Protein 6EWZ (pdb70)

Foldseek 3Di:
DPPPVQVVLVVVVQVQLVLVLVVVVVVLVVVQVVCCVPQVDRFFPDKDKDADDLVNLQVVCVVVVHDSHNVRCQVPPQARIEMETATAADVSQVVSVVVVCPDPQKDWDDWDACQVPPDPLLQGWIKTWIWGWRDDPPDIDTGIYIYTYYYPQNVVLVVVLVVQVVPDVVRNVVCSVVSNVSSVVSVVVSVVVNVVVVVVRD/DPPPQCVVVVVLVQLVLVLVVVVVVLVVVQVVCCVVQVDRFFPDKDKDADDLVVQQVVCVVVVHDSHNVRSQVPPQARIEMETAGAADVSLVVSVVSQCPDPQKAWDDWDACQVPPDPLLQGWIWTWIWGWGDDPPDIDTGIYIYTYYYPQNVVLVVVVVVQCPDPNVPRCVCSVVSNVSSVVSVVVSVVVNVVVVVVRD

Nearest PDB structures (foldseek):
  6ewz-assembly1_A  TM=1.005E+00  e=3.243E-40  Staphylococcus aureus
  6fgx-assembly1_A-2  TM=1.002E+00  e=3.199E-37  Staphylococcus aureus
  6fgj-assembly1_B-3  TM=9.912E-01  e=6.306E-36  Staphylococcus aureus
  6fgx-assembly1_B-2  TM=9.919E-01  e=3.590E-35  Staphylococcus aureus
  6ex0-assembly1_A-2  TM=9.862E-01  e=3.170E-35  Staphylococcus aureus

Sequence (402 aa):
DEAFDTLLGFVELDHIYSSALKEIISTKLSILDDNFNHIYKHNPIHHMERRVKEMRSLIEKLNRKGLQISAETTAKEHILDIAGIRVVCNYLDDIYLIEEMLLKQEDVQLIKRKDYIQHPKENGYRRSLHIVVSIPVFLLAERVEVLPVEIQIRTIGMDMWASLEHKIRYKNNAETEKYRDLLKECATEITEVEDKLQQIHSEITEAFDTLLGFVELDHIYSSALKEISTKLSILDDDNFNHIYKHNPIHHMERRVKEMRSLIEKLNRKGLQISAETAKEHILDIAGIRVVCNYLDDIYLIEEMLLKQEDVQLIKRKDYIQHPKENGYRRSLHIVVSIPVFLAERVEVLPVEIQIRTIGMDMMWASLEHKIRYKNNAETEKYRDLLKECATEITEVEDKLQQIHSEITE

Solvent-accessible surface area: 22037 Å² total; per-residue (Å²): 191,162,81,130,108,46,77,99,21,8,70,45,5,74,26,0,0,40,3,0,10,65,16,0,12,17,11,0,36,1,0,20,51,0,26,46,47,63,112,161,29,56,0,15,101,68,48,70,129,102,32,25,124,59,194,48,4,51,116,34,0,92,171,112,72,45,139,68,30,13,138,18,0,72,124,103,1,49,11,2,0,9,3,75,0,0,0,38,56,44,86,8,0,62,44,0,18,112,7,1,48,122,8,133,43,4,106,83,80,83,106,85,26,41,22,110,138,56,100,140,52,6,25,46,0,0,30,0,3,0,11,0,25,0,18,9,2,108,92,78,25,99,1,14,0,27,0,35,0,7,0,59,4,18,18,128,11,9,66,93,12,82,152,20,117,147,100,99,114,72,58,32,102,139,73,119,82,99,13,74,94,49,5,65,104,38,48,108,78,28,72,130,90,21,108,92,34,52,98,127,81,181,156,178,96,96,73,124,30,12,99,51,4,72,16,0,0,38,1,0,10,81,18,0,12,16,10,0,31,1,0,15,51,0,30,53,50,64,106,162,32,54,0,17,97,67,39,71,134,105,31,27,106,103,180,45,5,48,109,32,0,90,172,114,71,42,126,60,9,8,132,21,0,77,128,83,0,53,11,1,0,8,3,74,0,0,0,40,59,34,77,8,0,72,39,0,16,101,6,0,57,120,8,138,49,7,121,81,82,93,94,96,15,38,22,108,126,70,99,123,48,12,26,29,0,0,30,0,2,0,13,0,27,0,18,7,1,104,94,80,26,94,2,15,0,26,0,34,0,6,0,50,0,5,16,115,10,11,68,92,26,86,146,31,108,144,121,122,99,85,98,18,76,139,99,115,104,99,16,63,94,47,9,76,92,42,35,102,87,24,65,132,89,16,119,99,34,50,141,129,79,203

InterPro domains:
  IPR007685 RelA/SpoT [PF04607] (77-198)
  IPR007685 RelA/SpoT [SM00954] (77-200)
  IPR007685 RelA/SpoT [cd05399] (56-188)
  IPR043519 Nucleotidyltransferase superfamily [G3DSA:3.30.460.10] (33-182)
  IPR043519 Nucleotidyltransferase superfamily [SSF81301] (39-229)
  IPR052366 GTP Pyrophosphokinase [PTHR47837] (8-230)

Structure (mmCIF, N/CA/C/O backbone):
data_6EWZ
#
_entry.id   6EWZ
#
_cell.length_a   125.120
_cell.length_b   125.120
_cell.length_c   219.070
_cell.angle_alpha   90.000
_cell.angle_beta   90.000
_cell.angle_gamma   90.000
#
_symmetry.space_group_name_H-M   'I 41 2 2'
#
loop_
_entity.id
_entity.type
_entity.pdbx_description
1 polymer 'GTP pyrophosphokinase'
2 non-polymer "GUANOSINE-5'-TRIPHOSPHATE"
3 non-polymer 'DIPHOSPHOMETHYLPHOSPHONIC ACID ADENOSYL ESTER'
4 non-polymer 'MAGNESIUM ION'
5 non-polymer 'FE (III) ION'
6 water water
#
loop_
_atom_site.group_PDB
_atom_site.id
_atom_site.type_symbol
_atom_site.label_atom_id
_atom_site.label_alt_id
_atom_site.label_comp_id
_atom_site.label_asym_id
_atom_site.label_entity_id
_atom_site.label_seq_id
_atom_site.pdbx_PDB_ins_code
_atom_site.Cartn_x
_atom_site.Cartn_y
_atom_site.Cartn_z
_atom_site.occupancy
_atom_site.B_iso_or_equiv
_atom_site.auth_seq_id
_atom_site.auth_comp_id
_atom_site.auth_asym_id
_atom_site.auth_atom_id
_atom_site.pdbx_PDB_model_num
ATOM 1 N N . ASP A 1 29 ? 81.63400 43.29900 77.85700 1.000 144.27000 29 ASP A N 1
ATOM 2 C CA . ASP A 1 29 ? 81.91600 41.88100 77.66500 1.000 146.50000 29 ASP A CA 1
ATOM 3 C C . ASP A 1 29 ? 81.68900 41.08000 78.94200 1.000 158.20000 29 ASP A C 1
ATOM 4 O O . ASP A 1 29 ? 82.64400 40.65800 79.59300 1.000 160.41000 29 ASP A O 1
ATOM 9 N N . GLU A 1 30 ? 80.42300 40.86300 79.29600 1.000 167.90000 30 GLU A N 1
ATOM 10 C CA . GLU A 1 30 ? 80.08600 40.10500 80.49400 1.000 172.42000 30 GLU A CA 1
ATOM 11 C C . GLU A 1 30 ? 79.90800 38.61400 80.23800 1.000 164.12000 30 GLU A C 1
ATOM 12 O O . GLU A 1 30 ? 79.80400 37.84800 81.20400 1.000 157.56000 30 GLU A O 1
ATOM 18 N N . ALA A 1 31 ? 79.87400 38.18300 78.97500 1.000 156.35000 31 ALA A N 1
ATOM 19 C CA . ALA A 1 31 ? 79.53400 36.80100 78.65900 1.000 140.59000 31 ALA A CA 1
ATOM 20 C C . ALA A 1 31 ? 80.56500 35.81800 79.20200 1.000 129.35000 31 ALA A C 1
ATOM 21 O O . ALA A 1 31 ? 81.53100 35.46200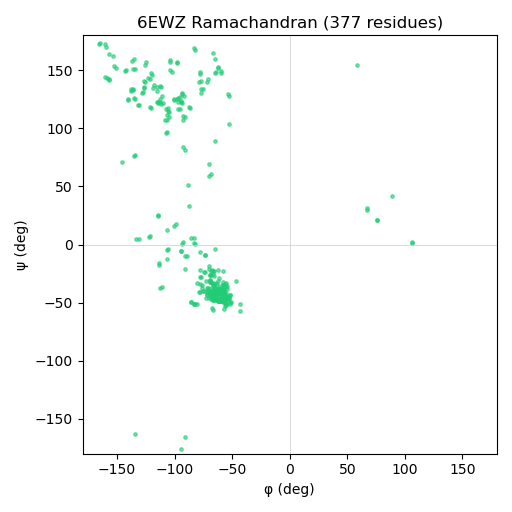 78.51800 1.000 117.03000 31 ALA A O 1
ATOM 23 N N . PHE A 1 32 ? 80.34800 35.38500 80.44600 1.000 129.61000 32 PHE A N 1
ATOM 24 C CA . PHE A 1 32 ? 81.08100 34.29800 81.08000 1.000 118.08000 32 PHE A CA 1
ATOM 25 C C . PHE A 1 32 ? 80.38900 32.97000 80.83800 1.000 109.12000 32 PHE A C 1
ATOM 26 O O . PHE A 1 32 ? 81.02500 31.91300 80.93100 1.000 98.00000 32 PHE A O 1
ATOM 34 N N . ASP A 1 33 ? 79.09400 33.02400 80.51700 1.000 111.46000 33 ASP A N 1
ATOM 35 C CA . ASP A 1 33 ? 78.30500 31.84200 80.21800 1.000 109.19000 33 ASP A CA 1
ATOM 36 C C . ASP A 1 33 ? 78.70500 31.20700 78.89400 1.000 94.87000 33 ASP A C 1
ATOM 37 O O . ASP A 1 33 ? 78.41100 30.02900 78.67700 1.000 92.85000 33 ASP A O 1
ATOM 42 N N . THR A 1 34 ? 79.38800 31.94800 78.01700 1.000 87.90000 34 THR A N 1
ATOM 43 C CA . THR A 1 34 ? 79.94300 31.33000 76.82000 1.000 84.11000 34 THR A CA 1
ATOM 44 C C . THR A 1 34 ? 81.00700 30.31500 77.20700 1.000 85.86000 34 THR A C 1
ATOM 45 O O . THR A 1 34 ? 81.09000 29.22600 76.62300 1.000 71.16000 34 THR A O 1
ATOM 49 N N . LEU A 1 35 ? 81.78800 30.63000 78.23900 1.000 78.47000 35 LEU A N 1
ATOM 50 C CA . LEU A 1 35 ? 82.81000 29.69400 78.68000 1.000 86.77000 35 LEU A CA 1
ATOM 51 C C . LEU A 1 35 ? 82.17200 28.44200 79.26700 1.000 86.92000 35 LEU A C 1
ATOM 52 O O . LEU A 1 35 ? 82.57500 27.31800 78.93300 1.000 78.33000 35 LEU A O 1
ATOM 57 N N . LEU A 1 36 ? 81.15100 28.61300 80.11400 1.000 85.76000 36 LEU A N 1
ATOM 58 C CA . LEU A 1 36 ? 80.41700 27.45300 80.60600 1.000 82.93000 36 LEU A CA 1
ATOM 59 C C . LEU A 1 36 ? 79.84600 26.63200 79.46200 1.000 83.09000 36 LEU A C 1
ATOM 60 O O . LEU A 1 36 ? 79.76900 25.40100 79.55300 1.000 80.80000 36 LEU A O 1
ATOM 65 N N . GLY A 1 37 ? 79.42100 27.29400 78.38300 1.000 74.26000 37 GLY A N 1
ATOM 66 C CA . GLY A 1 37 ? 78.89100 26.54800 77.25900 1.000 64.24000 37 GLY A CA 1
ATOM 67 C C . GLY A 1 37 ? 79.91100 25.57800 76.70400 1.000 70.86000 37 GLY A C 1
ATOM 68 O O . GLY A 1 37 ? 79.60300 24.41300 76.45100 1.000 71.40000 37 GLY A O 1
ATOM 69 N N . PHE A 1 38 ? 81.16100 26.03200 76.57400 1.000 73.39000 38 PHE A N 1
ATOM 70 C CA . PHE A 1 38 ? 82.19100 25.17900 76.00400 1.000 73.05000 38 PHE A CA 1
ATOM 71 C C . PHE A 1 38 ? 82.61800 24.08200 76.96400 1.000 67.14000 38 PHE A C 1
ATOM 72 O O . PHE A 1 38 ? 82.96300 22.98300 76.51700 1.000 78.12000 38 PHE A O 1
ATOM 80 N N . VAL A 1 39 ? 82.56500 24.33800 78.27200 1.000 69.93000 39 VAL A N 1
ATOM 81 C CA . VAL A 1 39 ? 82.89000 23.30300 79.25200 1.000 59.81000 39 VAL A CA 1
ATOM 82 C C . VAL A 1 39 ? 81.88600 22.15100 79.16700 1.000 69.63000 39 VAL A C 1
ATOM 83 O O . VAL A 1 39 ? 82.26100 20.97700 79.25900 1.000 69.82000 39 VAL A O 1
ATOM 87 N N . GLU A 1 40 ? 80.59900 22.46200 78.97300 1.000 66.62000 40 GLU A N 1
ATOM 88 C CA . GLU A 1 40 ? 79.61200 21.40800 78.73400 1.000 71.83000 40 GLU A CA 1
ATOM 89 C C . GLU A 1 40 ? 79.99400 20.56000 77.51600 1.000 71.15000 40 GLU A C 1
ATOM 90 O O . GLU A 1 40 ? 79.97200 19.32200 77.56700 1.000 65.35000 40 GLU A O 1
ATOM 96 N N . LEU A 1 41 ? 80.33200 21.22200 76.40600 1.000 63.15000 41 LEU A N 1
ATOM 97 C CA . LEU A 1 41 ? 80.72900 20.52800 75.18100 1.000 67.25000 41 LEU A CA 1
ATOM 98 C C . LEU A 1 41 ? 81.83900 19.51600 75.43400 1.000 61.96000 41 LEU A C 1
ATOM 99 O O . LEU A 1 41 ? 81.76100 18.36300 74.98700 1.000 64.98000 41 LEU A O 1
ATOM 104 N N . ASP A 1 42 ? 82.90000 19.94200 76.11900 1.000 63.01000 42 ASP A N 1
ATOM 105 C CA . ASP A 1 42 ? 84.01300 19.03400 76.38700 1.000 70.60000 42 ASP A CA 1
ATOM 106 C C . ASP A 1 42 ? 83.53100 17.77900 77.09400 1.000 65.55000 42 ASP A C 1
ATOM 107 O O . ASP A 1 42 ? 83.94200 16.65800 76.75400 1.000 62.82000 42 ASP A O 1
ATOM 112 N N . HIS A 1 43 ? 82.62300 17.95200 78.04900 1.000 61.51000 43 HIS A N 1
ATOM 113 C CA . HIS A 1 43 ? 82.14200 16.83900 78.86200 1.000 62.68000 43 HIS A CA 1
ATOM 114 C C . HIS A 1 43 ? 81.30600 15.85700 78.03200 1.000 61.00000 43 HIS A C 1
ATOM 115 O O . HIS A 1 43 ? 81.50100 14.63700 78.09900 1.000 59.92000 43 HIS A O 1
ATOM 122 N N . ILE A 1 44 ? 80.37600 16.36300 77.23100 1.000 51.52000 44 ILE A N 1
ATOM 123 C CA . ILE A 1 44 ? 79.48800 15.42800 76.54700 1.000 52.57000 44 ILE A CA 1
ATOM 124 C C . ILE A 1 44 ? 80.15700 14.77500 75.33600 1.000 56.93000 44 ILE A C 1
ATOM 125 O O . ILE A 1 44 ? 79.88700 13.60600 75.03600 1.000 58.68000 44 ILE A O 1
ATOM 130 N N . TYR A 1 45 ? 81.03500 15.49600 74.63100 1.000 57.83000 45 TYR A N 1
ATOM 131 C CA . TYR A 1 45 ? 81.78600 14.89700 73.53100 1.000 59.03000 45 TYR A CA 1
ATOM 132 C C . TYR A 1 45 ? 82.81000 13.87800 74.02600 1.000 52.69000 45 TYR A C 1
ATOM 133 O O . TYR A 1 45 ? 83.09600 12.89300 73.33100 1.000 55.83000 45 TYR A O 1
ATOM 142 N N . SER A 1 46 ? 83.36900 14.08500 75.21500 1.000 50.33000 46 SER A N 1
ATOM 143 C CA . SER A 1 46 ? 84.20700 13.04600 75.80100 1.000 54.90000 46 SER A CA 1
ATOM 144 C C . SER A 1 46 ? 83.39800 11.76400 76.02200 1.000 63.35000 46 SER A C 1
ATOM 145 O O . SER A 1 46 ? 83.89700 10.65300 75.81400 1.000 66.05000 46 SER A O 1
ATOM 148 N N . SER A 1 47 ? 82.14000 11.90000 76.43000 1.000 59.86000 47 SER A N 1
ATOM 149 C CA . SER A 1 47 ? 81.29400 10.72000 76.58600 1.000 59.76000 47 SER A CA 1
ATOM 150 C C . SER A 1 47 ? 81.00700 10.05000 75.24700 1.000 55.19000 47 SER A C 1
ATOM 151 O O . SER A 1 47 ? 80.99400 8.81800 75.15500 1.000 57.13000 47 SER A O 1
ATOM 154 N N . ALA A 1 48 ? 80.79100 10.83700 74.19000 1.000 49.97000 48 ALA A N 1
ATOM 155 C CA . ALA A 1 48 ? 80.60500 10.24300 72.86700 1.000 57.89000 48 ALA A CA 1
ATOM 156 C C . ALA A 1 48 ? 81.81100 9.40100 72.45000 1.000 62.18000 48 ALA A C 1
ATOM 157 O O . ALA A 1 48 ? 81.64800 8.34500 71.81500 1.000 57.96000 48 ALA A O 1
ATOM 159 N N . LEU A 1 49 ? 83.02800 9.86200 72.78000 1.000 54.60000 49 LEU A N 1
ATOM 160 C CA . LEU A 1 49 ? 84.23300 9.08800 72.46700 1.000 62.74000 49 LEU A CA 1
ATOM 161 C C . LEU A 1 49 ? 84.22400 7.73800 73.17100 1.000 62.81000 49 LEU A C 1
ATOM 162 O O . LEU A 1 49 ? 84.62600 6.72600 72.59100 1.000 55.96000 49 LEU A O 1
ATOM 167 N N . LYS A 1 50 ? 83.80000 7.70700 74.43800 1.000 57.92000 50 LYS A N 1
ATOM 168 C CA . LYS A 1 50 ? 83.72600 6.43000 75.14600 1.000 53.52000 50 LYS A CA 1
ATOM 169 C C . LYS A 1 50 ? 82.76300 5.46300 74.46800 1.000 54.31000 50 LYS A C 1
ATOM 170 O O . LYS A 1 50 ? 83.04600 4.26100 74.37800 1.000 56.34000 50 LYS A O 1
ATOM 176 N N . GLU A 1 51 ? 81.61300 5.96600 74.00200 1.000 48.27000 51 GLU A N 1
ATOM 177 C CA . GLU A 1 51 ? 80.63000 5.10700 73.35200 1.000 59.58000 51 GLU A CA 1
ATOM 178 C C . GLU A 1 51 ? 81.20500 4.47200 72.07700 1.000 62.96000 51 GLU A C 1
ATOM 179 O O . GLU A 1 51 ? 81.09700 3.25700 71.86800 1.000 59.04000 51 GLU A O 1
ATOM 185 N N A ILE A 1 52 ? 81.82400 5.28500 71.21800 0.000 58.49000 52 ILE A N 1
ATOM 186 N N B ILE A 1 52 ? 81.84600 5.27700 71.22700 1.000 59.81000 52 ILE A N 1
ATOM 187 C CA A ILE A 1 52 ? 82.38800 4.76000 69.97500 0.000 57.56000 52 ILE A CA 1
ATOM 188 C CA B ILE A 1 52 ? 82.37300 4.76300 69.96100 1.000 55.15000 52 ILE A CA 1
ATOM 189 C C A ILE A 1 52 ? 83.54500 3.81600 70.27200 0.000 55.13000 52 ILE A C 1
ATOM 190 C C B ILE A 1 52 ? 83.58900 3.86800 70.19700 1.000 54.25000 52 ILE A C 1
ATOM 191 O O A ILE A 1 52 ? 83.63000 2.71400 69.71500 0.000 54.80000 52 ILE A O 1
ATOM 192 O O B ILE A 1 52 ? 83.72800 2.82000 69.55500 1.000 54.39000 52 ILE A O 1
ATOM 201 N N . SER A 1 53 ? 84.46000 4.23900 71.14800 1.000 46.38000 53 SER A N 1
ATOM 202 C CA . SER A 1 53 ? 85.60900 3.39700 71.49400 1.000 62.63000 53 SER A CA 1
ATOM 203 C C . SER A 1 53 ? 85.16900 1.99000 71.87500 1.000 62.41000 53 SER A C 1
ATOM 204 O O . SER A 1 53 ? 85.76400 0.99600 71.43600 1.000 58.43000 53 SER A O 1
ATOM 207 N N . THR A 1 54 ? 84.16400 1.89500 72.74700 1.000 57.91000 54 THR A N 1
ATOM 208 C CA . THR A 1 54 ? 83.62900 0.59800 73.16400 1.000 55.75000 54 THR A CA 1
ATOM 209 C C . THR A 1 54 ? 83.08800 -0.19400 71.96900 1.000 59.13000 54 THR A C 1
ATOM 210 O O . THR A 1 54 ? 83.30900 -1.40700 71.87400 1.000 60.59000 54 THR A O 1
ATOM 214 N N . LYS A 1 55 ? 82.37000 0.47000 71.05100 1.000 54.72000 55 LYS A N 1
ATOM 215 C CA . LYS A 1 55 ? 81.88700 -0.20800 69.83900 1.000 61.40000 55 LYS A CA 1
ATOM 216 C C . LYS A 1 55 ? 83.05000 -0.76500 69.03300 1.000 60.15000 55 LYS A C 1
ATOM 217 O O . LYS A 1 55 ? 83.04200 -1.93300 68.62400 1.000 57.01000 55 LYS A O 1
ATOM 223 N N . LEU A 1 56 ? 84.06200 0.06900 68.79600 1.000 53.65000 56 LEU A N 1
ATOM 224 C CA . LEU A 1 56 ? 85.20300 -0.35200 67.99400 1.000 58.05000 56 LEU A CA 1
ATOM 225 C C . LEU A 1 56 ? 85.96900 -1.47900 68.67600 1.000 61.71000 56 LEU A C 1
ATOM 226 O O . LEU A 1 56 ? 86.35300 -2.45700 68.02100 1.000 56.69000 56 LEU A O 1
ATOM 231 N N . SER A 1 57 ? 86.20800 -1.36300 69.99400 1.000 58.37000 57 SER A N 1
ATOM 232 C CA . SER A 1 57 ? 86.91400 -2.43500 70.69500 1.000 57.39000 57 SER A CA 1
ATOM 233 C C . SER A 1 57 ? 86.16800 -3.75000 70.54400 1.000 59.72000 57 SER A C 1
ATOM 234 O O . SER A 1 57 ? 86.78000 -4.79600 70.29900 1.000 57.52000 57 SER A O 1
ATOM 237 N N . ILE A 1 58 ? 84.83900 -3.71600 70.68300 1.000 55.82000 58 ILE A N 1
ATOM 238 C CA . ILE A 1 58 ? 84.06300 -4.94900 70.56900 1.000 63.94000 58 ILE A CA 1
ATOM 239 C C . ILE A 1 58 ? 84.16300 -5.52900 69.15400 1.000 60.57000 58 ILE A C 1
ATOM 240 O O . ILE A 1 58 ? 84.37300 -6.73600 68.98400 1.000 57.64000 58 ILE A O 1
ATOM 245 N N . LEU A 1 59 ? 84.07900 -4.68200 68.12400 1.000 59.42000 59 LEU A N 1
ATOM 246 C CA . LEU A 1 59 ? 84.20300 -5.17600 66.74500 1.000 63.70000 59 LEU A CA 1
ATOM 247 C C . LEU A 1 59 ? 85.56100 -5.84300 66.49300 1.000 65.20000 59 LEU A C 1
ATOM 248 O O . LEU A 1 59 ? 85.63200 -6.94400 65.93500 1.000 65.40000 59 LEU A O 1
ATOM 253 N N . ASP A 1 60 ? 86.65000 -5.17300 66.87800 1.000 58.36000 60 ASP A N 1
ATOM 254 C CA . ASP A 1 60 ? 87.99000 -5.72600 66.69700 1.000 63.30000 60 ASP A CA 1
ATOM 255 C C . ASP A 1 60 ? 88.12800 -7.07300 67.39700 1.000 68.74000 60 ASP A C 1
ATOM 256 O O . ASP A 1 60 ? 88.65700 -8.03600 66.83100 1.000 70.86000 60 ASP A O 1
ATOM 261 N N . ASP A 1 61 ? 87.65800 -7.15100 68.63800 1.000 65.76000 61 ASP A N 1
ATOM 262 C CA . ASP A 1 61 ? 87.80200 -8.36500 69.43000 1.000 59.04000 61 ASP A CA 1
ATOM 263 C C . ASP A 1 61 ? 86.97600 -9.51200 68.85000 1.000 67.19000 61 ASP A C 1
ATOM 264 O O . ASP A 1 61 ? 87.43400 -10.66300 68.81500 1.000 62.04000 61 ASP A O 1
ATOM 269 N N . ASN A 1 62 ? 85.75600 -9.22200 68.39900 1.000 58.95000 62 ASN A N 1
ATOM 270 C CA . ASN A 1 62 ? 84.92700 -10.26700 67.80900 1.000 68.59000 62 ASN A CA 1
ATOM 271 C C . ASN A 1 62 ? 85.49300 -10.73100 66.47200 1.000 71.01000 62 ASN A C 1
ATOM 272 O O . ASN A 1 62 ? 85.51000 -11.93500 66.18500 1.000 67.42000 62 ASN A O 1
ATOM 277 N N . PHE A 1 63 ? 85.95100 -9.79700 65.63400 1.000 69.76000 63 PHE A N 1
ATOM 278 C CA . PHE A 1 63 ? 86.56000 -10.20800 64.37400 1.000 71.75000 63 PHE A CA 1
ATOM 279 C C . PHE A 1 63 ? 87.75700 -11.10600 64.63300 1.000 76.31000 63 PHE A C 1
ATOM 280 O O . PHE A 1 63 ? 87.90500 -12.16500 64.01100 1.000 75.87000 63 PHE A O 1
ATOM 288 N N . ASN A 1 64 ? 88.60600 -10.71100 65.58200 1.000 69.85000 64 ASN A N 1
ATOM 289 C CA . ASN A 1 64 ? 89.75100 -11.53600 65.94100 1.000 74.04000 64 ASN A CA 1
ATOM 290 C C . ASN A 1 64 ? 89.30200 -12.89700 66.44700 1.000 76.65000 64 ASN A C 1
ATOM 291 O O . ASN A 1 64 ? 89.89100 -13.92900 66.09900 1.000 79.28000 64 ASN A O 1
ATOM 296 N N . HIS A 1 65 ? 88.25300 -12.91600 67.26500 1.000 71.71000 65 HIS A N 1
ATOM 297 C CA . HIS A 1 65 ? 87.73500 -14.17500 67.78300 1.000 74.15000 65 HIS A CA 1
ATOM 298 C C . HIS A 1 65 ? 87.32800 -15.12100 66.65500 1.000 79.57000 65 HIS A C 1
ATOM 299 O O . HIS A 1 65 ? 87.54500 -16.33400 66.75200 1.000 77.73000 65 HIS A O 1
ATOM 306 N N . ILE A 1 66 ? 86.74800 -14.58900 65.57700 1.000 78.58000 66 ILE A N 1
ATOM 307 C CA . ILE A 1 66 ? 86.24400 -15.41500 64.47200 1.000 83.77000 66 ILE A CA 1
ATOM 308 C C . ILE A 1 66 ? 87.33900 -15.73800 63.45900 1.000 86.20000 66 ILE A C 1
ATOM 309 O O . ILE A 1 66 ? 87.52100 -16.89600 63.07500 1.000 86.77000 66 ILE A O 1
ATOM 314 N N . TYR A 1 67 ? 88.07700 -14.72600 63.00200 1.000 79.83000 67 TYR A N 1
ATOM 315 C CA . TYR A 1 67 ? 89.01100 -14.87200 61.89400 1.000 78.46000 67 TYR A CA 1
ATOM 316 C C . TYR A 1 67 ? 90.47200 -14.88000 62.31500 1.000 74.96000 67 TYR A C 1
ATOM 317 O O . TYR A 1 67 ? 91.33700 -15.04600 61.45600 1.000 80.28000 67 TYR A O 1
ATOM 326 N N . LYS A 1 68 ? 90.77800 -14.68900 63.59600 1.000 78.93000 68 LYS A N 1
ATOM 327 C CA . LYS A 1 68 ? 92.15200 -14.76100 64.09000 1.000 84.18000 68 LYS A CA 1
ATOM 328 C C . LYS A 1 68 ? 93.01800 -13.62900 63.54500 1.000 82.89000 68 LYS A C 1
ATOM 329 O O . LYS A 1 68 ? 94.22900 -13.78800 63.37600 1.000 87.21000 68 LYS A O 1
ATOM 335 N N . HIS A 1 69 ? 92.40400 -12.48200 63.27000 1.000 74.68000 69 HIS A N 1
ATOM 336 C CA . HIS A 1 69 ? 93.11700 -11.27700 62.88000 1.000 69.87000 69 HIS A CA 1
ATOM 337 C C . HIS A 1 69 ? 92.48500 -10.09700 63.60500 1.000 74.58000 69 HIS A C 1
ATOM 338 O O . HIS A 1 69 ? 91.25800 -9.95000 63.59000 1.000 72.25000 69 HIS A O 1
ATOM 345 N N . ASN A 1 70 ? 93.32200 -9.25200 64.22200 1.000 64.99000 70 ASN A N 1
ATOM 346 C CA . ASN A 1 70 ? 92.87100 -7.97400 64.76100 1.000 67.76000 70 ASN A CA 1
ATOM 347 C C . ASN A 1 70 ? 93.02400 -6.90400 63.68700 1.000 64.66000 70 ASN A C 1
ATOM 348 O O . ASN A 1 70 ? 94.16000 -6.51400 63.37700 1.000 67.62000 70 ASN A O 1
ATOM 353 N N . PRO A 1 71 ? 91.93700 -6.37900 63.12700 1.000 59.34000 71 PRO A N 1
ATOM 354 C CA . PRO A 1 71 ? 92.08500 -5.28400 62.15000 1.000 57.93000 71 PRO A CA 1
ATOM 355 C C . PRO A 1 71 ? 92.62900 -4.00400 62.75500 1.000 60.11000 71 PRO A C 1
ATOM 356 O O . PRO A 1 71 ? 93.22700 -3.20300 62.02700 1.000 62.57000 71 PRO A O 1
ATOM 360 N N . ILE A 1 72 ? 92.40900 -3.75400 64.04400 1.000 61.78000 72 ILE A N 1
ATOM 361 C CA . ILE A 1 72 ? 92.85200 -2.51400 64.67300 1.000 57.15000 72 ILE A CA 1
ATOM 362 C C . ILE A 1 72 ? 94.20700 -2.73300 65.33800 1.000 58.25000 72 ILE A C 1
ATOM 363 O O . ILE A 1 72 ? 94.37000 -3.63000 66.17100 1.000 67.31000 72 ILE A O 1
ATOM 368 N N . HIS A 1 73 ? 95.16900 -1.88300 65.00400 1.000 57.56000 73 HIS A N 1
ATOM 369 C CA . HIS A 1 73 ? 96.42900 -1.88900 65.73200 1.000 57.99000 73 HIS A CA 1
ATOM 370 C C . HIS A 1 73 ? 96.29800 -1.12300 67.04100 1.000 61.76000 73 HIS A C 1
ATOM 371 O O . HIS A 1 73 ? 96.65800 -1.64100 68.10400 1.000 56.23000 73 HIS A O 1
ATOM 378 N N . HIS A 1 74 ? 95.77800 0.10300 66.98400 1.000 57.25000 74 HIS A N 1
ATOM 379 C CA . HIS A 1 74 ? 95.53200 0.88100 68.19500 1.000 53.70000 74 HIS A CA 1
ATOM 380 C C . HIS A 1 74 ? 94.60400 2.04000 67.83500 1.000 57.62000 74 HIS A C 1
ATOM 381 O O . HIS A 1 74 ? 94.28500 2.27800 66.66600 1.000 58.21000 74 HIS A O 1
ATOM 388 N N . MET A 1 75 ? 94.17500 2.76200 68.86000 1.000 54.07000 75 MET A N 1
ATOM 389 C CA . MET A 1 75 ? 93.24500 3.86800 68.71100 1.000 55.96000 75 MET A CA 1
ATOM 390 C C . MET A 1 75 ? 93.72000 5.04000 69.55100 1.000 52.12000 75 MET A C 1
ATOM 391 O O . MET A 1 75 ? 94.35900 4.85400 70.58700 1.000 54.89000 75 MET A O 1
ATOM 396 N N . GLU A 1 76 ? 93.39100 6.24800 69.10100 1.000 54.39000 76 GLU A N 1
ATOM 397 C CA . GLU A 1 76 ? 93.74000 7.46700 69.82400 1.000 57.78000 76 GLU A CA 1
ATOM 398 C C . GLU A 1 76 ? 92.51400 8.36500 69.80000 1.000 62.04000 76 GLU A C 1
ATOM 399 O O . GLU A 1 76 ? 91.92200 8.58100 68.73600 1.000 62.31000 76 GLU A O 1
ATOM 405 N N . ARG A 1 77 ? 92.17100 8.91800 70.95500 1.000 56.20000 77 ARG A N 1
ATOM 406 C CA . ARG A 1 77 ? 90.99900 9.76000 71.13900 1.000 63.47000 77 ARG A CA 1
ATOM 407 C C . ARG A 1 77 ? 91.45700 11.13700 71.60600 1.000 64.36000 77 ARG A C 1
ATOM 408 O O . ARG A 1 77 ? 92.40700 11.25000 72.37700 1.000 58.95000 77 ARG A O 1
ATOM 416 N N . ARG A 1 78 ? 90.75000 12.18300 71.19500 1.000 53.94000 78 ARG A N 1
ATOM 417 C CA . ARG A 1 78 ? 91.00500 13.48900 71.79300 1.000 57.04000 78 ARG A CA 1
ATOM 418 C C . ARG A 1 78 ? 89.75800 14.33400 71.60700 1.000 56.86000 78 ARG A C 1
ATOM 419 O O . ARG A 1 78 ? 89.11100 14.26900 70.55800 1.000 53.84000 78 ARG A O 1
ATOM 427 N N . VAL A 1 79 ? 89.43400 15.11600 72.62600 1.000 55.55000 79 VAL A N 1
ATOM 428 C CA . VAL A 1 79 ? 88.44100 16.17300 72.52000 1.000 59.97000 79 VAL A CA 1
ATOM 429 C C . VAL A 1 79 ? 89.17200 17.46100 72.19400 1.000 57.43000 79 VAL A C 1
ATOM 430 O O . VAL A 1 79 ? 90.13400 17.81800 72.86900 1.000 59.19000 79 VAL A O 1
ATOM 434 N N . LYS A 1 80 ? 88.70600 18.16300 71.16900 1.000 60.02000 80 LYS A N 1
ATOM 435 C CA . LYS A 1 80 ? 89.32900 19.40600 70.73200 1.000 64.64000 80 LYS A CA 1
ATOM 436 C C . LYS A 1 80 ? 89.47800 20.39600 71.88700 1.000 64.99000 80 LYS A C 1
ATOM 437 O O . LYS A 1 80 ? 88.53000 20.65000 72.63100 1.000 62.47000 80 LYS A O 1
ATOM 443 N N . GLU A 1 81 ? 90.68300 20.93600 72.05500 1.000 63.95000 81 GLU A N 1
ATOM 444 C CA . GLU A 1 81 ? 90.89400 21.96700 73.06700 1.000 63.29000 81 GLU A CA 1
ATOM 445 C C . GLU A 1 81 ? 90.07500 23.20400 72.72300 1.000 68.32000 81 GLU A C 1
ATOM 446 O O . GLU A 1 81 ? 89.85200 23.52700 71.54600 1.000 66.53000 81 GLU A O 1
ATOM 452 N N . MET A 1 82 ? 89.64500 23.91800 73.76500 1.000 66.16000 82 MET A N 1
ATOM 453 C CA . MET A 1 82 ? 88.78600 25.08000 73.54900 1.000 76.17000 82 MET A CA 1
ATOM 454 C C . MET A 1 82 ? 89.46200 26.13400 72.67900 1.000 70.43000 82 MET A C 1
ATOM 455 O O . MET A 1 82 ? 88.81000 26.76500 71.84300 1.000 72.34000 82 MET A O 1
ATOM 460 N N . ARG A 1 83 ? 90.76200 26.34800 72.88100 1.000 77.81000 83 ARG A N 1
ATOM 461 C CA . ARG A 1 83 ? 91.52300 27.29400 72.07300 1.000 75.41000 83 ARG A CA 1
ATOM 462 C C . ARG A 1 83 ? 91.48500 26.89700 70.59800 1.000 76.26000 83 ARG A C 1
ATOM 463 O O . ARG A 1 83 ? 91.21300 27.72500 69.71900 1.000 71.60000 83 ARG A O 1
ATOM 471 N N . SER A 1 84 ? 91.76100 25.62600 70.31300 1.000 71.45000 84 SER A N 1
ATOM 472 C CA . SER A 1 84 ? 91.70900 25.13800 68.94100 1.000 67.29000 84 SER A CA 1
ATOM 473 C C . SER A 1 84 ? 90.29600 25.29000 68.36400 1.000 74.07000 84 SER A C 1
ATOM 474 O O . SER A 1 84 ? 90.12100 25.64500 67.18400 1.000 66.44000 84 SER A O 1
ATOM 477 N N . LEU A 1 85 ? 89.27300 25.08400 69.19800 1.000 66.00000 85 LEU A N 1
ATOM 478 C CA . LEU A 1 85 ? 87.89200 25.19100 68.73200 1.000 62.29000 85 LEU A CA 1
ATOM 479 C C . LEU A 1 85 ? 87.53700 26.63900 68.38400 1.000 69.37000 85 LEU A C 1
ATOM 480 O O . LEU A 1 85 ? 86.94500 26.91100 67.33000 1.000 66.31000 85 LEU A O 1
ATOM 485 N N . ILE A 1 86 ? 87.90800 27.58700 69.25200 1.000 65.91000 86 ILE A N 1
ATOM 486 C CA . ILE A 1 86 ? 87.61600 28.99200 68.97700 1.000 67.91000 86 ILE A CA 1
ATOM 487 C C . ILE A 1 86 ? 88.34400 29.45900 67.71900 1.000 69.97000 86 ILE A C 1
ATOM 488 O O . ILE A 1 86 ? 87.78100 30.19500 66.89800 1.000 72.51000 86 ILE A O 1
ATOM 493 N N . GLU A 1 87 ? 89.59700 29.03100 67.53500 1.000 67.34000 87 GLU A N 1
ATOM 494 C CA . GLU A 1 87 ? 90.31400 29.40600 66.31800 1.000 72.11000 87 GLU A CA 1
ATOM 495 C C . GLU A 1 87 ? 89.62100 28.85200 65.07600 1.000 68.42000 87 GLU A C 1
ATOM 496 O O . GLU A 1 87 ? 89.52900 29.53900 64.05200 1.000 78.71000 87 GLU A O 1
ATOM 502 N N . LYS A 1 88 ? 89.14400 27.60500 65.13700 1.000 72.46000 88 LYS A N 1
ATOM 503 C CA . LYS A 1 88 ? 88.46200 27.02200 63.98000 1.000 74.71000 88 LYS A CA 1
ATOM 504 C C . LYS A 1 88 ? 87.18200 27.78600 63.67200 1.000 74.79000 88 LYS A C 1
ATOM 505 O O . LYS A 1 88 ? 86.90900 28.11300 62.51300 1.000 75.86000 88 LYS A O 1
ATOM 511 N N . LEU A 1 89 ? 86.40200 28.10100 64.71000 1.000 73.93000 89 LEU A N 1
ATOM 512 C CA . LEU A 1 89 ? 85.19300 28.89700 64.54100 1.000 64.31000 89 LEU A CA 1
ATOM 513 C C . LEU A 1 89 ? 85.50600 30.23900 63.88400 1.000 68.87000 89 LEU A C 1
ATOM 514 O O . LEU A 1 89 ? 84.79200 30.67600 62.97300 1.000 70.93000 89 LEU A O 1
ATOM 519 N N . ASN A 1 90 ? 86.55900 30.92300 64.35500 1.000 65.24000 90 ASN A N 1
ATOM 520 C CA . ASN A 1 90 ? 86.97500 32.18600 63.74400 1.000 66.80000 90 ASN A CA 1
ATOM 521 C C . ASN A 1 90 ? 87.42400 31.98400 62.30300 1.000 74.60000 90 ASN A C 1
ATOM 522 O O . ASN A 1 90 ? 87.10600 32.79500 61.43000 1.000 76.81000 90 ASN A O 1
ATOM 527 N N . ARG A 1 91 ? 88.21200 30.93600 62.05200 1.000 74.82000 91 ARG A N 1
ATOM 528 C CA . ARG A 1 91 ? 88.70000 30.65500 60.70400 1.000 79.32000 91 ARG A CA 1
ATOM 529 C C . ARG A 1 91 ? 87.54700 30.52900 59.71700 1.000 84.32000 91 ARG A C 1
ATOM 530 O O . ARG A 1 91 ? 87.66600 30.92600 58.55300 1.000 80.16000 91 ARG A O 1
ATOM 538 N N . LYS A 1 92 ? 86.43100 29.95800 60.16400 1.000 77.36000 92 LYS A N 1
ATOM 539 C CA . LYS A 1 92 ? 85.27900 29.67400 59.32600 1.000 66.78000 92 LYS A CA 1
ATOM 540 C C . LYS A 1 92 ? 84.23300 30.78300 59.33500 1.000 72.18000 92 LYS A C 1
ATOM 541 O O . LYS A 1 92 ? 83.21900 30.65200 58.64500 1.000 75.49000 92 LYS A O 1
ATOM 547 N N . GLY A 1 93 ? 84.45700 31.87500 60.06800 1.000 73.00000 93 GLY A N 1
ATOM 548 C CA . GLY A 1 93 ? 83.48100 32.95000 60.12000 1.000 74.09000 93 GLY A CA 1
ATOM 549 C C . GLY A 1 93 ? 82.25700 32.67700 60.97400 1.000 73.86000 93 GLY A C 1
ATOM 550 O O . GLY A 1 93 ? 81.22100 33.32300 60.77900 1.000 69.66000 93 GLY A O 1
ATOM 551 N N . LEU A 1 94 ? 82.33900 31.73800 61.91400 1.000 70.14000 94 LEU A N 1
ATOM 552 C CA . LEU A 1 94 ? 81.19600 31.31400 62.71100 1.000 71.88000 94 LEU A CA 1
ATOM 553 C C . LEU A 1 94 ? 81.18600 32.02100 64.06400 1.000 66.19000 94 LEU A C 1
ATOM 554 O O . LEU A 1 94 ? 82.22000 32.45900 64.57100 1.000 69.26000 94 LEU A O 1
ATOM 559 N N . GLN A 1 95 ? 79.99700 32.11800 64.65700 1.000 72.07000 95 GLN A N 1
ATOM 560 C CA . GLN A 1 95 ? 79.87900 32.73500 65.97700 1.000 72.42000 95 GLN A CA 1
ATOM 561 C C . GLN A 1 95 ? 80.66200 31.94700 67.02400 1.000 69.61000 95 GLN A C 1
ATOM 562 O O . GLN A 1 95 ? 80.82000 30.72500 66.92900 1.000 60.56000 95 GLN A O 1
ATOM 568 N N . ILE A 1 96 ? 81.12000 32.65000 68.05600 1.000 71.34000 96 ILE A N 1
ATOM 569 C CA . ILE A 1 96 ? 81.88000 32.00600 69.14600 1.000 74.91000 96 ILE A CA 1
ATOM 570 C C . ILE A 1 96 ? 80.84600 31.59200 70.19400 1.000 74.04000 96 ILE A C 1
ATOM 571 O O . ILE A 1 96 ? 80.61400 32.27000 71.19400 1.000 72.90000 96 ILE A O 1
ATOM 576 N N . SER A 1 97 ? 80.21000 30.44900 69.95000 1.000 68.32000 97 SER A N 1
ATOM 577 C CA . SER A 1 97 ? 79.21600 29.92800 70.88400 1.000 63.51000 97 SER A CA 1
ATOM 578 C C . SER A 1 97 ? 79.15000 28.41500 70.77100 1.000 70.52000 97 SER A C 1
ATOM 579 O O . SER A 1 97 ? 79.41800 27.84300 69.70400 1.000 68.85000 97 SER A O 1
ATOM 582 N N . ALA A 1 98 ? 78.73600 27.78600 71.88100 1.000 64.27000 98 ALA A N 1
ATOM 583 C CA . ALA A 1 98 ? 78.62500 26.33000 71.95900 1.000 66.63000 98 ALA A CA 1
ATOM 584 C C . ALA A 1 98 ? 77.52500 25.79100 71.05000 1.000 61.70000 98 ALA A C 1
ATOM 585 O O . ALA A 1 98 ? 77.69100 24.72300 70.44400 1.000 60.26000 98 ALA A O 1
ATOM 587 N N . GLU A 1 99 ? 76.37400 26.47500 70.98900 1.000 68.12000 99 GLU A N 1
ATOM 588 C CA . GLU A 1 99 ? 75.32400 26.05900 70.06000 1.000 73.12000 99 GLU A CA 1
ATOM 589 C C . GLU A 1 99 ? 75.84400 26.01500 68.63300 1.000 67.85000 99 GLU A C 1
ATOM 590 O O . GLU A 1 99 ? 75.56100 25.07200 67.88600 1.000 62.51000 99 GLU A O 1
ATOM 596 N N A THR A 1 100 ? 76.61000 27.02700 68.23200 0.330 67.20000 100 THR A N 1
ATOM 597 N N B THR A 1 100 ? 76.59700 27.03600 68.23400 0.670 66.36000 100 THR A N 1
ATOM 598 C CA A THR A 1 100 ? 77.11200 27.04700 66.86500 0.330 68.29000 100 THR A CA 1
ATOM 599 C CA B THR A 1 100 ? 77.12800 27.05600 66.87900 0.670 69.22000 100 THR A CA 1
ATOM 600 C C A THR A 1 100 ? 78.19000 25.99000 66.67200 0.330 65.26000 100 THR A C 1
ATOM 601 C C B THR A 1 100 ? 78.15800 25.95800 66.69600 0.670 65.47000 100 THR A C 1
ATOM 602 O O A THR A 1 100 ? 78.25800 25.34800 65.61600 0.330 64.11000 100 THR A O 1
ATOM 603 O O B THR A 1 100 ? 78.15500 25.25500 65.67600 0.670 63.06000 100 THR A O 1
ATOM 610 N N . ALA A 1 101 ? 79.02700 25.77600 67.68900 1.000 60.83000 101 ALA A N 1
ATOM 611 C CA . ALA A 1 101 ? 80.03500 24.73100 67.60100 1.000 65.69000 101 ALA A CA 1
ATOM 612 C C . ALA A 1 101 ? 79.36800 23.37200 67.45400 1.000 60.90000 101 ALA A C 1
ATOM 613 O O . ALA A 1 101 ? 79.73600 22.57300 66.58500 1.000 60.05000 101 ALA A O 1
ATOM 615 N N . LYS A 1 102 ? 78.37200 23.09400 68.29500 1.000 55.42000 102 LYS A N 1
ATOM 616 C CA . LYS A 1 102 ? 77.72700 21.79100 68.22700 1.000 61.92000 102 LYS A CA 1
ATOM 617 C C . LYS A 1 102 ? 77.04500 21.57200 66.88300 1.000 64.07000 102 LYS A C 1
ATOM 618 O O . LYS A 1 102 ? 77.04500 20.45200 66.36400 1.000 63.43000 102 LYS A O 1
ATOM 624 N N . GLU A 1 103 ? 76.54400 22.63700 66.26100 1.000 61.69000 103 GLU A N 1
ATOM 625 C CA . GLU A 1 103 ? 75.88700 22.47500 64.97100 1.000 71.13000 103 GLU A CA 1
ATOM 626 C C . GLU A 1 103 ? 76.88000 22.31500 63.82100 1.000 70.74000 103 GLU A C 1
ATOM 627 O O . GLU A 1 103 ? 76.65200 21.50400 62.91700 1.000 67.54000 103 GLU A O 1
ATOM 633 N N . HIS A 1 104 ? 77.97700 23.07700 63.82400 1.000 68.08000 104 HIS A N 1
ATOM 634 C CA . HIS A 1 104 ? 78.78400 23.23900 62.61700 1.000 64.30000 104 HIS A CA 1
ATOM 635 C C . HIS A 1 104 ? 80.18200 22.63200 62.68000 1.000 70.96000 104 HIS A C 1
ATOM 636 O O . HIS A 1 104 ? 80.80700 22.50200 61.62800 1.000 59.30000 104 HIS A O 1
ATOM 643 N N . ILE A 1 105 ? 80.71100 22.30100 63.86400 1.000 65.23000 105 ILE A N 1
ATOM 644 C CA . ILE A 1 105 ? 82.05700 21.73000 63.99100 1.000 61.04000 105 ILE A CA 1
ATOM 645 C C . ILE A 1 105 ? 81.92500 20.23800 64.28400 1.000 62.91000 105 ILE A C 1
ATOM 646 O O . ILE A 1 105 ? 81.47900 19.84400 65.37000 1.000 67.41000 105 ILE A O 1
ATOM 651 N N . LEU A 1 106 ? 82.37000 19.39900 63.34300 1.000 57.26000 106 LEU A N 1
ATOM 652 C CA . LEU A 1 106 ? 82.12700 17.95800 63.40000 1.000 58.56000 106 LEU A CA 1
ATOM 653 C C . LEU A 1 106 ? 83.26100 17.14800 64.03400 1.000 56.10000 106 LEU A C 1
ATOM 654 O O . LEU A 1 106 ? 83.08500 15.94800 64.25000 1.000 58.19000 106 LEU A O 1
ATOM 659 N N . ASP A 1 107 ? 84.39700 17.76500 64.37100 1.000 58.66000 107 ASP A N 1
ATOM 660 C CA . ASP A 1 107 ? 85.53600 17.04700 64.93700 1.000 59.16000 107 ASP A CA 1
ATOM 661 C C . ASP A 1 107 ? 85.83100 17.46000 66.37900 1.000 57.27000 107 ASP A C 1
ATOM 662 O O . ASP A 1 107 ? 86.97100 17.35600 66.83300 1.000 54.13000 107 ASP A O 1
ATOM 667 N N . ILE A 1 108 ? 84.83400 17.95700 67.11700 1.000 54.91000 108 ILE A N 1
ATOM 668 C CA . ILE A 1 108 ? 85.06100 18.23200 68.53800 1.000 55.34000 108 ILE A CA 1
ATOM 669 C C . ILE A 1 108 ? 85.49600 16.95000 69.23900 1.000 59.82000 108 ILE A C 1
ATOM 670 O O . ILE A 1 108 ? 86.46800 16.93400 70.00400 1.000 58.30000 108 ILE A O 1
ATOM 675 N N . ALA A 1 109 ? 84.78300 15.85000 68.97700 1.000 52.45000 109 ALA A N 1
ATOM 676 C CA . ALA A 1 109 ? 85.23600 14.51700 69.35500 1.000 58.11000 109 ALA A CA 1
ATOM 677 C C . ALA A 1 109 ? 85.96300 13.91400 68.15300 1.000 58.32000 109 ALA A C 1
ATOM 678 O O . ALA A 1 109 ? 85.41800 13.87600 67.04300 1.000 53.40000 109 ALA A O 1
ATOM 680 N N . GLY A 1 110 ? 87.21700 13.51700 68.35200 1.000 60.76000 110 GLY A N 1
ATOM 681 C CA . GLY A 1 110 ? 87.92600 12.81200 67.29800 1.000 51.67000 110 GLY A CA 1
ATOM 682 C C . GLY A 1 110 ? 88.51700 11.49000 67.75900 1.000 56.75000 110 GLY A C 1
ATOM 683 O O . GLY A 1 110 ? 89.12900 11.40800 68.83200 1.000 55.57000 110 GLY A O 1
ATOM 684 N N . ILE A 1 111 ? 88.34500 10.44100 66.96900 1.000 52.39000 111 ILE A N 1
ATOM 685 C CA . ILE A 1 111 ? 89.03300 9.18700 67.22900 1.000 52.25000 111 ILE A CA 1
ATOM 686 C C . ILE A 1 111 ? 89.80200 8.78400 65.97500 1.000 55.96000 111 ILE A C 1
ATOM 687 O O . ILE A 1 111 ? 89.34800 8.99700 64.84600 1.000 58.66000 111 ILE A O 1
ATOM 692 N N . ARG A 1 112 ? 91.01000 8.27600 66.17800 1.000 57.73000 112 ARG A N 1
ATOM 693 C CA . ARG A 1 112 ? 91.85600 7.80100 65.09800 1.000 58.79000 112 ARG A CA 1
ATOM 694 C C . ARG A 1 112 ? 92.01600 6.30500 65.30100 1.000 60.38000 112 ARG A C 1
ATOM 695 O O . ARG A 1 112 ? 92.42800 5.85600 66.38000 1.000 55.14000 112 ARG A O 1
ATOM 703 N N . VAL A 1 113 ? 91.62700 5.54500 64.29500 1.000 53.11000 113 VAL A N 1
ATOM 704 C CA . VAL A 1 113 ? 91.69400 4.09400 64.29400 1.000 50.09000 113 VAL A CA 1
ATOM 705 C C . VAL A 1 113 ? 92.83400 3.71000 63.36600 1.000 56.07000 113 VAL A C 1
ATOM 706 O O . VAL A 1 113 ? 92.73400 3.87200 62.14300 1.000 54.73000 113 VAL A O 1
ATOM 710 N N . VAL A 1 114 ? 93.94100 3.25000 63.93900 1.000 57.46000 114 VAL A N 1
ATOM 711 C CA . VAL A 1 114 ? 95.09000 2.81300 63.15300 1.000 55.69000 114 VAL A CA 1
ATOM 712 C C . VAL A 1 114 ? 94.97400 1.30700 62.93000 1.000 60.64000 114 VAL A C 1
ATOM 713 O O . VAL A 1 114 ? 94.89300 0.52900 63.88700 1.000 62.20000 114 VAL A O 1
ATOM 717 N N . CYS A 1 115 ? 94.94400 0.89700 61.66400 1.000 55.44000 115 CYS A N 1
ATOM 718 C CA . CYS A 1 115 ? 94.71400 -0.48800 61.28000 1.000 54.22000 115 CYS A CA 1
ATOM 719 C C . CYS A 1 115 ? 96.00800 -1.15200 60.84700 1.000 60.76000 115 CYS A C 1
ATOM 720 O O . CYS A 1 115 ? 96.97500 -0.48900 60.46500 1.000 61.14000 115 CYS A O 1
ATOM 723 N N . ASN A 1 116 ? 96.00200 -2.48800 60.90400 1.000 60.52000 116 ASN A N 1
ATOM 724 C CA . ASN A 1 116 ? 97.18500 -3.26500 60.54900 1.000 63.03000 116 ASN A CA 1
ATOM 725 C C . ASN A 1 116 ? 97.41200 -3.33000 59.03900 1.000 64.61000 116 ASN A C 1
ATOM 726 O O . ASN A 1 116 ? 98.55800 -3.27200 58.58500 1.000 65.49000 116 ASN A O 1
ATOM 731 N N . TYR A 1 117 ? 96.35200 -3.47900 58.24900 1.000 56.85000 117 TYR A N 1
ATOM 732 C CA . TYR A 1 117 ? 96.47800 -3.59700 56.79500 1.000 63.72000 117 TYR A CA 1
ATOM 733 C C . TYR A 1 117 ? 95.40700 -2.75400 56.11300 1.000 69.63000 117 TYR A C 1
ATOM 734 O O . TYR A 1 117 ? 94.34600 -2.46200 56.68400 1.000 63.08000 117 TYR A O 1
ATOM 743 N N . LEU A 1 118 ? 95.68700 -2.41500 54.85400 1.000 63.69000 118 LEU A N 1
ATOM 744 C CA . LEU A 1 118 ? 94.83400 -1.50600 54.08900 1.000 60.10000 118 LEU A CA 1
ATOM 745 C C . LEU A 1 118 ? 93.37100 -1.94600 54.06100 1.000 59.92000 118 LEU A C 1
ATOM 746 O O . LEU A 1 118 ? 92.46900 -1.12300 54.24400 1.000 56.45000 118 LEU A O 1
ATOM 751 N N . ASP A 1 119 ? 93.11100 -3.23500 53.79400 1.000 59.59000 119 ASP A N 1
ATOM 752 C CA . ASP A 1 119 ? 91.73100 -3.69400 53.71300 1.000 64.98000 119 ASP A CA 1
ATOM 753 C C . ASP A 1 119 ? 91.01800 -3.63000 55.06900 1.000 75.63000 119 ASP A C 1
ATOM 754 O O . ASP A 1 119 ? 89.78300 -3.57200 55.10600 1.000 74.62000 119 ASP A O 1
ATOM 759 N N . ASP A 1 120 ? 91.76100 -3.64900 56.18200 1.000 68.17000 120 ASP A N 1
ATOM 760 C CA . ASP A 1 120 ? 91.12700 -3.47300 57.48900 1.000 60.95000 120 ASP A CA 1
ATOM 761 C C . ASP A 1 120 ? 90.36500 -2.16400 57.57400 1.000 61.71000 120 ASP A C 1
ATOM 762 O O . ASP A 1 120 ? 89.32000 -2.09900 58.23500 1.000 63.98000 120 ASP A O 1
ATOM 767 N N . ILE A 1 121 ? 90.87200 -1.11100 56.92700 1.000 57.53000 121 ILE A N 1
ATOM 768 C CA . ILE A 1 121 ? 90.22800 0.20100 57.01000 1.000 60.55000 121 ILE A CA 1
ATOM 769 C C . ILE A 1 121 ? 88.76400 0.10700 56.59200 1.000 67.21000 121 ILE A C 1
ATOM 770 O O . ILE A 1 121 ? 87.86200 0.57000 57.30200 1.000 60.72000 121 ILE A O 1
ATOM 775 N N . TYR A 1 122 ? 88.50900 -0.47700 55.42400 1.000 60.55000 122 TYR A N 1
ATOM 776 C CA . TYR A 1 122 ? 87.14600 -0.52000 54.90500 1.000 65.25000 122 TYR A CA 1
ATOM 777 C C . TYR A 1 122 ? 86.31900 -1.57600 55.60900 1.000 62.43000 122 TYR A C 1
ATOM 778 O O . TYR A 1 122 ? 85.09000 -1.45600 55.66800 1.000 61.56000 122 TYR A O 1
ATOM 787 N N . LEU A 1 123 ? 86.96200 -2.62900 56.11300 1.000 59.62000 123 LEU A N 1
ATOM 788 C CA . LEU A 1 123 ? 86.24400 -3.57800 56.95800 1.000 73.70000 123 LEU A CA 1
ATOM 789 C C . LEU A 1 123 ? 85.68700 -2.87900 58.20000 1.000 66.43000 123 LEU A C 1
ATOM 790 O O . LEU A 1 123 ? 84.50600 -3.03100 58.53900 1.000 64.03000 123 LEU A O 1
ATOM 795 N N . ILE A 1 124 ? 86.51500 -2.07000 58.86400 1.000 63.31000 124 ILE A N 1
ATOM 796 C CA . ILE A 1 124 ? 86.06500 -1.36500 60.06400 1.000 61.60000 124 ILE A CA 1
ATOM 797 C C . ILE A 1 124 ? 84.88500 -0.45900 59.74400 1.000 66.85000 124 ILE A C 1
ATOM 798 O O . ILE A 1 124 ? 83.87200 -0.45100 60.46100 1.000 63.99000 124 ILE A O 1
ATOM 803 N N . GLU A 1 125 ? 85.00100 0.33000 58.67100 1.000 67.81000 125 GLU A N 1
ATOM 804 C CA . GLU A 1 125 ? 83.89800 1.20500 58.27700 1.000 66.29000 125 GLU A CA 1
ATOM 805 C C . GLU A 1 125 ? 82.61400 0.41200 58.09100 1.000 60.21000 125 GLU A C 1
ATOM 806 O O . GLU A 1 125 ? 81.55900 0.76500 58.62800 1.000 70.12000 125 GLU A O 1
ATOM 812 N N . GLU A 1 126 ? 82.68500 -0.65600 57.30600 1.000 64.83000 126 GLU A N 1
ATOM 813 C CA . GLU A 1 126 ? 81.50200 -1.45400 57.02900 1.000 66.85000 126 GLU A CA 1
ATOM 814 C C . GLU A 1 126 ? 80.88900 -2.00600 58.31900 1.000 69.31000 126 GLU A C 1
ATOM 815 O O . GLU A 1 126 ? 79.67200 -1.93700 58.52900 1.000 67.59000 126 GLU A O 1
ATOM 821 N N . MET A 1 127 ? 81.71300 -2.57100 59.19500 1.000 66.36000 127 MET A N 1
ATOM 822 C CA . MET A 1 127 ? 81.16700 -3.17500 60.40700 1.000 67.59000 127 MET A CA 1
ATOM 823 C C . MET A 1 127 ? 80.50200 -2.13200 61.29900 1.000 63.01000 127 MET A C 1
ATOM 824 O O . MET A 1 127 ? 79.46700 -2.40700 61.92100 1.000 62.16000 127 MET A O 1
ATOM 829 N N . LEU A 1 128 ? 81.08400 -0.93400 61.38700 1.000 57.56000 128 LEU A N 1
ATOM 830 C CA . LEU A 1 128 ? 80.51100 0.08800 62.25500 1.000 59.46000 128 LEU A CA 1
ATOM 831 C C . LEU A 1 128 ? 79.21600 0.66000 61.67600 1.000 67.03000 128 LEU A C 1
ATOM 832 O O . LEU A 1 128 ? 78.21500 0.80000 62.39200 1.000 68.46000 128 LEU A O 1
ATOM 837 N N . LEU A 1 129 ? 79.20400 0.98700 60.37600 1.000 64.46000 129 LEU A N 1
ATOM 838 C CA . LEU A 1 129 ? 78.02400 1.64700 59.81500 1.000 65.18000 129 LEU A CA 1
ATOM 839 C C . LEU A 1 129 ? 76.81400 0.73400 59.76600 1.000 65.52000 129 LEU A C 1
ATOM 840 O O . LEU A 1 129 ? 75.68900 1.23900 59.75500 1.000 68.10000 129 LEU A O 1
ATOM 845 N N . LYS A 1 130 ? 77.01000 -0.59000 59.77200 1.000 69.50000 130 LYS A N 1
ATOM 846 C CA . LYS A 1 130 ? 75.88000 -1.51700 59.84800 1.000 72.05000 130 LYS A CA 1
ATOM 847 C C . LYS A 1 130 ? 75.07600 -1.36700 61.13900 1.000 70.79000 130 LYS A C 1
ATOM 848 O O . LYS A 1 130 ? 73.93400 -1.80500 61.17300 1.000 63.29000 130 LYS A O 1
ATOM 854 N N . GLN A 1 131 ? 75.65500 -0.81000 62.20800 1.000 66.32000 131 GLN A N 1
ATOM 855 C CA . GLN A 1 131 ? 74.98300 -0.77800 63.50800 1.000 66.16000 131 GLN A CA 1
ATOM 856 C C . GLN A 1 131 ? 73.82400 0.21100 63.47500 1.000 68.88000 131 GLN A C 1
ATOM 857 O O . GLN A 1 131 ? 73.90400 1.26400 62.83600 1.000 74.94000 131 GLN A O 1
ATOM 863 N N . GLU A 1 132 ? 72.72400 -0.14900 64.14400 1.000 72.59000 132 GLU A N 1
ATOM 864 C CA . GLU A 1 132 ? 71.48100 0.59300 63.95600 1.000 70.17000 132 GLU A CA 1
ATOM 865 C C . GLU A 1 132 ? 71.48900 1.96600 64.61700 1.000 71.26000 132 GLU A C 1
ATOM 866 O O . GLU A 1 132 ? 70.74800 2.84500 64.16800 1.000 68.70000 132 GLU A O 1
ATOM 872 N N . ASP A 1 133 ? 72.31000 2.19400 65.64600 1.000 73.50000 133 ASP A N 1
ATOM 873 C CA . ASP A 1 133 ? 72.35700 3.50700 66.27300 1.000 64.71000 133 ASP A CA 1
ATOM 874 C C . ASP A 1 133 ? 73.55800 4.34100 65.81500 1.000 67.59000 133 ASP A C 1
ATOM 875 O O . ASP A 1 133 ? 73.88600 5.34900 66.44500 1.000 60.02000 133 ASP A O 1
ATOM 880 N N . VAL A 1 134 ? 74.20700 3.95900 64.72100 1.000 69.65000 134 VAL A N 1
ATOM 881 C CA . VAL A 1 134 ? 75.29700 4.74000 64.13400 1.000 57.61000 134 VAL A CA 1
ATOM 882 C C . VAL A 1 134 ? 74.83200 5.24100 62.76500 1.000 64.19000 134 VAL A C 1
ATOM 883 O O . VAL A 1 134 ? 74.45500 4.44000 61.89800 1.000 65.96000 134 VAL A O 1
ATOM 887 N N . GLN A 1 135 ? 74.83900 6.56000 62.56400 1.000 62.12000 135 GLN A N 1
ATOM 888 C CA . GLN A 1 135 ? 74.44000 7.13700 61.28300 1.000 60.11000 135 GLN A CA 1
ATOM 889 C C . GLN A 1 135 ? 75.64000 7.84000 60.65300 1.000 66.22000 135 GLN A C 1
ATOM 890 O O . GLN A 1 135 ? 76.39600 8.53700 61.34200 1.000 64.50000 135 GLN A O 1
ATOM 896 N N . LEU A 1 136 ? 75.84600 7.62500 59.35500 1.000 60.95000 136 LEU A N 1
ATOM 897 C CA . LEU A 1 136 ? 76.91800 8.30600 58.63700 1.000 62.27000 136 LEU A CA 1
ATOM 898 C C . LEU A 1 136 ? 76.51000 9.74800 58.33000 1.000 62.79000 136 LEU A C 1
ATOM 899 O O . LEU A 1 136 ? 75.45100 9.98900 57.74900 1.000 63.26000 136 LEU A O 1
ATOM 904 N N . ILE A 1 137 ? 77.38600 10.69800 58.64300 1.000 57.68000 137 ILE A N 1
ATOM 905 C CA . ILE A 1 137 ? 77.10700 12.11900 58.45700 1.000 63.57000 137 ILE A CA 1
ATOM 906 C C . ILE A 1 137 ? 77.95800 12.72100 57.34400 1.000 63.29000 137 ILE A C 1
ATOM 907 O O . ILE A 1 137 ? 77.49500 13.60100 56.62200 1.000 60.94000 137 ILE A O 1
ATOM 912 N N . LYS A 1 138 ? 79.20700 12.28400 57.21400 1.000 58.79000 138 LYS A N 1
ATOM 913 C CA . LYS A 1 138 ? 80.12900 12.86300 56.24600 1.000 63.12000 138 LYS A CA 1
ATOM 914 C C . LYS A 1 138 ? 81.21800 11.84300 55.97200 1.000 54.53000 138 LYS A C 1
ATOM 915 O O . LYS A 1 138 ? 81.65200 11.13400 56.88900 1.000 57.25000 138 LYS A O 1
ATOM 921 N N . ARG A 1 139 ? 81.66700 11.78200 54.72200 1.000 58.71000 139 ARG A N 1
ATOM 922 C CA . ARG A 1 139 ? 82.67200 10.80600 54.31700 1.000 61.48000 139 ARG A CA 1
ATOM 923 C C . ARG A 1 139 ? 83.64100 11.46300 53.35000 1.000 65.87000 139 ARG A C 1
ATOM 924 O O . ARG A 1 139 ? 83.22800 11.96900 52.29700 1.000 59.19000 139 ARG A O 1
ATOM 932 N N . LYS A 1 140 ? 84.93000 11.41400 53.67300 1.000 58.81000 140 LYS A N 1
ATOM 933 C CA . LYS A 1 140 ? 85.97200 11.89300 52.76200 1.000 66.31000 140 LYS A CA 1
ATOM 934 C C . LYS A 1 140 ? 87.04400 10.81400 52.65300 1.000 61.84000 140 LYS A C 1
ATOM 935 O O . LYS A 1 140 ? 87.68600 10.47500 53.65300 1.000 63.30000 140 LYS A O 1
ATOM 941 N N . ASP A 1 141 ? 87.27900 10.30600 51.44900 1.000 63.35000 141 ASP A N 1
ATOM 942 C CA . ASP A 1 141 ? 88.22700 9.20900 51.23900 1.000 61.60000 141 ASP A CA 1
ATOM 943 C C . ASP A 1 141 ? 89.49900 9.73800 50.57400 1.000 64.39000 141 ASP A C 1
ATOM 944 O O . ASP A 1 141 ? 89.55900 9.88200 49.34600 1.000 64.85000 141 ASP A O 1
ATOM 949 N N . TYR A 1 142 ? 90.52000 10.01600 51.38600 1.000 58.39000 142 TYR A N 1
ATOM 950 C CA . TYR A 1 142 ? 91.83700 10.40200 50.88100 1.000 64.01000 142 TYR A CA 1
ATOM 951 C C . TYR A 1 142 ? 92.72800 9.20900 50.55400 1.000 61.55000 142 TYR A C 1
ATOM 952 O O . TYR A 1 142 ? 93.90500 9.39600 50.23200 1.000 64.56000 142 TYR A O 1
ATOM 961 N N . ILE A 1 143 ? 92.20900 7.98500 50.63900 1.000 64.75000 143 ILE A N 1
ATOM 962 C CA . ILE A 1 143 ? 92.95800 6.83900 50.13200 1.000 59.36000 143 ILE A CA 1
ATOM 963 C C . ILE A 1 143 ? 92.76100 6.68800 48.62700 1.000 65.43000 143 ILE A C 1
ATOM 964 O O . ILE A 1 143 ? 93.73100 6.55900 47.87400 1.000 66.59000 143 ILE A O 1
ATOM 969 N N . GLN A 1 144 ? 91.50700 6.67500 48.16200 1.000 64.85000 144 GLN A N 1
ATOM 970 C CA . GLN A 1 144 ? 91.28500 6.63200 46.72000 1.000 77.86000 144 GLN A CA 1
ATOM 971 C C . GLN A 1 144 ? 91.69500 7.94000 46.06500 1.000 75.06000 144 GLN A C 1
ATOM 972 O O . GLN A 1 144 ? 92.04900 7.94800 44.88900 1.000 71.75000 144 GLN A O 1
ATOM 978 N N . HIS A 1 145 ? 91.66700 9.05000 46.80300 1.000 74.63000 145 HIS A N 1
ATOM 979 C CA . HIS A 1 145 ? 91.99700 10.35800 46.24200 1.000 72.81000 145 HIS A CA 1
ATOM 980 C C . HIS A 1 145 ? 92.90300 11.09800 47.21000 1.000 75.72000 145 HIS A C 1
ATOM 981 O O . HIS A 1 145 ? 92.48100 12.03900 47.89600 1.000 68.33000 145 HIS A O 1
ATOM 988 N N . PRO A 1 146 ? 94.18000 10.71800 47.25900 1.000 68.43000 146 PRO A N 1
ATOM 989 C CA . PRO A 1 146 ? 95.11600 11.34300 48.20300 1.000 63.37000 146 PRO A CA 1
ATOM 990 C C . PRO A 1 146 ? 95.23400 12.84700 47.98100 1.000 67.93000 146 PRO A C 1
ATOM 991 O O . PRO A 1 146 ? 95.11900 13.35200 46.86000 1.000 67.43000 146 PRO A O 1
ATOM 995 N N . LYS A 1 147 ? 95.49200 13.56200 49.06900 1.000 65.26000 147 LYS A N 1
ATOM 996 C CA . LYS A 1 147 ? 95.74200 14.99000 48.97200 1.000 61.73000 147 LYS A CA 1
ATOM 997 C C . LYS A 1 147 ? 97.02700 15.23500 48.18700 1.000 64.70000 147 LYS A C 1
ATOM 998 O O . LYS A 1 147 ? 97.89000 14.36200 48.07000 1.000 65.37000 147 LYS A O 1
ATOM 1004 N N . GLU A 1 148 ? 97.15700 16.46000 47.66700 1.000 65.47000 148 GLU A N 1
ATOM 1005 C CA . GLU A 1 148 ? 98.32100 16.81800 46.85900 1.000 66.83000 148 GLU A CA 1
ATOM 1006 C C . GLU A 1 148 ? 99.63200 16.53400 47.59700 1.000 80.90000 148 GLU A C 1
ATOM 1007 O O . GLU A 1 148 ? 100.62900 16.15700 46.97300 1.000 76.07000 148 GLU A O 1
ATOM 1013 N N . ASN A 1 149 ? 99.68000 16.77600 48.91600 1.000 65.06000 149 ASN A N 1
ATOM 1014 C CA . ASN A 1 149 ? 100.93900 16.54400 49.62500 1.000 74.42000 149 ASN A CA 1
ATOM 1015 C C . ASN A 1 149 ? 101.23500 15.05800 49.82400 1.000 72.01000 149 ASN A C 1
ATOM 1016 O O . ASN A 1 149 ? 102.33400 14.71200 50.27300 1.000 65.81000 149 ASN A O 1
ATOM 1021 N N . GLY A 1 150 ? 100.28200 14.17900 49.51800 1.000 65.35000 150 GLY A N 1
ATOM 1022 C CA . GLY A 1 150 ? 100.45000 12.75500 49.71600 1.000 64.92000 150 GLY A CA 1
ATOM 1023 C C . GLY A 1 150 ? 99.68200 12.17700 50.89000 1.000 70.23000 150 GLY A C 1
ATOM 1024 O O . GLY A 1 150 ? 99.77500 10.96400 51.12200 1.000 68.30000 150 GLY A O 1
ATOM 1025 N N . TYR A 1 151 ? 98.91000 12.99300 51.61600 1.000 65.83000 151 TYR A N 1
ATOM 1026 C CA . TYR A 1 151 ? 98.13300 12.51300 52.76100 1.000 59.37000 151 TYR A CA 1
ATOM 1027 C C . TYR A 1 151 ? 97.07700 11.49100 52.34100 1.000 66.98000 151 TYR A C 1
ATOM 1028 O O . TYR A 1 151 ? 96.33600 11.70600 51.37400 1.000 65.62000 151 TYR A O 1
ATOM 1037 N N A ARG A 1 152 ? 97.00100 10.38300 53.07800 0.490 59.62000 152 ARG A N 1
ATOM 1038 N N B ARG A 1 152 ? 97.01300 10.38400 53.08600 0.510 59.63000 152 ARG A N 1
ATOM 1039 C CA A ARG A 1 152 ? 95.97400 9.36700 52.88300 0.490 59.90000 152 ARG A CA 1
ATOM 1040 C CA B ARG A 1 152 ? 96.01900 9.33000 52.92200 0.510 60.18000 152 ARG A CA 1
ATOM 1041 C C A ARG A 1 152 ? 95.36600 8.96900 54.22800 0.490 63.24000 152 ARG A C 1
ATOM 1042 C C B ARG A 1 152 ? 95.35700 9.03000 54.26600 0.510 62.96000 152 ARG A C 1
ATOM 1043 O O A ARG A 1 152 ? 96.07900 8.80900 55.22600 0.490 58.95000 152 ARG A O 1
ATOM 1044 O O B ARG A 1 152 ? 96.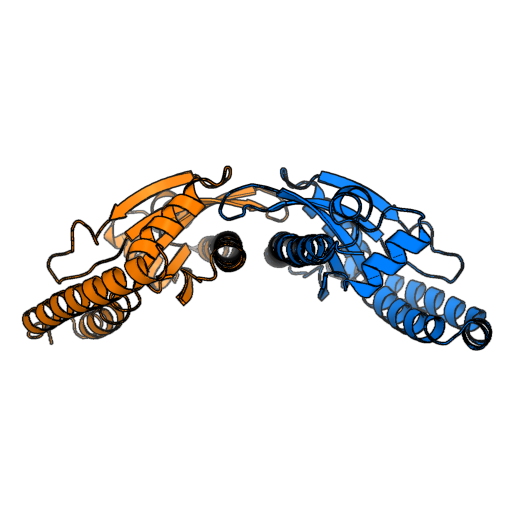02500 8.99900 55.30600 0.510 59.47000 152 ARG A O 1
ATOM 1059 N N . SER A 1 153 ? 94.04200 8.79900 54.23000 1.000 59.62000 153 SER A N 1
ATOM 1060 C CA . SER A 1 153 ? 93.24200 8.35600 55.37300 1.000 60.06000 153 SER A CA 1
ATOM 1061 C C . SER A 1 153 ? 91.79300 8.29900 54.89000 1.000 63.47000 153 SER A C 1
ATOM 1062 O O . SER A 1 153 ? 91.43100 9.01100 53.94300 1.000 63.54000 153 SER A O 1
ATOM 1065 N N . LEU A 1 154 ? 90.95600 7.46900 55.51500 1.000 57.78000 154 LEU A N 1
ATOM 1066 C CA . LEU A 1 154 ? 89.51000 7.52400 55.32600 1.000 53.10000 154 LEU A CA 1
ATOM 1067 C C . LEU A 1 154 ? 88.91100 8.25500 56.52200 1.000 60.34000 154 LEU A C 1
ATOM 1068 O O . LEU A 1 154 ? 89.13300 7.85100 57.66500 1.000 60.86000 154 LEU A O 1
ATOM 1073 N N . HIS A 1 155 ? 88.16000 9.32500 56.26300 1.000 57.50000 155 HIS A N 1
ATOM 1074 C CA . HIS A 1 155 ? 87.54900 10.13200 57.31500 1.000 58.20000 155 HIS A CA 1
ATOM 1075 C C . HIS A 1 155 ? 86.04200 9.91400 57.27800 1.000 61.51000 155 HIS A C 1
ATOM 1076 O O . HIS A 1 155 ? 85.40900 10.19100 56.25900 1.000 61.05000 155 HIS A O 1
ATOM 1083 N N . ILE A 1 156 ? 85.45700 9.44800 58.38000 1.000 60.12000 156 ILE A N 1
ATOM 1084 C CA . ILE A 1 156 ? 83.99900 9.38500 58.47500 1.000 63.25000 156 ILE A CA 1
ATOM 1085 C C . ILE A 1 156 ? 83.54400 10.07200 59.75000 1.000 63.20000 156 ILE A C 1
ATOM 1086 O O . ILE A 1 156 ? 84.09100 9.82400 60.83200 1.000 60.82000 156 ILE A O 1
ATOM 1091 N N . VAL A 1 157 ? 82.56200 10.95800 59.61600 1.000 57.95000 157 VAL A N 1
ATOM 1092 C CA . VAL A 1 157 ? 81.87600 11.52500 60.76500 1.000 60.90000 157 VAL A CA 1
ATOM 1093 C C . VAL A 1 157 ? 80.60300 10.72500 60.96300 1.000 60.92000 157 VAL A C 1
ATOM 1094 O O . VAL A 1 157 ? 79.82600 10.54700 60.02300 1.000 59.70000 157 VAL A O 1
ATOM 1098 N N . VAL A 1 158 ? 80.40700 10.20400 62.16900 1.000 56.51000 158 VAL A N 1
ATOM 1099 C CA . VAL A 1 158 ? 79.20200 9.46600 62.50900 1.000 51.17000 158 VAL A CA 1
ATOM 1100 C C . VAL A 1 158 ? 78.58600 10.11600 63.73500 1.000 59.05000 158 VAL A C 1
ATOM 1101 O O . VAL A 1 158 ? 79.26000 10.79100 64.51500 1.000 52.64000 158 VAL A O 1
ATOM 1105 N N . SER A 1 159 ? 77.28400 9.89700 63.88900 1.000 52.16000 159 SER A N 1
ATOM 1106 C CA . SER A 1 159 ? 76.55700 10.27900 65.08300 1.000 56.85000 159 SER A CA 1
ATOM 1107 C C . SER A 1 159 ? 76.30800 9.04900 65.96300 1.000 63.49000 159 SER A C 1
ATOM 1108 O O . SER A 1 159 ? 76.15600 7.92200 65.47000 1.000 59.75000 159 SER A O 1
ATOM 1111 N N . ILE A 1 160 ? 76.28100 9.27800 67.27200 1.000 55.95000 160 ILE A N 1
ATOM 1112 C CA . ILE A 1 160 ? 75.93300 8.22900 68.24400 1.000 68.24000 160 ILE A CA 1
ATOM 1113 C C . ILE A 1 160 ? 75.13400 8.84000 69.38300 1.000 64.60000 160 ILE A C 1
ATOM 1114 O O . ILE A 1 160 ? 75.35300 9.99100 69.77600 1.000 59.10000 160 ILE A O 1
ATOM 1119 N N . PRO A 1 161 ? 74.23000 8.05500 69.97300 1.000 58.06000 161 PRO A N 1
ATOM 1120 C CA . PRO A 1 161 ? 73.49300 8.55400 71.14000 1.000 59.27000 161 PRO A CA 1
ATOM 1121 C C . PRO A 1 161 ? 74.34900 8.47300 72.39300 1.000 59.38000 161 PRO A C 1
ATOM 1122 O O . PRO A 1 161 ? 75.09400 7.51400 72.61000 1.000 66.49000 161 PRO A O 1
ATOM 1126 N N . VAL A 1 162 ? 74.25300 9.50800 73.21400 1.000 64.35000 162 VAL A N 1
ATOM 1127 C CA . VAL A 1 162 ? 74.91300 9.55500 74.51300 1.000 62.23000 162 VAL A CA 1
ATOM 1128 C C . VAL A 1 162 ? 73.82300 9.72300 75.55300 1.000 58.83000 162 VAL A C 1
ATOM 1129 O O . VAL A 1 162 ? 73.09800 10.72400 75.53200 1.000 62.78000 162 VAL A O 1
ATOM 1133 N N . PHE A 1 163 ? 73.68900 8.73700 76.44200 1.000 59.49000 163 PHE A N 1
ATOM 1134 C CA . PHE A 1 163 ? 72.63900 8.74700 77.46900 1.000 56.81000 163 PHE A CA 1
ATOM 1135 C C . PHE A 1 163 ? 73.20600 9.38800 78.72700 1.000 59.46000 163 PHE A C 1
ATOM 1136 O O . PHE A 1 163 ? 73.98400 8.76800 79.46100 1.000 62.87000 163 PHE A O 1
ATOM 1144 N N A LEU A 1 164 ? 72.81700 10.63400 78.97200 0.850 62.52000 164 LEU A N 1
ATOM 1145 N N B LEU A 1 164 ? 72.81400 10.63300 78.97800 0.150 62.52000 164 LEU A N 1
ATOM 1146 C CA A LEU A 1 164 ? 73.26000 11.38600 80.13100 0.850 63.96000 164 LEU A CA 1
ATOM 1147 C CA B LEU A 1 164 ? 73.29100 11.36100 80.14500 0.150 63.56000 164 LEU A CA 1
ATOM 1148 C C A LEU A 1 164 ? 72.25100 11.22700 81.26700 0.850 64.83000 164 LEU A C 1
ATOM 1149 C C B LEU A 1 164 ? 72.44200 11.02900 81.36300 0.150 65.75000 164 LEU A C 1
ATOM 1150 O O A LEU A 1 164 ? 71.20500 10.58600 81.12600 0.850 66.14000 164 LEU A O 1
ATOM 1151 O O B LEU A 1 164 ? 71.69100 10.04800 81.36100 0.150 66.82000 164 LEU A O 1
ATOM 1160 N N . ALA A 1 165 ? 72.55500 11.84500 82.41000 1.000 70.28000 165 ALA A N 1
ATOM 1161 C CA . ALA A 1 165 ? 71.74100 11.63400 83.60100 1.000 66.98000 165 ALA A CA 1
ATOM 1162 C C . ALA A 1 165 ? 70.28900 12.04600 83.37300 1.000 78.22000 165 ALA A C 1
ATOM 1163 O O . ALA A 1 165 ? 69.36700 11.38200 83.86300 1.000 79.96000 165 ALA A O 1
ATOM 1165 N N . GLU A 1 166 ? 70.05300 13.12700 82.62000 1.000 76.92000 166 GLU A N 1
ATOM 1166 C CA . GLU A 1 166 ? 68.69800 13.64900 82.49700 1.000 75.54000 166 GLU A CA 1
ATOM 1167 C C . GLU A 1 166 ? 68.27200 13.90500 81.06200 1.000 77.99000 166 GLU A C 1
ATOM 1168 O O . GLU A 1 166 ? 67.17100 14.41100 80.85400 1.000 75.85000 166 GLU A O 1
ATOM 1174 N N . ARG A 1 167 ? 69.09200 13.56100 80.07200 1.000 75.99000 167 ARG A N 1
ATOM 1175 C CA . ARG A 1 167 ? 68.71800 13.76700 78.67900 1.000 68.27000 167 ARG A CA 1
ATOM 1176 C C . ARG A 1 167 ? 69.57700 12.86000 77.80600 1.000 71.20000 167 ARG A C 1
ATOM 1177 O O . ARG A 1 167 ? 70.56700 12.27700 78.25700 1.000 72.40000 167 ARG A O 1
ATOM 1185 N N . VAL A 1 168 ? 69.20300 12.79100 76.53100 1.000 67.56000 168 VAL A N 1
ATOM 1186 C CA . VAL A 1 168 ? 69.96000 12.10400 75.49300 1.000 69.61000 168 VAL A CA 1
ATOM 1187 C C . VAL A 1 168 ? 70.49200 13.15500 74.53000 1.000 69.90000 168 VAL A C 1
ATOM 1188 O O . VAL A 1 168 ? 69.76800 14.08000 74.14900 1.000 71.77000 168 VAL A O 1
ATOM 1192 N N . GLU A 1 169 ? 71.75600 13.01600 74.14300 1.000 65.11000 169 GLU A N 1
ATOM 1193 C CA . GLU A 1 169 ? 72.35800 13.81800 73.08200 1.000 62.51000 169 GLU A CA 1
ATOM 1194 C C . GLU A 1 169 ? 72.77800 12.88400 71.95700 1.000 64.86000 169 GLU A C 1
ATOM 1195 O O . GLU A 1 169 ? 73.31700 11.80300 72.20600 1.000 64.29000 169 GLU A O 1
ATOM 1201 N N . VAL A 1 170 ? 72.51600 13.29000 70.72300 1.000 60.25000 170 VAL A N 1
ATOM 1202 C CA . VAL A 1 170 ? 72.98300 12.57500 69.54300 1.000 53.36000 170 VAL A CA 1
ATOM 1203 C C . VAL A 1 170 ? 74.11600 13.41400 68.94900 1.000 53.78000 170 VAL A C 1
ATOM 1204 O O . VAL A 1 170 ? 73.89600 14.53100 68.47900 1.000 62.96000 170 VAL A O 1
ATOM 1208 N N . LEU A 1 171 ? 75.33700 12.91000 69.02100 1.000 54.60000 171 LEU A N 1
ATOM 1209 C CA . LEU A 1 171 ? 76.50100 13.74500 68.79400 1.000 53.90000 171 LEU A CA 1
ATOM 1210 C C . LEU A 1 171 ? 77.36700 13.18500 67.67900 1.000 55.57000 171 LEU A C 1
ATOM 1211 O O . LEU A 1 171 ? 77.52200 11.96300 67.57400 1.000 58.86000 171 LEU A O 1
ATOM 1216 N N . PRO A 1 172 ? 77.96900 14.04600 66.86400 1.000 55.44000 172 PRO A N 1
ATOM 1217 C CA . PRO A 1 172 ? 78.92700 13.57300 65.85700 1.000 59.28000 172 PRO A CA 1
ATOM 1218 C C . PRO A 1 172 ? 80.29600 13.25900 66.44400 1.000 56.97000 172 PRO A C 1
ATOM 1219 O O . PRO A 1 172 ? 80.75100 13.86900 67.42100 1.000 59.08000 172 PRO A O 1
ATOM 1223 N N . VAL A 1 173 ? 80.95100 12.28000 65.82300 1.000 53.66000 173 VAL A N 1
ATOM 1224 C CA . VAL A 1 173 ? 82.31700 11.89000 66.14800 1.000 53.76000 173 VAL A CA 1
ATOM 1225 C C . VAL A 1 173 ? 83.07800 11.74200 64.83000 1.000 60.76000 173 VAL A C 1
ATOM 1226 O O . VAL A 1 173 ? 82.64600 10.99200 63.95100 1.000 57.34000 173 VAL A O 1
ATOM 1230 N N . GLU A 1 174 ? 84.20600 12.44100 64.69100 1.000 52.94000 174 GLU A N 1
ATOM 1231 C CA . GLU A 1 174 ? 85.04500 12.31000 63.50200 1.000 53.75000 174 GLU A CA 1
ATOM 1232 C C . GLU A 1 174 ? 86.02400 11.15500 63.68200 1.000 57.81000 174 GLU A C 1
ATOM 1233 O O . GLU A 1 174 ? 86.87900 11.19600 64.57600 1.000 57.06000 174 GLU A O 1
ATOM 1239 N N . ILE A 1 175 ? 85.90800 10.13600 62.83200 1.000 53.01000 175 ILE A N 1
ATOM 1240 C CA . ILE A 1 175 ? 86.77800 8.96200 62.87800 1.000 45.92000 175 ILE A CA 1
ATOM 1241 C C . ILE A 1 175 ? 87.75800 9.03900 61.71200 1.000 60.16000 175 ILE A C 1
ATOM 1242 O O . ILE A 1 175 ? 87.34900 8.97700 60.54500 1.000 55.19000 175 ILE A O 1
ATOM 1247 N N . GLN A 1 176 ? 89.05000 9.12800 62.02100 1.000 52.27000 176 GLN A N 1
ATOM 1248 C CA . GLN A 1 176 ? 90.10100 9.01000 61.01700 1.000 58.29000 176 GLN A CA 1
ATOM 1249 C C . GLN A 1 176 ? 90.59100 7.56500 60.99400 1.000 59.44000 176 GLN A C 1
ATOM 1250 O O . GLN A 1 176 ? 91.15900 7.08500 61.97800 1.000 58.22000 176 GLN A O 1
ATOM 1256 N N . ILE A 1 177 ? 90.40200 6.87600 59.87200 1.000 60.04000 177 ILE A N 1
ATOM 1257 C CA . ILE A 1 177 ? 90.81000 5.47500 59.74400 1.000 54.99000 177 ILE A CA 1
ATOM 1258 C C . ILE A 1 177 ? 91.98300 5.39200 58.77100 1.000 61.41000 177 ILE A C 1
ATOM 1259 O O . ILE A 1 177 ? 91.90900 5.91500 57.64900 1.000 59.73000 177 ILE A O 1
ATOM 1264 N N . ARG A 1 178 ? 93.06600 4.74600 59.20000 1.000 59.46000 178 ARG A N 1
ATOM 1265 C CA . ARG A 1 178 ? 94.29500 4.74700 58.40700 1.000 62.80000 178 ARG A CA 1
ATOM 1266 C C . ARG A 1 178 ? 95.14700 3.53600 58.77400 1.000 58.45000 178 ARG A C 1
ATOM 1267 O O . ARG A 1 178 ? 94.92000 2.88700 59.79600 1.000 63.78000 178 ARG A O 1
ATOM 1275 N N . THR A 1 179 ? 96.11700 3.22100 57.91700 1.000 56.19000 179 THR A N 1
ATOM 1276 C CA . THR A 1 179 ? 97.05100 2.15400 58.24600 1.000 58.33000 179 THR A CA 1
ATOM 1277 C C . THR A 1 179 ? 98.16700 2.68100 59.13800 1.000 55.63000 179 THR A C 1
ATOM 1278 O O . THR A 1 179 ? 98.36000 3.89300 59.28400 1.000 56.79000 179 THR A O 1
ATOM 1282 N N . ILE A 1 180 ? 98.95200 1.74600 59.68500 1.000 56.01000 180 ILE A N 1
ATOM 1283 C CA . ILE A 1 180 ? 100.15700 2.12500 60.43100 1.000 64.40000 180 ILE A CA 1
ATOM 1284 C C . ILE A 1 180 ? 101.05200 3.03900 59.59600 1.000 64.45000 180 ILE A C 1
ATOM 1285 O O . ILE A 1 180 ? 101.57300 4.05100 60.08900 1.000 60.52000 180 ILE A O 1
ATOM 1290 N N . GLY A 1 181 ? 101.25900 2.68700 58.32100 1.000 64.16000 181 GLY A N 1
ATOM 1291 C CA . GLY A 1 181 ? 102.12500 3.50100 57.47200 1.000 56.40000 181 GLY A CA 1
ATOM 1292 C C . GLY A 1 181 ? 101.57300 4.89800 57.23000 1.000 61.02000 181 GLY A C 1
ATOM 1293 O O . GLY A 1 181 ? 102.29900 5.89100 57.33700 1.000 60.56000 181 GLY A O 1
ATOM 1294 N N . MET A 1 182 ? 100.27300 5.00000 56.93500 1.000 57.11000 182 MET A N 1
ATOM 1295 C CA . MET A 1 182 ? 99.66100 6.32100 56.77900 1.000 62.59000 182 MET A CA 1
ATOM 1296 C C . MET A 1 182 ? 99.84900 7.16700 58.03000 1.000 60.65000 182 MET A C 1
ATOM 1297 O O . MET A 1 182 ? 100.10400 8.37500 57.94500 1.000 60.75000 182 MET A O 1
ATOM 1302 N N . ASP A 1 183 ? 99.70400 6.54600 59.20000 1.000 58.36000 183 ASP A N 1
ATOM 1303 C CA . ASP A 1 183 ? 99.86100 7.25300 60.46900 1.000 53.68000 183 ASP A CA 1
ATOM 1304 C C . ASP A 1 183 ? 101.30400 7.71700 60.68200 1.000 52.45000 183 ASP A C 1
ATOM 1305 O O . ASP A 1 183 ? 101.54300 8.87900 61.02800 1.000 59.16000 183 ASP A O 1
ATOM 1310 N N . MET A 1 184 ? 102.28500 6.83100 60.46500 1.000 56.59000 184 MET A N 1
ATOM 1311 C CA . MET A 1 184 ? 103.69000 7.26800 60.51100 1.000 66.38000 184 MET A CA 1
ATOM 1312 C C . MET A 1 184 ? 103.91800 8.47200 59.59400 1.000 72.13000 184 MET A C 1
ATOM 1313 O O . MET A 1 184 ? 104.56500 9.45400 59.97600 1.000 69.31000 184 MET A O 1
ATOM 1318 N N . TRP A 1 185 ? 103.39700 8.40900 58.36800 1.000 65.17000 185 TRP A N 1
ATOM 1319 C CA . TRP A 1 185 ? 103.63200 9.49600 57.42600 1.000 68.22000 185 TRP A CA 1
ATOM 1320 C C . TRP A 1 185 ? 102.97100 10.78300 57.90700 1.000 59.65000 185 TRP A C 1
ATOM 1321 O O . TRP A 1 185 ? 103.58700 11.85500 57.88300 1.000 60.18000 185 TRP A O 1
ATOM 1332 N N . ALA A 1 186 ? 101.70200 10.69200 58.31800 1.000 54.18000 186 ALA A N 1
ATOM 1333 C CA . ALA A 1 186 ? 100.94200 11.86700 58.75100 1.000 68.36000 186 ALA A CA 1
ATOM 1334 C C . ALA A 1 186 ? 101.55600 12.53800 59.98000 1.000 67.37000 186 ALA A C 1
ATOM 1335 O O . ALA A 1 186 ? 101.58700 13.77400 60.06900 1.000 63.63000 186 ALA A O 1
ATOM 1337 N N . SER A 1 187 ? 102.02100 11.74800 60.95300 1.000 57.02000 187 SER A N 1
ATOM 1338 C CA . SER A 1 187 ? 102.68300 12.34200 62.12100 1.000 61.96000 187 SER A CA 1
ATOM 1339 C C . SER A 1 187 ? 103.88700 13.16800 61.70700 1.000 64.01000 187 SER A C 1
ATOM 1340 O O . SER A 1 187 ? 104.11600 14.26000 62.24100 1.000 66.15000 187 SER A O 1
ATOM 1343 N N . LEU A 1 188 ? 104.69000 12.66000 60.76900 1.000 62.99000 188 LEU A N 1
ATOM 1344 C CA . LEU A 1 188 ? 105.86900 13.42600 60.36000 1.000 62.69000 188 LEU A CA 1
ATOM 1345 C C . LEU A 1 188 ? 105.47700 14.68800 59.59900 1.000 72.36000 188 LEU A C 1
ATOM 1346 O O . LEU A 1 188 ? 106.04500 15.76100 59.83300 1.000 71.53000 188 LEU A O 1
ATOM 1351 N N . GLU A 1 189 ? 104.52500 14.57300 58.66300 1.000 68.91000 189 GLU A N 1
ATOM 1352 C CA . GLU A 1 189 ? 104.10700 15.74000 57.88600 1.000 75.75000 189 GLU A CA 1
ATOM 1353 C C . GLU A 1 189 ? 103.49000 16.80300 58.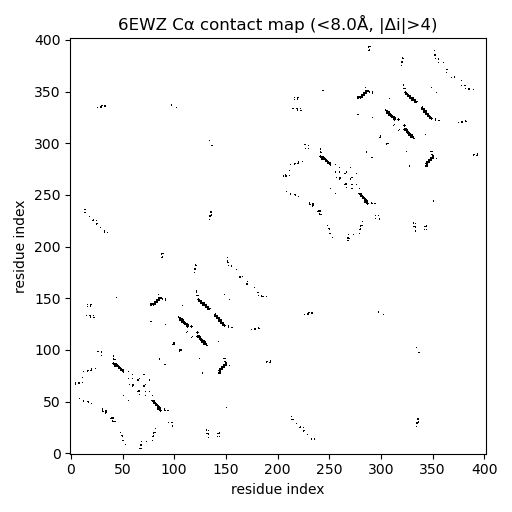78700 1.000 70.36000 189 GLU A C 1
ATOM 1354 O O . GLU A 1 189 ? 103.69100 18.00800 58.57700 1.000 69.32000 189 GLU A O 1
ATOM 1360 N N . HIS A 1 190 ? 102.70800 16.37300 59.77000 1.000 66.80000 190 HIS A N 1
ATOM 1361 C CA . HIS A 1 190 ? 102.15300 17.29500 60.75400 1.000 74.21000 190 HIS A CA 1
ATOM 1362 C C . HIS A 1 190 ? 103.25500 18.06200 61.46600 1.000 77.71000 190 HIS A C 1
ATOM 1363 O O . HIS A 1 190 ? 103.19600 19.29100 61.59500 1.000 84.63000 190 HIS A O 1
ATOM 1370 N N . LYS A 1 191 ? 104.29500 17.35800 61.90400 1.000 81.42000 191 LYS A N 1
ATOM 1371 C CA . LYS A 1 191 ? 105.34100 18.03300 62.66300 1.000 79.68000 191 LYS A CA 1
ATOM 1372 C C . LYS A 1 191 ? 106.07500 19.05200 61.79700 1.000 86.28000 191 LYS A C 1
ATOM 1373 O O . LYS A 1 191 ? 106.48800 20.10600 62.29400 1.000 88.74000 191 LYS A O 1
ATOM 1379 N N . ILE A 1 192 ? 106.24900 18.76300 60.50700 1.000 87.18000 192 ILE A N 1
ATOM 1380 C CA . ILE A 1 192 ? 106.83400 19.75700 59.61100 1.000 92.10000 192 ILE A CA 1
ATOM 1381 C C . ILE A 1 192 ? 105.88000 20.92800 59.44000 1.000 94.40000 192 ILE A C 1
ATOM 1382 O O . ILE A 1 192 ? 106.24300 22.08600 59.67100 1.000 95.55000 192 ILE A O 1
ATOM 1387 N N . ARG A 1 193 ? 104.64200 20.64100 59.03200 1.000 96.06000 193 ARG A N 1
ATOM 1388 C CA . ARG A 1 193 ? 103.68800 21.70600 58.75000 1.000 99.03000 193 ARG A CA 1
ATOM 1389 C C . ARG A 1 193 ? 103.50100 22.63800 59.93600 1.000 106.26000 193 ARG A C 1
ATOM 1390 O O . ARG A 1 193 ? 103.27700 23.83800 59.74700 1.000 113.99000 193 ARG A O 1
ATOM 1398 N N . TYR A 1 194 ? 103.58500 22.12500 61.16500 1.000 139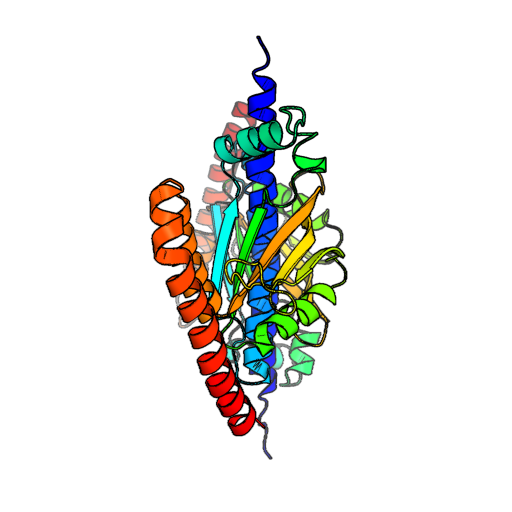.12000 194 TYR A N 1
ATOM 1399 C CA . TYR A 1 194 ? 103.38800 22.98700 62.32100 1.000 139.72000 194 TYR A CA 1
ATOM 1400 C C . TYR A 1 194 ? 104.68600 23.65000 62.76600 1.000 139.21000 194 TYR A C 1
ATOM 1401 O O . TYR A 1 194 ? 104.88300 23.88100 63.96500 1.000 137.45000 194 TYR A O 1
ATOM 1410 N N . LYS A 1 195 ? 105.58400 23.97100 61.81700 1.000 146.09000 195 LYS A N 1
ATOM 1411 C CA . LYS A 1 195 ? 106.72200 24.86100 62.03900 1.000 147.31000 195 LYS A CA 1
ATOM 1412 C C . LYS A 1 195 ? 106.96100 25.64700 60.74300 1.000 158.02000 195 LYS A C 1
ATOM 1413 O O . LYS A 1 195 ? 107.92900 25.41900 60.01900 1.000 161.54000 195 LYS A O 1
ATOM 1419 N N . ASN A 1 196 ? 106.04400 26.56900 60.44100 1.000 164.96000 196 ASN A N 1
ATOM 1420 C CA . ASN A 1 196 ? 106.16300 27.53100 59.34200 1.000 170.98000 196 ASN A CA 1
ATOM 1421 C C . ASN A 1 196 ? 106.32400 26.86100 57.97800 1.000 175.32000 196 ASN A C 1
ATOM 1422 O O . ASN A 1 196 ? 106.75800 25.70700 57.88300 1.000 170.60000 196 ASN A O 1
ATOM 1427 N N . ASN A 1 197 ? 105.92300 27.57000 56.91800 1.000 180.59000 197 ASN A N 1
ATOM 1428 C CA . ASN A 1 197 ? 105.89500 27.00100 55.57500 1.000 178.35000 197 ASN A CA 1
ATOM 1429 C C . ASN A 1 197 ? 107.27100 26.93700 54.91700 1.000 172.16000 197 ASN A C 1
ATOM 1430 O O . ASN A 1 197 ? 107.46100 26.14100 53.99100 1.000 174.78000 197 ASN A O 1
ATOM 1435 N N . ALA A 1 198 ? 108.22900 27.75500 55.36200 1.000 162.10000 198 ALA A N 1
ATOM 1436 C CA . ALA A 1 198 ? 109.57500 27.70500 54.79600 1.000 152.20000 198 ALA A CA 1
ATOM 1437 C C . ALA A 1 198 ? 110.12100 26.28100 54.78100 1.000 148.59000 198 ALA A C 1
ATOM 1438 O O . ALA A 1 198 ? 110.60600 25.80000 53.75100 1.000 145.00000 198 ALA A O 1
ATOM 1440 N N . GLU A 1 199 ? 110.03800 25.58300 55.91300 1.000 153.29000 199 GLU A N 1
ATOM 1441 C CA . GLU A 1 199 ? 110.57000 24.22500 55.96900 1.000 150.91000 199 GLU A CA 1
ATOM 1442 C C . GLU A 1 199 ? 109.64900 23.23100 55.27100 1.000 142.79000 199 GLU A C 1
ATOM 1443 O O . GLU A 1 199 ? 110.12200 22.26800 54.65800 1.000 146.95000 199 GLU A O 1
ATOM 1449 N N . THR A 1 200 ? 108.33900 23.44500 55.35100 1.000 128.98000 200 THR A N 1
ATOM 1450 C CA . THR A 1 200 ? 107.38200 22.54100 54.72400 1.000 124.58000 200 THR A CA 1
ATOM 1451 C C . THR A 1 200 ? 107.50100 22.52900 53.20200 1.000 118.79000 200 THR A C 1
ATOM 1452 O O . THR A 1 200 ? 106.81900 21.74400 52.53500 1.000 111.68000 200 THR A O 1
ATOM 1456 N N . GLU A 1 201 ? 108.37100 23.36200 52.63300 1.000 124.57000 201 GLU A N 1
ATOM 1457 C CA . GLU A 1 201 ? 108.58100 23.31700 51.19500 1.000 130.85000 201 GLU A CA 1
ATOM 1458 C C . GLU A 1 201 ? 109.89900 22.69000 50.77700 1.000 119.76000 201 GLU A C 1
ATOM 1459 O O . GLU A 1 201 ? 110.03900 22.33200 49.60400 1.000 115.15000 201 GLU A O 1
ATOM 1465 N N . LYS A 1 202 ? 110.83400 22.47000 51.70200 1.000 113.52000 202 LYS A N 1
ATOM 1466 C CA . LYS A 1 202 ? 112.00400 21.69000 51.33000 1.000 115.50000 202 LYS A CA 1
ATOM 1467 C C . LYS A 1 202 ? 111.65300 20.21700 51.23000 1.000 114.89000 202 LYS A C 1
ATOM 1468 O O . LYS A 1 202 ? 112.08900 19.52400 50.30200 1.000 117.42000 202 LYS A O 1
ATOM 1474 N N . TYR A 1 203 ? 110.83400 19.74500 52.16300 1.000 105.20000 203 TYR A N 1
ATOM 1475 C CA . TYR A 1 203 ? 110.52100 18.33500 52.29700 1.000 95.29000 203 TYR A CA 1
ATOM 1476 C C . TYR A 1 203 ? 109.32500 17.90200 51.47300 1.000 99.49000 203 TYR A C 1
ATOM 1477 O O . TYR A 1 203 ? 109.08600 16.69600 51.35200 1.000 100.64000 203 TYR A O 1
ATOM 1486 N N . ARG A 1 204 ? 108.57900 18.84800 50.89700 1.000 93.26000 204 ARG A N 1
ATOM 1487 C CA . ARG A 1 204 ? 107.42100 18.51100 50.07500 1.000 96.65000 204 ARG A CA 1
ATOM 1488 C C . ARG A 1 204 ? 107.71300 17.34700 49.12900 1.000 94.76000 204 ARG A C 1
ATOM 1489 O O . ARG A 1 204 ? 107.04700 16.30700 49.18100 1.000 84.74000 204 ARG A O 1
ATOM 1497 N N . ASP A 1 205 ? 108.74400 17.49100 48.28900 1.000 88.51000 205 ASP A N 1
ATOM 1498 C CA . ASP A 1 205 ? 109.06100 16.45100 47.31100 1.000 92.03000 205 ASP A CA 1
ATOM 1499 C C . ASP A 1 205 ? 109.42700 15.14300 48.00200 1.000 90.31000 205 ASP A C 1
ATOM 1500 O O . ASP A 1 205 ? 108.91000 14.07400 47.65600 1.000 87.17000 205 ASP A O 1
ATOM 1505 N N . LEU A 1 206 ? 110.32000 15.20900 48.98800 1.000 90.93000 206 LEU A N 1
ATOM 1506 C CA . LEU A 1 206 ? 110.76100 14.00200 49.67400 1.000 83.71000 206 LEU A CA 1
ATOM 1507 C C . LEU A 1 206 ? 109.62700 13.37000 50.47700 1.000 84.64000 206 LEU A C 1
ATOM 1508 O O . LEU A 1 206 ? 109.53600 12.13600 50.56300 1.000 79.32000 206 LEU A O 1
ATOM 1513 N N . LEU A 1 207 ? 108.73600 14.19000 51.04400 1.000 77.65000 207 LEU A N 1
ATOM 1514 C CA . LEU A 1 207 ? 107.56400 13.64300 51.71900 1.000 74.04000 207 LEU A CA 1
ATOM 1515 C C . LEU A 1 207 ? 106.66100 12.88900 50.74600 1.000 82.04000 207 LEU A C 1
ATOM 1516 O O . LEU A 1 207 ? 106.14200 11.81700 51.08500 1.000 83.77000 207 LEU A O 1
ATOM 1521 N N . LYS A 1 208 ? 106.44200 13.43900 49.53900 1.000 81.17000 208 LYS A N 1
ATOM 1522 C CA . LYS A 1 208 ? 105.66900 12.70700 48.53600 1.000 79.75000 208 LYS A CA 1
ATOM 1523 C C . LYS A 1 208 ? 106.31400 11.36900 48.22900 1.000 76.45000 208 LYS A C 1
ATOM 1524 O O . LYS A 1 208 ? 105.62800 10.34300 48.16700 1.000 81.63000 208 LYS A O 1
ATOM 1530 N N . GLU A 1 209 ? 107.64000 11.35700 48.07600 1.000 71.24000 209 GLU A N 1
ATOM 1531 C CA . GLU A 1 209 ? 108.35700 10.10600 47.85800 1.000 80.40000 209 GLU A CA 1
ATOM 1532 C C . GLU A 1 209 ? 108.04600 9.10600 48.96000 1.000 77.76000 209 GLU A C 1
ATOM 1533 O O . GLU A 1 209 ? 107.72400 7.94300 48.68800 1.000 77.33000 209 GLU A O 1
ATOM 1539 N N . CYS A 1 210 ? 108.13300 9.54700 50.22000 1.000 71.86000 210 CYS A N 1
ATOM 1540 C CA . CYS A 1 210 ? 107.87400 8.65300 51.34000 1.000 71.70000 210 CYS A CA 1
ATOM 1541 C C . CYS A 1 210 ? 106.45500 8.10000 51.28800 1.000 74.28000 210 CYS A C 1
ATOM 1542 O O . CYS A 1 210 ? 106.24800 6.89400 51.47300 1.000 79.05000 210 CYS A O 1
ATOM 1545 N N . ALA A 1 211 ? 105.45800 8.96700 51.05100 1.000 67.54000 211 ALA A N 1
ATOM 1546 C CA . ALA A 1 211 ? 104.07100 8.49300 51.03500 1.000 74.63000 211 ALA A CA 1
ATOM 1547 C C . ALA A 1 211 ? 103.89000 7.38300 50.01100 1.000 71.77000 211 ALA A C 1
ATOM 1548 O O . ALA A 1 211 ? 103.21400 6.38100 50.28200 1.000 65.94000 211 ALA A O 1
ATOM 1550 N N . THR A 1 212 ? 104.50200 7.54300 48.83200 1.000 68.37000 212 THR A N 1
ATOM 1551 C CA . THR A 1 212 ? 104.39900 6.54600 47.77000 1.000 74.78000 212 THR A CA 1
ATOM 1552 C C . THR A 1 212 ? 105.13200 5.26000 48.13500 1.000 77.26000 212 THR A C 1
ATOM 1553 O O . THR A 1 212 ? 104.61400 4.16000 47.90600 1.000 73.73000 212 THR A O 1
ATOM 1557 N N . GLU A 1 213 ? 106.32900 5.37900 48.72300 1.000 69.75000 213 GLU A N 1
ATOM 1558 C CA . GLU A 1 213 ? 107.07100 4.19200 49.13800 1.000 78.63000 213 GLU A CA 1
ATOM 1559 C C . GLU A 1 213 ? 106.34800 3.45300 50.25400 1.000 77.26000 213 GLU A C 1
ATOM 1560 O O . GLU A 1 213 ? 106.36700 2.21800 50.29900 1.000 80.94000 213 GLU A O 1
ATOM 1566 N N . ILE A 1 214 ? 105.72500 4.18500 51.17800 1.000 71.10000 214 ILE A N 1
ATOM 1567 C CA . ILE A 1 214 ? 104.91600 3.52900 52.20400 1.000 70.12000 214 ILE A CA 1
ATOM 1568 C C . ILE A 1 214 ? 103.73600 2.81400 51.56200 1.000 70.86000 214 ILE A C 1
ATOM 1569 O O . ILE A 1 214 ? 103.42800 1.66300 51.89300 1.000 72.72000 214 ILE A O 1
ATOM 1574 N N . THR A 1 215 ? 103.05600 3.49400 50.63300 1.000 66.58000 215 THR A N 1
ATOM 1575 C CA . THR A 1 215 ? 101.95700 2.87000 49.89600 1.000 68.60000 215 THR A CA 1
ATOM 1576 C C . THR A 1 215 ? 102.40400 1.56100 49.25400 1.000 77.15000 215 THR A C 1
ATOM 1577 O O . THR A 1 215 ? 101.69400 0.55200 49.31900 1.000 79.59000 215 THR A O 1
ATOM 1581 N N . GLU A 1 216 ? 103.58900 1.55700 48.63000 1.000 72.40000 216 GLU A N 1
ATOM 1582 C CA . GLU A 1 216 ? 103.99600 0.38100 47.86100 1.000 76.35000 216 GLU A CA 1
ATOM 1583 C C . GLU A 1 216 ? 104.34200 -0.79100 48.76500 1.000 77.47000 216 GLU A C 1
ATOM 1584 O O . GLU A 1 216 ? 103.95400 -1.92700 48.47800 1.000 79.08000 216 GLU A O 1
ATOM 1590 N N . VAL A 1 217 ? 105.03000 -0.53600 49.88200 1.000 70.87000 217 VAL A N 1
ATOM 1591 C CA . VAL A 1 217 ? 105.41400 -1.62900 50.76600 1.000 75.06000 217 VAL A CA 1
ATOM 1592 C C . VAL A 1 217 ? 104.19200 -2.19500 51.48700 1.000 76.05000 217 VAL A C 1
ATOM 1593 O O . VAL A 1 217 ? 104.08800 -3.40800 51.70900 1.000 83.14000 217 VAL A O 1
ATOM 1597 N N . GLU A 1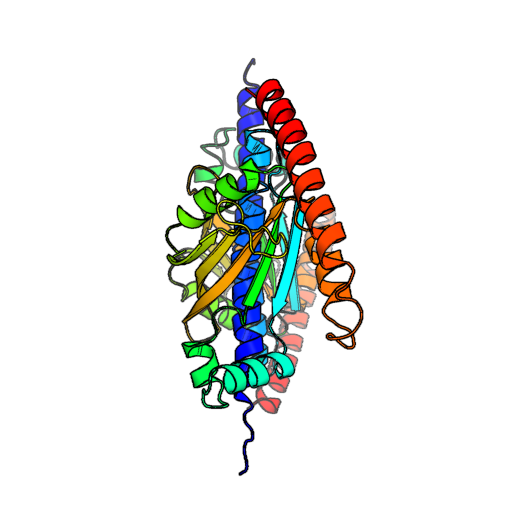 218 ? 103.25500 -1.33400 51.87700 1.000 68.69000 218 GLU A N 1
ATOM 1598 C CA . GLU A 1 218 ? 102.05300 -1.84100 52.53300 1.000 81.65000 218 GLU A CA 1
ATOM 1599 C C . GLU A 1 218 ? 101.20600 -2.66800 51.57300 1.000 82.47000 218 GLU A C 1
ATOM 1600 O O . GLU A 1 218 ? 100.56400 -3.63900 51.99300 1.000 80.33000 218 GLU A O 1
ATOM 1606 N N . ASP A 1 219 ? 101.20000 -2.30600 50.28700 1.000 75.69000 219 ASP A N 1
ATOM 1607 C CA . ASP A 1 219 ? 100.53300 -3.13900 49.29700 1.000 68.73000 219 ASP A CA 1
ATOM 1608 C C . ASP A 1 219 ? 101.11700 -4.54500 49.29600 1.000 78.35000 219 ASP A C 1
ATOM 1609 O O . ASP A 1 219 ? 100.38300 -5.53400 49.21800 1.000 82.50000 219 ASP A O 1
ATOM 1614 N N . LYS A 1 220 ? 102.44000 -4.65600 49.40600 1.000 85.86000 220 LYS A N 1
ATOM 1615 C CA . LYS A 1 220 ? 103.07100 -5.97200 49.37100 1.000 81.55000 220 LYS A CA 1
ATOM 1616 C C . LYS A 1 220 ? 102.76300 -6.76100 50.63900 1.000 81.64000 220 LYS A C 1
ATOM 1617 O O . LYS A 1 220 ? 102.39200 -7.94100 50.57300 1.000 82.97000 220 LYS A O 1
ATOM 1623 N N . LEU A 1 221 ? 102.88900 -6.11400 51.80300 1.000 72.83000 221 LEU A N 1
ATOM 1624 C CA . LEU A 1 221 ? 102.52300 -6.75500 53.06200 1.000 73.23000 221 LEU A CA 1
ATOM 1625 C C . LEU A 1 221 ? 101.07800 -7.22100 53.03300 1.000 73.21000 221 LEU A C 1
ATOM 1626 O O . LEU A 1 221 ? 100.77000 -8.35300 53.42400 1.000 73.43000 221 LEU A O 1
ATOM 1631 N N . GLN A 1 222 ? 100.17100 -6.33900 52.59700 1.000 70.07000 222 GLN A N 1
ATOM 1632 C CA . GLN A 1 222 ? 98.77100 -6.71700 52.45500 1.000 65.25000 222 GLN A CA 1
ATOM 1633 C C . GLN A 1 222 ? 98.63800 -7.92900 51.54500 1.000 79.96000 222 GLN A C 1
ATOM 1634 O O . GLN A 1 222 ? 97.88100 -8.86500 51.83700 1.000 83.19000 222 GLN A O 1
ATOM 1640 N N . GLN A 1 223 ? 99.37400 -7.92900 50.43300 1.000 82.63000 223 GLN A N 1
ATOM 1641 C CA . GLN A 1 223 ? 99.26700 -9.03600 49.49400 1.000 89.29000 223 GLN A CA 1
ATOM 1642 C C . GLN A 1 223 ? 99.71800 -10.33600 50.14400 1.000 89.22000 223 GLN A C 1
ATOM 1643 O O . GLN A 1 223 ? 99.05300 -11.36800 50.00700 1.000 84.02000 223 GLN A O 1
ATOM 1649 N N . ILE A 1 224 ? 100.81600 -10.29700 50.90200 1.000 75.45000 224 ILE A N 1
ATOM 1650 C CA . ILE A 1 224 ? 101.26300 -11.50300 51.59200 1.000 89.09000 224 ILE A CA 1
ATOM 1651 C C . ILE A 1 224 ? 100.22700 -11.94300 52.61700 1.000 83.76000 224 ILE A C 1
ATOM 1652 O O . ILE A 1 224 ? 99.86100 -13.12100 52.69500 1.000 88.74000 224 ILE A O 1
ATOM 1657 N N . HIS A 1 225 ? 99.73700 -11.00000 53.42200 1.000 81.77000 225 HIS A N 1
ATOM 1658 C CA . HIS A 1 225 ? 98.81100 -11.36600 54.48700 1.000 82.94000 225 HIS A CA 1
ATOM 1659 C C . HIS A 1 225 ? 97.53700 -11.99000 53.92200 1.000 85.41000 225 HIS A C 1
ATOM 1660 O O . HIS A 1 225 ? 97.00100 -12.94500 54.49500 1.000 93.23000 225 HIS A O 1
ATOM 1667 N N . SER A 1 226 ? 97.03900 -11.47200 52.79600 1.000 86.19000 226 SER A N 1
ATOM 1668 C CA . SER A 1 226 ? 95.84700 -12.05600 52.18400 1.000 87.38000 226 SER A CA 1
ATOM 1669 C C . SER A 1 226 ? 96.08200 -13.50400 51.78600 1.000 96.57000 226 SER A C 1
ATOM 1670 O O . SER A 1 226 ? 95.19700 -14.35500 51.94800 1.000 98.90000 226 SER A O 1
ATOM 1673 N N . GLU A 1 227 ? 97.26800 -13.80400 51.25700 1.000 96.53000 227 GLU A N 1
ATOM 1674 C CA . GLU A 1 227 ? 97.51200 -15.13800 50.72300 1.000 104.26000 227 GLU A CA 1
ATOM 1675 C C . GLU A 1 227 ? 97.62400 -16.16800 51.83600 1.000 104.16000 227 GLU A C 1
ATOM 1676 O O . GLU A 1 227 ? 97.15200 -17.30000 51.69400 1.000 117.19000 227 GLU A O 1
ATOM 1682 N N . ILE A 1 228 ? 98.24100 -15.79400 52.95800 1.000 96.30000 228 ILE A N 1
ATOM 1683 C CA . ILE A 1 228 ? 98.44500 -16.73400 54.05700 1.000 108.98000 228 ILE A CA 1
ATOM 1684 C C . ILE A 1 228 ? 97.23400 -16.87200 54.96400 1.000 116.31000 228 ILE A C 1
ATOM 1685 O O . ILE A 1 228 ? 97.29400 -17.62400 55.94400 1.000 123.06000 228 ILE A O 1
ATOM 1690 N N . THR A 1 229 ? 96.13600 -16.17600 54.67200 1.000 114.33000 229 THR A N 1
ATOM 1691 C CA . THR A 1 229 ? 94.91400 -16.28600 55.45900 1.000 110.80000 229 THR A CA 1
ATOM 1692 C C . THR A 1 229 ? 93.72700 -16.74600 54.61900 1.000 121.88000 229 THR A C 1
ATOM 1693 O O . THR A 1 229 ? 92.59500 -16.75800 55.12100 1.000 123.72000 229 THR A O 1
ATOM 1697 N N . GLU A 1 230 ? 93.95300 -17.12800 53.36200 1.000 125.68000 230 GLU A N 1
ATOM 1698 C CA . GLU A 1 230 ? 92.89300 -17.64400 52.49600 1.000 137.16000 230 GLU A CA 1
ATOM 1699 C C . GLU A 1 230 ? 92.04100 -18.70100 53.20000 1.000 145.44000 230 GLU A C 1
ATOM 1700 O O . GLU A 1 230 ? 92.46700 -19.30800 54.18400 1.000 147.49000 230 GLU A O 1
ATOM 1706 N N . ALA B 1 31 ? 84.18700 -37.46500 68.12000 1.000 188.35000 31 ALA B N 1
ATOM 1707 C CA . ALA B 1 31 ? 83.54200 -36.21900 68.51700 1.000 186.31000 31 ALA B CA 1
ATOM 1708 C C . ALA B 1 31 ? 82.84800 -36.37100 69.86600 1.000 190.28000 31 ALA B C 1
ATOM 1709 O O . ALA B 1 31 ? 81.68300 -36.76500 69.93400 1.000 191.16000 31 ALA B O 1
ATOM 1711 N N . PHE B 1 32 ? 83.57400 -36.06400 70.93900 1.000 191.54000 32 PHE B N 1
ATOM 1712 C CA . PHE B 1 32 ? 83.01300 -36.04400 72.28000 1.000 187.21000 32 PHE B CA 1
ATOM 1713 C C . PHE B 1 32 ? 82.50400 -34.62400 72.56000 1.000 183.92000 32 PHE B C 1
ATOM 1714 O O . PHE B 1 32 ? 82.37900 -33.80000 71.64900 1.000 181.11000 32 PHE B O 1
ATOM 1722 N N . ASP B 1 33 ? 82.21500 -34.31500 73.82300 1.000 181.67000 33 ASP B N 1
ATOM 1723 C CA . ASP B 1 33 ? 81.68400 -33.01000 74.20300 1.000 174.48000 33 ASP B CA 1
ATOM 1724 C C . ASP B 1 33 ? 82.69600 -31.88300 74.03100 1.000 169.47000 33 ASP B C 1
ATOM 1725 O O . ASP B 1 33 ? 83.05300 -31.21600 75.00600 1.000 171.66000 33 ASP B O 1
ATOM 1730 N N . THR B 1 34 ? 83.17200 -31.66200 72.80500 1.000 160.80000 34 THR B N 1
ATOM 1731 C CA . THR B 1 34 ? 83.99000 -30.48600 72.52900 1.000 149.50000 34 THR B CA 1
ATOM 1732 C C . THR B 1 34 ? 83.14100 -29.21600 72.59400 1.000 141.75000 34 THR B C 1
ATOM 1733 O O . THR B 1 34 ? 83.04100 -28.47200 71.61300 1.000 131.56000 34 THR B O 1
ATOM 1737 N N . LEU B 1 35 ? 82.51300 -28.96500 73.74300 1.000 142.40000 35 LEU B N 1
ATOM 1738 C CA . LEU B 1 35 ? 81.69500 -27.77000 73.90500 1.000 136.12000 35 LEU B CA 1
ATOM 1739 C C . LEU B 1 35 ? 82.53800 -26.49900 73.95300 1.000 134.08000 35 LEU B C 1
ATOM 1740 O O . LEU B 1 35 ? 82.66800 -25.86400 75.00600 1.000 131.04000 35 LEU B O 1
ATOM 1745 N N . LEU B 1 36 ? 83.13700 -26.14400 72.81000 1.000 130.03000 36 LEU B N 1
ATOM 1746 C CA . LEU B 1 36 ? 83.77400 -24.84100 72.64000 1.000 118.44000 36 LEU B CA 1
ATOM 1747 C C . LEU B 1 36 ? 82.79900 -23.70100 72.87700 1.000 118.71000 36 LEU B C 1
ATOM 1748 O O . LEU B 1 36 ? 83.22900 -22.57600 73.15200 1.000 122.82000 36 LEU B O 1
ATOM 1753 N N . GLY B 1 37 ? 81.49900 -23.96700 72.73800 1.000 116.13000 37 GLY B N 1
ATOM 1754 C CA . GLY B 1 37 ? 80.49400 -22.93000 72.88500 1.000 113.84000 37 GLY B CA 1
ATOM 1755 C C . GLY B 1 37 ? 80.68300 -22.06100 74.10900 1.000 114.53000 37 GLY B C 1
ATOM 1756 O O . GLY B 1 37 ? 80.31600 -20.88300 74.09900 1.000 120.44000 37 GLY B O 1
ATOM 1757 N N . PHE B 1 38 ? 81.22800 -22.62400 75.18900 1.000 109.33000 38 PHE B N 1
ATOM 1758 C CA . PHE B 1 38 ? 81.39500 -21.83100 76.40200 1.000 106.07000 38 PHE B CA 1
ATOM 1759 C C . PHE B 1 38 ? 82.45500 -20.74700 76.22400 1.000 100.24000 38 PHE B C 1
ATOM 1760 O O . PHE B 1 38 ? 82.35200 -19.67500 76.83400 1.000 93.71000 38 PHE B O 1
ATOM 1768 N N . VAL B 1 39 ? 83.46200 -20.99200 75.38300 1.000 92.50000 39 VAL B N 1
ATOM 1769 C CA . VAL B 1 39 ? 84.42200 -19.94500 75.04900 1.000 90.11000 39 VAL B CA 1
ATOM 1770 C C . VAL B 1 39 ? 83.74200 -18.82400 74.26200 1.000 90.10000 39 VAL B C 1
ATOM 1771 O O . VAL B 1 39 ? 84.05500 -17.64100 74.44000 1.000 90.15000 39 VAL B O 1
ATOM 1775 N N . GLU B 1 40 ? 82.82400 -19.17900 73.35900 1.000 86.42000 40 GLU B N 1
ATOM 1776 C CA . GLU B 1 40 ? 82.00400 -18.17100 72.69700 1.000 88.85000 40 GLU B CA 1
ATOM 1777 C C . GLU B 1 40 ? 81.22800 -17.34000 73.71400 1.000 89.08000 40 GLU B C 1
ATOM 1778 O O . GLU B 1 40 ? 81.23200 -16.10300 73.65700 1.000 86.36000 40 GLU B O 1
ATOM 1784 N N . LEU B 1 41 ? 80.55100 -18.01000 74.65300 1.000 81.85000 41 LEU B N 1
ATOM 1785 C CA . LEU B 1 41 ? 79.79600 -17.30600 75.68600 1.000 79.10000 41 LEU B CA 1
ATOM 1786 C C . LEU B 1 41 ? 80.65200 -16.26400 76.38800 1.000 78.16000 41 LEU B C 1
ATOM 1787 O O . LEU B 1 41 ? 80.25000 -15.10400 76.54300 1.000 81.71000 41 LEU B O 1
ATOM 1792 N N . ASP B 1 42 ? 81.83000 -16.67900 76.84700 1.000 77.29000 42 ASP B N 1
ATOM 1793 C CA . ASP B 1 42 ? 82.70300 -15.77100 77.57800 1.000 80.40000 42 ASP B CA 1
ATOM 1794 C C . ASP B 1 42 ? 83.02600 -14.53700 76.75400 1.000 83.11000 42 ASP B C 1
ATOM 1795 O O . ASP B 1 42 ? 83.08300 -13.41600 77.28400 1.000 80.48000 42 ASP B O 1
ATOM 1800 N N . HIS B 1 43 ? 83.23600 -14.72500 75.45200 1.000 83.09000 43 HIS B N 1
ATOM 1801 C CA . HIS B 1 43 ? 83.63000 -13.61900 74.59100 1.000 82.34000 43 HIS B CA 1
ATOM 1802 C C . HIS B 1 43 ? 82.51000 -12.59200 74.46800 1.000 75.41000 43 HIS B C 1
ATOM 1803 O O . HIS B 1 43 ? 82.73600 -11.38800 74.63100 1.000 78.83000 43 HIS B O 1
ATOM 1810 N N . ILE B 1 44 ? 81.28700 -13.04600 74.20200 1.000 68.85000 44 ILE B N 1
ATOM 1811 C CA . ILE B 1 44 ? 80.23100 -12.07500 73.93400 1.000 71.83000 44 ILE B CA 1
ATOM 1812 C C . ILE B 1 44 ? 79.66500 -11.48800 75.22700 1.000 67.57000 44 ILE B C 1
ATOM 1813 O O . ILE B 1 44 ? 79.27600 -10.31700 75.25100 1.000 67.15000 44 ILE B O 1
ATOM 1818 N N . TYR B 1 45 ? 79.61100 -12.26300 76.31700 1.000 67.52000 45 TYR B N 1
ATOM 1819 C CA . TYR B 1 45 ? 79.18500 -11.68000 77.59000 1.000 70.12000 45 TYR B CA 1
ATOM 1820 C C . TYR B 1 45 ? 80.21700 -10.69800 78.13600 1.000 61.92000 45 TYR B C 1
ATOM 1821 O O . TYR B 1 45 ? 79.85000 -9.71800 78.79000 1.000 62.00000 45 TYR B O 1
ATOM 1830 N N . SER B 1 46 ? 81.50200 -10.93100 77.87300 1.000 56.58000 46 SER B N 1
ATOM 1831 C CA . SER B 1 46 ? 82.51200 -9.93100 78.19300 1.000 65.45000 46 SER B CA 1
ATOM 1832 C C . SER B 1 46 ? 82.26100 -8.62900 77.42700 1.000 72.23000 46 SER B C 1
ATOM 1833 O O . SER B 1 46 ? 82.39800 -7.53000 77.98400 1.000 67.03000 46 SER B O 1
ATOM 1836 N N . SER B 1 47 ? 81.83400 -8.73100 76.16400 1.000 62.42000 47 SER B N 1
ATOM 1837 C CA . SER B 1 47 ? 81.49000 -7.53300 75.39900 1.000 59.83000 47 SER B CA 1
ATOM 1838 C C . SER B 1 47 ? 80.28400 -6.81100 75.99500 1.000 63.15000 47 SER B C 1
ATOM 1839 O O . SER B 1 47 ? 80.24800 -5.57300 76.03000 1.000 64.06000 47 SER B O 1
ATOM 1842 N N . ALA B 1 48 ? 79.27800 -7.56100 76.45400 1.000 58.48000 48 ALA B N 1
ATOM 1843 C CA . ALA B 1 48 ? 78.13500 -6.92600 77.10400 1.000 60.01000 48 ALA B CA 1
ATOM 1844 C C . ALA B 1 48 ? 78.56900 -6.13100 78.33100 1.000 61.72000 48 ALA B C 1
ATOM 1845 O O . ALA B 1 48 ? 78.03900 -5.04500 78.60500 1.000 60.02000 48 ALA B O 1
ATOM 1847 N N . LEU B 1 49 ? 79.52600 -6.66600 79.08600 1.000 57.28000 49 LEU B N 1
ATOM 1848 C CA . LEU B 1 49 ? 80.02700 -5.95900 80.25900 1.000 63.61000 49 LEU B CA 1
ATOM 1849 C C . LEU B 1 49 ? 80.64100 -4.62500 79.86700 1.000 65.54000 49 LEU B C 1
ATOM 1850 O O . LEU B 1 49 ? 80.42400 -3.61100 80.54200 1.000 64.03000 49 LEU B O 1
ATOM 1855 N N . LYS B 1 50 ? 81.40800 -4.60200 78.77400 1.000 65.85000 50 LYS B N 1
ATOM 1856 C CA . LYS B 1 50 ? 81.96100 -3.34000 78.29500 1.000 58.10000 50 LYS B CA 1
ATOM 1857 C C . LYS B 1 50 ? 80.85800 -2.34000 77.94500 1.000 52.96000 50 LYS B C 1
ATOM 1858 O O . LYS B 1 50 ? 80.96900 -1.14400 78.24600 1.000 58.19000 50 LYS B O 1
ATOM 1864 N N . GLU B 1 51 ? 79.78200 -2.80900 77.31700 1.000 52.05000 51 GLU B N 1
ATOM 1865 C CA . GLU B 1 51 ? 78.68500 -1.91100 76.96000 1.000 53.59000 51 GLU B CA 1
ATOM 1866 C C . GLU B 1 51 ? 78.05300 -1.29100 78.20500 1.000 61.58000 51 GLU B C 1
ATOM 1867 O O . GLU B 1 51 ? 77.88200 -0.06700 78.29000 1.000 59.18000 51 GLU B O 1
ATOM 1873 N N . ILE B 1 52 ? 77.72900 -2.11400 79.20000 1.000 57.36000 52 ILE B N 1
ATOM 1874 C CA . ILE B 1 52 ? 77.08400 -1.58800 80.39800 1.000 56.14000 52 ILE B CA 1
ATOM 1875 C C . ILE B 1 52 ? 78.04500 -0.70600 81.18200 1.000 58.27000 52 ILE B C 1
ATOM 1876 O O . ILE B 1 52 ? 77.66400 0.36700 81.67500 1.000 53.79000 52 ILE B O 1
ATOM 1881 N N . SER B 1 53 ? 79.29700 -1.14700 81.32800 1.000 47.72000 53 SER B N 1
ATOM 1882 C CA . SER B 1 53 ? 80.27700 -0.33800 82.05500 1.000 56.80000 53 SER B CA 1
ATOM 1883 C C . SER B 1 53 ? 80.36800 1.06000 81.46500 1.000 62.28000 53 SER B C 1
ATOM 1884 O O . SER B 1 53 ? 80.39100 2.05200 82.20000 1.000 55.63000 53 SER B O 1
ATOM 1887 N N . THR B 1 54 ? 80.44400 1.15100 80.13300 1.000 60.27000 54 THR B N 1
ATOM 1888 C CA . THR B 1 54 ? 80.51500 2.45200 79.47400 1.000 55.32000 54 THR B CA 1
ATOM 1889 C C . THR B 1 54 ? 79.28900 3.29200 79.79900 1.000 48.70000 54 THR B C 1
ATOM 1890 O O . THR B 1 54 ? 79.40600 4.48700 80.09500 1.000 54.22000 54 THR B O 1
ATOM 1894 N N . LYS B 1 55 ? 78.10300 2.68000 79.78100 1.000 46.63000 55 LYS B N 1
ATOM 1895 C CA . LYS B 1 55 ? 76.89100 3.42200 80.13600 1.000 55.63000 55 LYS B CA 1
ATOM 1896 C C . LYS B 1 55 ? 76.97700 3.98100 81.55000 1.000 58.76000 55 LYS B C 1
ATOM 1897 O O . LYS B 1 55 ? 76.69000 5.16500 81.78900 1.000 53.62000 55 LYS B O 1
ATOM 1903 N N . LEU B 1 56 ? 77.35600 3.12800 82.50700 1.000 50.71000 56 LEU B N 1
ATOM 1904 C CA . LEU B 1 56 ? 77.40000 3.53300 83.90900 1.000 58.64000 56 LEU B CA 1
ATOM 1905 C C . LEU B 1 56 ? 78.43900 4.63400 84.12900 1.000 60.20000 56 LEU B C 1
ATOM 1906 O O . LEU B 1 56 ? 78.18600 5.62500 84.82600 1.000 57.05000 56 LEU B O 1
ATOM 1911 N N . SER B 1 57 ? 79.62600 4.47100 83.54300 1.000 54.26000 57 SER B N 1
ATOM 1912 C CA . SER B 1 57 ? 80.66700 5.48000 83.69800 1.000 55.91000 57 SER B CA 1
ATOM 1913 C C . SER B 1 57 ? 80.18400 6.84600 83.20300 1.000 51.18000 57 SER B C 1
ATOM 1914 O O . SER B 1 57 ? 80.39400 7.87000 83.87000 1.000 54.50000 57 SER B O 1
ATOM 1917 N N . ILE B 1 58 ? 79.48900 6.87500 82.06300 1.000 54.25000 58 ILE B N 1
ATOM 1918 C CA . ILE B 1 58 ? 78.96800 8.13600 81.51800 1.000 51.79000 58 ILE B CA 1
ATOM 1919 C C . ILE B 1 58 ? 77.92100 8.75500 82.44700 1.000 56.19000 58 ILE B C 1
ATOM 1920 O O . ILE B 1 58 ? 77.90500 9.98000 82.65500 1.000 52.76000 58 ILE B O 1
ATOM 1925 N N . LEU B 1 59 ? 77.01800 7.92900 82.99900 1.000 55.08000 59 LEU B N 1
ATOM 1926 C CA . LEU B 1 59 ? 76.01900 8.42600 83.95400 1.000 62.73000 59 LEU B CA 1
ATOM 1927 C C . LEU B 1 59 ? 76.68100 9.04400 85.17900 1.000 61.81000 59 LEU B C 1
ATOM 1928 O O . LEU B 1 59 ? 76.29400 10.13000 85.63300 1.000 58.33000 59 LEU B O 1
ATOM 1933 N N . ASP B 1 60 ? 77.65100 8.33700 85.75600 1.000 55.95000 60 ASP B N 1
ATOM 1934 C CA . ASP B 1 60 ? 78.36000 8.84600 86.92300 1.000 53.77000 60 ASP B CA 1
ATOM 1935 C C . ASP B 1 60 ? 79.05700 10.16300 86.60600 1.000 64.87000 60 ASP B C 1
ATOM 1936 O O . ASP B 1 60 ? 78.97900 11.12800 87.37700 1.000 61.00000 60 ASP B O 1
ATOM 1941 N N A ASP B 1 61 ? 79.75800 10.21900 85.47100 0.280 62.03000 61 ASP B N 1
ATOM 1942 N N B ASP B 1 61 ? 79.76100 10.21100 85.47300 0.720 64.04000 61 ASP B N 1
ATOM 1943 C CA A ASP B 1 61 ? 80.47900 11.43500 85.11100 0.280 57.84000 61 ASP B CA 1
ATOM 1944 C CA B ASP B 1 61 ? 80.46800 11.42300 85.08100 0.720 55.64000 61 ASP B CA 1
ATOM 1945 C C A ASP B 1 61 ? 79.52200 12.60700 84.92100 0.280 55.22000 61 ASP B C 1
ATOM 1946 C C B ASP B 1 61 ? 79.50100 12.59500 84.94700 0.720 53.86000 61 ASP B C 1
ATOM 1947 O O A ASP B 1 61 ? 79.82900 13.74000 85.31500 0.280 57.19000 61 ASP B O 1
ATOM 1948 O O B ASP B 1 61 ? 79.77500 13.71000 85.41300 0.720 56.74000 61 ASP B O 1
ATOM 1957 N N . ASN B 1 62 ? 78.35300 12.35600 84.32900 1.000 51.78000 62 ASN B N 1
ATOM 1958 C CA . ASN B 1 62 ? 77.41800 13.45200 84.06200 1.000 59.16000 62 ASN B CA 1
ATOM 1959 C C . ASN B 1 62 ? 76.69700 13.90700 85.33500 1.000 63.96000 62 ASN B C 1
ATOM 1960 O O . ASN B 1 62 ? 76.49900 15.11100 85.54600 1.000 62.10000 62 ASN B O 1
ATOM 1965 N N . PHE B 1 63 ? 76.27200 12.96800 86.18200 1.000 55.55000 63 PHE B N 1
ATOM 1966 C CA . PHE B 1 63 ? 75.69300 13.38000 87.46300 1.000 63.90000 63 PHE B CA 1
ATOM 1967 C C . PHE B 1 63 ? 76.69000 14.24000 88.22300 1.000 58.13000 63 PHE B C 1
ATOM 1968 O O . PHE B 1 63 ? 76.32700 15.27400 88.79200 1.000 68.96000 63 PHE B O 1
ATOM 1976 N N . ASN B 1 64 ? 77.96400 13.84100 88.21500 1.000 56.77000 64 ASN B N 1
ATOM 1977 C CA . ASN B 1 64 ? 78.99400 14.65500 88.85000 1.000 63.55000 64 ASN B CA 1
ATOM 1978 C C . ASN B 1 64 ? 79.10700 16.03100 88.20900 1.000 67.09000 64 ASN B C 1
ATOM 1979 O O . ASN B 1 64 ? 79.26800 17.03900 88.90800 1.000 67.23000 64 ASN B O 1
ATOM 1984 N N . HIS B 1 65 ? 79.05900 16.08900 86.87700 1.000 64.36000 65 HIS B N 1
ATOM 1985 C CA . HIS B 1 65 ? 79.17900 17.36700 86.18600 1.000 58.35000 65 HIS B CA 1
ATOM 1986 C C . HIS B 1 65 ? 78.07100 18.33200 86.61400 1.000 57.55000 65 HIS B C 1
ATOM 1987 O O . HIS B 1 65 ? 78.30700 19.53400 86.78000 1.000 65.59000 65 HIS B O 1
ATOM 1994 N N . ILE B 1 66 ? 76.85900 17.82400 86.80500 1.000 54.59000 66 ILE B N 1
ATOM 1995 C CA . ILE B 1 66 ? 75.70200 18.67400 87.10800 1.000 64.67000 66 ILE B CA 1
ATOM 1996 C C . ILE B 1 66 ? 75.59500 18.96500 88.60000 1.000 71.17000 66 ILE B C 1
ATOM 1997 O O . ILE B 1 66 ? 75.44900 20.11700 89.01000 1.000 71.49000 66 ILE B O 1
ATOM 2002 N N . TYR B 1 67 ? 75.66300 17.93500 89.44100 1.000 74.26000 67 TYR B N 1
ATOM 2003 C CA . TYR B 1 67 ? 75.36600 18.07100 90.86200 1.000 69.39000 67 TYR B CA 1
ATOM 2004 C C . TYR B 1 67 ? 76.59500 18.02700 91.75200 1.000 71.44000 67 TYR B C 1
ATOM 2005 O O . TYR B 1 67 ? 76.46800 18.24700 92.96200 1.000 76.25000 67 TYR B O 1
ATOM 2014 N N . LYS B 1 68 ? 77.78200 17.78600 91.19400 1.000 76.28000 68 LYS B N 1
ATOM 2015 C CA . LYS B 1 68 ? 79.02000 17.78000 91.96700 1.000 78.65000 68 LYS B CA 1
ATOM 2016 C C . LYS B 1 68 ? 79.07500 16.61800 92.95900 1.000 78.22000 68 LYS B C 1
ATOM 2017 O O . LYS B 1 68 ? 79.68500 16.72900 94.01900 1.000 75.39000 68 LYS B O 1
ATOM 2023 N N . HIS B 1 69 ? 78.45100 15.49400 92.62000 1.000 76.17000 69 HIS B N 1
ATOM 2024 C CA . HIS B 1 69 ? 78.54900 14.26700 93.39600 1.000 64.18000 69 HIS B CA 1
ATOM 2025 C C . HIS B 1 69 ? 78.69700 13.08800 92.43800 1.000 71.92000 69 HIS B C 1
ATOM 2026 O O . HIS B 1 69 ? 77.96600 13.00400 91.44600 1.000 75.53000 69 HIS B O 1
ATOM 2033 N N . ASN B 1 70 ? 79.64800 12.18800 92.72300 1.000 66.18000 70 ASN B N 1
ATOM 2034 C CA . ASN B 1 70 ? 79.74200 10.90300 92.02800 1.000 59.84000 70 ASN B CA 1
ATOM 2035 C C . ASN B 1 70 ? 78.96400 9.84800 92.81200 1.000 55.74000 70 ASN B C 1
ATOM 2036 O O . ASN B 1 70 ? 79.41000 9.45500 93.90900 1.000 67.45000 70 ASN B O 1
ATOM 2041 N N . PRO B 1 71 ? 77.82900 9.35300 92.31100 1.000 59.02000 71 PRO B N 1
ATOM 2042 C CA . PRO B 1 71 ? 77.13800 8.26300 93.02900 1.000 57.25000 71 PRO B CA 1
ATOM 2043 C C . PRO B 1 71 ? 77.92600 6.96700 93.03800 1.000 56.76000 71 PRO B C 1
ATOM 2044 O O . PRO B 1 71 ? 77.75800 6.16100 93.96500 1.000 63.24000 71 PRO B O 1
ATOM 2048 N N . ILE B 1 72 ? 78.80000 6.74300 92.05500 1.000 59.94000 72 ILE B N 1
ATOM 2049 C CA . ILE B 1 72 ? 79.56200 5.50100 91.97700 1.000 58.81000 72 ILE B CA 1
ATOM 2050 C C . ILE B 1 72 ? 80.89200 5.67700 92.69800 1.000 66.13000 72 ILE B C 1
ATOM 2051 O O . ILE B 1 72 ? 81.66500 6.61700 92.42400 1.000 62.46000 72 ILE B O 1
ATOM 2056 N N . HIS B 1 73 ? 81.17300 4.75200 93.60700 1.000 61.04000 73 HIS B N 1
ATOM 2057 C CA . HIS B 1 73 ? 82.50100 4.68100 94.20600 1.000 64.61000 73 HIS B CA 1
ATOM 2058 C C . HIS B 1 73 ? 83.46600 3.90600 93.31100 1.000 58.57000 73 HIS B C 1
ATOM 2059 O O . HIS B 1 73 ? 84.58400 4.36200 93.01400 1.000 61.84000 73 HIS B O 1
ATOM 2066 N N . HIS B 1 74 ? 83.06700 2.70900 92.89700 1.000 55.33000 74 HIS B N 1
ATOM 2067 C CA . HIS B 1 74 ? 83.87400 1.94500 91.95800 1.000 56.30000 74 HIS B CA 1
ATOM 2068 C C . HIS B 1 74 ? 83.00500 0.82200 91.41900 1.000 52.42000 74 HIS B C 1
ATOM 2069 O O . HIS B 1 74 ? 81.88000 0.60100 91.88000 1.000 58.35000 74 HIS B O 1
ATOM 2076 N N . MET B 1 75 ? 83.54200 0.11700 90.42500 1.000 57.59000 75 MET B N 1
ATOM 2077 C CA . MET B 1 75 ? 82.82800 -0.96500 89.77200 1.000 60.25000 75 MET B CA 1
ATOM 2078 C C . MET B 1 75 ? 83.76600 -2.14500 89.63100 1.000 61.17000 75 MET B C 1
ATOM 2079 O O . MET B 1 75 ? 84.98400 -1.97700 89.56600 1.000 58.93000 75 MET B O 1
ATOM 2084 N N . GLU B 1 76 ? 83.18100 -3.33700 89.62400 1.000 60.22000 76 GLU B N 1
ATOM 2085 C CA . GLU B 1 76 ? 83.90500 -4.58800 89.44000 1.000 68.74000 76 GLU B CA 1
ATOM 2086 C C . GLU B 1 76 ? 83.10600 -5.44200 88.46400 1.000 56.88000 76 GLU B C 1
ATOM 2087 O O . GLU B 1 76 ? 81.89000 -5.58200 88.61300 1.000 67.44000 76 GLU B O 1
ATOM 2093 N N . ARG B 1 77 ? 83.78600 -6.01400 87.48600 1.000 61.15000 77 ARG B N 1
ATOM 2094 C CA . ARG B 1 77 ? 83.17400 -6.83800 86.45600 1.000 71.83000 77 ARG B CA 1
ATOM 2095 C C . ARG B 1 77 ? 83.78800 -8.22500 86.51000 1.000 69.08000 77 ARG B C 1
ATOM 2096 O O . ARG B 1 77 ? 84.97600 -8.37000 86.78700 1.000 66.40000 77 ARG B O 1
ATOM 2104 N N . ARG B 1 78 ? 82.99900 -9.23700 86.17500 1.000 63.08000 78 ARG B N 1
ATOM 2105 C CA . ARG B 1 78 ? 83.55300 -10.57100 86.01400 1.000 69.01000 78 ARG B CA 1
ATOM 2106 C C . ARG B 1 78 ? 82.61400 -11.36300 85.11600 1.000 71.90000 78 ARG B C 1
ATOM 2107 O O . ARG B 1 78 ? 81.39500 -11.18500 85.18300 1.000 69.49000 78 ARG B O 1
ATOM 2115 N N . VAL B 1 79 ? 83.18900 -12.19900 84.25100 1.000 70.62000 79 VAL B N 1
ATOM 2116 C CA . VAL B 1 79 ? 82.41700 -13.20900 83.53500 1.000 73.09000 79 VAL B CA 1
ATOM 2117 C C . VAL B 1 79 ? 82.48400 -14.50100 84.33500 1.000 81.19000 79 VAL B C 1
ATOM 2118 O O . VAL B 1 79 ? 83.56500 -14.91600 84.77400 1.000 79.03000 79 VAL B O 1
ATOM 2122 N N . LYS B 1 80 ? 81.32500 -15.11000 84.57000 1.000 77.72000 80 LYS B N 1
ATOM 2123 C CA . LYS B 1 80 ? 81.27100 -16.35900 85.31500 1.000 80.98000 80 LYS B CA 1
ATOM 2124 C C . LYS B 1 80 ? 82.22100 -17.38300 84.69700 1.000 83.63000 80 LYS B C 1
ATOM 2125 O O . LYS B 1 80 ? 82.19000 -17.63200 83.48500 1.000 83.19000 80 LYS B O 1
ATOM 2131 N N . GLU B 1 81 ? 83.07700 -17.96200 85.53100 1.000 79.79000 81 GLU B N 1
ATOM 2132 C CA . GLU B 1 81 ? 83.97600 -19.00400 85.06100 1.000 90.11000 81 GLU B CA 1
ATOM 2133 C C . GLU B 1 81 ? 83.19600 -20.23200 84.61600 1.000 88.11000 81 GLU B C 1
ATOM 2134 O O . GLU B 1 81 ? 82.15400 -20.57600 85.18300 1.000 86.79000 81 GLU B O 1
ATOM 2140 N N . MET B 1 82 ? 83.74100 -20.92000 83.61100 1.000 96.14000 82 MET B N 1
ATOM 2141 C CA . MET B 1 82 ? 83.08100 -22.10700 83.08100 1.000 94.54000 82 MET B CA 1
ATOM 2142 C C . MET B 1 82 ? 82.88100 -23.15200 84.16600 1.000 106.70000 82 MET B C 1
ATOM 2143 O O . MET B 1 82 ? 81.86900 -23.86500 84.16500 1.000 107.82000 82 MET B O 1
ATOM 2148 N N . ARG B 1 83 ? 83.83100 -23.24900 85.09800 1.000 115.81000 83 ARG B N 1
ATOM 2149 C CA . ARG B 1 83 ? 83.70700 -24.17800 86.21400 1.000 118.89000 83 ARG B CA 1
ATOM 2150 C C . ARG B 1 83 ? 82.43000 -23.89800 86.99400 1.000 111.08000 83 ARG B C 1
ATOM 2151 O O . ARG B 1 83 ? 81.56800 -24.77000 87.14900 1.000 107.54000 83 ARG B O 1
ATOM 2159 N N . SER B 1 84 ? 82.27600 -22.65000 87.45100 1.000 101.54000 84 SER B N 1
ATOM 2160 C CA . SER B 1 84 ? 81.09700 -22.25900 88.21400 1.000 94.26000 84 SER B CA 1
ATOM 2161 C C . SER B 1 84 ? 79.83100 -22.38400 87.38000 1.000 91.37000 84 SER B C 1
ATOM 2162 O O . SER B 1 84 ? 78.76200 -22.70800 87.91200 1.000 87.39000 84 SER B O 1
ATOM 2165 N N . LEU B 1 85 ? 79.93500 -22.12900 86.07300 1.000 95.22000 85 LEU B N 1
ATOM 2166 C CA . LEU B 1 85 ? 78.76500 -22.16200 85.20300 1.000 96.76000 85 LEU B CA 1
ATOM 2167 C C . LEU B 1 85 ? 78.20200 -23.57300 85.07500 1.000 108.31000 85 LEU B C 1
ATOM 2168 O O . LEU B 1 85 ? 76.98700 -23.77800 85.19400 1.000 113.68000 85 LEU B O 1
ATOM 2173 N N . ILE B 1 86 ? 79.06600 -24.56500 84.84300 1.000 108.33000 86 ILE B N 1
ATOM 2174 C CA . ILE B 1 86 ? 78.58300 -25.94100 84.72900 1.000 104.32000 86 ILE B CA 1
ATOM 2175 C C . ILE B 1 86 ? 77.95900 -26.39500 86.03900 1.000 107.38000 86 ILE B C 1
ATOM 2176 O O . ILE B 1 86 ? 76.94200 -27.10100 86.04900 1.000 114.13000 86 ILE B O 1
ATOM 2181 N N . GLU B 1 87 ? 78.55900 -26.00500 87.16400 1.000 106.07000 87 GLU B N 1
ATOM 2182 C CA . GLU B 1 87 ? 78.00000 -26.37600 88.45900 1.000 110.02000 87 GLU B CA 1
ATOM 2183 C C . GLU B 1 87 ? 76.60300 -25.79900 88.63400 1.000 101.55000 87 GLU B C 1
ATOM 2184 O O . GLU B 1 87 ? 75.69400 -26.48300 89.11900 1.000 100.05000 87 GLU B O 1
ATOM 2190 N N . LYS B 1 88 ? 76.40300 -24.54700 88.22000 1.000 96.38000 88 LYS B N 1
ATOM 2191 C CA . LYS B 1 88 ? 75.08300 -23.94400 88.35500 1.000 98.70000 88 LYS B CA 1
ATOM 2192 C C . LYS B 1 88 ? 74.05900 -24.68600 87.50600 1.000 100.29000 88 LYS B C 1
ATOM 2193 O O . LYS B 1 88 ? 72.96400 -25.01200 87.98500 1.000 94.57000 88 LYS B O 1
ATOM 2199 N N . LEU B 1 89 ? 74.41600 -24.99600 86.25300 1.000 100.19000 89 LEU B N 1
ATOM 2200 C CA . LEU B 1 89 ? 73.53300 -25.77900 85.39000 1.000 101.60000 89 LEU B CA 1
ATOM 2201 C C . LEU B 1 89 ? 73.18400 -27.12400 86.01400 1.000 110.51000 89 LEU B C 1
ATOM 2202 O O . LEU B 1 89 ? 72.02400 -27.55100 85.96600 1.000 108.88000 89 LEU B O 1
ATOM 2207 N N . ASN B 1 90 ? 74.17700 -27.82400 86.57000 1.000 115.60000 90 ASN B N 1
ATOM 2208 C CA . ASN B 1 90 ? 73.89000 -29.07500 87.26700 1.000 124.30000 90 ASN B CA 1
ATOM 2209 C C . ASN B 1 90 ? 72.99800 -28.82300 88.47500 1.000 127.36000 90 ASN B C 1
ATOM 2210 O O . ASN B 1 90 ? 72.00800 -29.53000 88.69500 1.000 128.56000 90 ASN B O 1
ATOM 2215 N N . ARG B 1 91 ? 73.33000 -27.79400 89.25900 1.000 132.63000 91 ARG B N 1
ATOM 2216 C CA . ARG B 1 91 ? 72.56700 -27.46800 90.46100 1.000 133.30000 91 ARG B CA 1
ATOM 2217 C C . ARG B 1 91 ? 71.08800 -27.27700 90.14400 1.000 129.43000 91 ARG B C 1
ATOM 2218 O O . ARG B 1 91 ? 70.22000 -27.63600 90.94800 1.000 127.06000 91 ARG B O 1
ATOM 2226 N N . LYS B 1 92 ? 70.78400 -26.71400 88.97600 1.000 123.51000 92 LYS B N 1
ATOM 2227 C CA . LYS B 1 92 ? 69.41500 -26.42200 88.57300 1.000 119.79000 92 LYS B CA 1
ATOM 2228 C C . LYS B 1 92 ? 68.78100 -27.54700 87.76400 1.000 122.92000 92 LYS B C 1
ATOM 2229 O O . LYS B 1 92 ? 67.64200 -27.39500 87.31000 1.000 124.19000 92 LYS B O 1
ATOM 2235 N N . GLY B 1 93 ? 69.49000 -28.65800 87.56100 1.000 123.88000 93 GLY B N 1
ATOM 2236 C CA . GLY B 1 93 ? 68.95600 -29.76600 86.79400 1.000 122.07000 93 GLY B CA 1
ATOM 2237 C C . GLY B 1 93 ? 68.93600 -29.55600 85.29700 1.000 122.28000 93 GLY B C 1
ATOM 2238 O O . GLY B 1 93 ? 68.18100 -30.24000 84.59900 1.000 127.02000 93 GLY B O 1
ATOM 2239 N N . LEU B 1 94 ? 69.74900 -28.63800 84.78300 1.000 117.05000 94 LEU B N 1
ATOM 2240 C CA . LEU B 1 94 ? 69.75800 -28.25600 83.37700 1.000 125.24000 94 LEU B CA 1
ATOM 2241 C C . LEU B 1 94 ? 70.86200 -28.97800 82.61000 1.000 126.39000 94 LEU B C 1
ATOM 2242 O O . LEU B 1 94 ? 71.86000 -29.42800 83.17800 1.000 128.42000 94 LEU B O 1
ATOM 2247 N N . GLN B 1 95 ? 70.66800 -29.07000 81.29500 1.000 123.38000 95 GLN B N 1
ATOM 2248 C CA . GLN B 1 95 ? 71.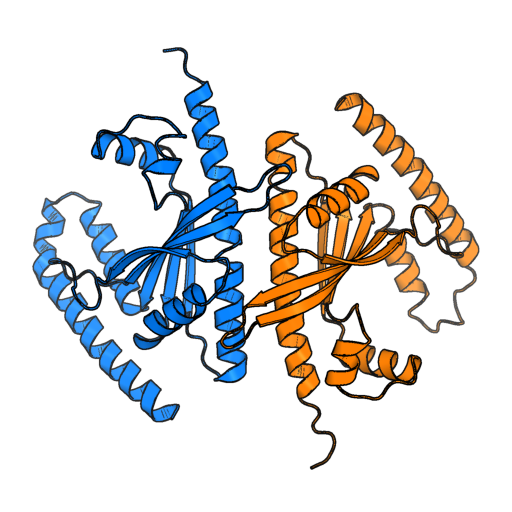66700 -29.67000 80.42200 1.000 126.96000 95 GLN B CA 1
ATOM 2249 C C . GLN B 1 95 ? 72.96700 -28.87100 80.47400 1.000 128.04000 95 GLN B C 1
ATOM 2250 O O . GLN B 1 95 ? 72.97300 -27.67000 80.76000 1.000 126.97000 95 GLN B O 1
ATOM 2256 N N . ILE B 1 96 ? 74.07800 -29.55500 80.21400 1.000 128.10000 96 ILE B N 1
ATOM 2257 C CA . ILE B 1 96 ? 75.40800 -28.91100 80.23100 1.000 124.67000 96 ILE B CA 1
ATOM 2258 C C . ILE B 1 96 ? 75.69600 -28.45800 78.80200 1.000 126.73000 96 ILE B C 1
ATOM 2259 O O . ILE B 1 96 ? 76.37300 -29.12700 78.01800 1.000 129.79000 96 ILE B O 1
ATOM 2264 N N . SER B 1 97 ? 75.18000 -27.27900 78.45600 1.000 122.54000 97 SER B N 1
ATOM 2265 C CA . SER B 1 97 ? 75.40400 -26.73700 77.12200 1.000 123.19000 97 SER B CA 1
ATOM 2266 C C . SER B 1 97 ? 75.38200 -25.21600 77.16200 1.000 115.30000 97 SER B C 1
ATOM 2267 O O . SER B 1 97 ? 74.69600 -24.61300 77.99000 1.000 119.61000 97 SER B O 1
ATOM 2270 N N . ALA B 1 98 ? 76.11800 -24.60300 76.23100 1.000 105.67000 98 ALA B N 1
ATOM 2271 C CA . ALA B 1 98 ? 76.15800 -23.14400 76.16500 1.000 106.01000 98 ALA B CA 1
ATOM 2272 C C . ALA B 1 98 ? 74.78900 -22.57700 75.81000 1.000 105.86000 98 ALA B C 1
ATOM 2273 O O . ALA B 1 98 ? 74.36800 -21.54700 76.35500 1.000 102.64000 98 ALA B O 1
ATOM 2275 N N . GLU B 1 99 ? 74.08800 -23.23700 74.88800 1.000 103.59000 99 GLU B N 1
ATOM 2276 C CA . GLU B 1 99 ? 72.73700 -22.83300 74.51900 1.000 103.56000 99 GLU B CA 1
ATOM 2277 C C . GLU B 1 99 ? 71.83800 -22.78000 75.74500 1.000 100.54000 99 GLU B C 1
ATOM 2278 O O . GLU B 1 99 ? 71.07200 -21.82900 75.93400 1.000 106.96000 99 GLU B O 1
ATOM 2284 N N . THR B 1 100 ? 71.90800 -23.81900 76.58000 1.000 96.19000 100 THR B N 1
ATOM 2285 C CA . THR B 1 100 ? 71.09800 -23.86900 77.79100 1.000 92.80000 100 THR B CA 1
ATOM 2286 C C . THR B 1 100 ? 71.55400 -22.81600 78.79300 1.000 102.71000 100 THR B C 1
ATOM 2287 O O . THR B 1 100 ? 70.73100 -22.22200 79.50300 1.000 103.52000 100 THR B O 1
ATOM 2291 N N . ALA B 1 101 ? 72.86600 -22.58300 78.87400 1.000 96.80000 101 ALA B N 1
ATOM 2292 C CA . ALA B 1 101 ? 73.37500 -21.55200 79.76600 1.000 94.28000 101 ALA B CA 1
ATOM 2293 C C . ALA B 1 101 ? 72.85600 -20.18200 79.35200 1.000 90.88000 101 ALA B C 1
ATOM 2294 O O . ALA B 1 101 ? 72.34700 -19.41800 80.18500 1.000 83.58000 101 ALA B O 1
ATOM 2296 N N . LYS B 1 102 ? 72.95400 -19.86400 78.05500 1.000 87.56000 102 LYS B N 1
ATOM 2297 C CA . LYS B 1 102 ? 72.50300 -18.56200 77.57300 1.000 89.24000 102 LYS B CA 1
ATOM 2298 C C . LYS B 1 102 ? 71.01400 -18.36600 77.82400 1.000 97.44000 102 LYS B C 1
ATOM 2299 O O . LYS B 1 102 ? 70.55800 -17.23200 78.00800 1.000 96.73000 102 LYS B O 1
ATOM 2305 N N . GLU B 1 103 ? 70.24900 -19.46000 77.85400 1.000 106.03000 103 GLU B N 1
ATOM 2306 C CA . GLU B 1 103 ? 68.80900 -19.39700 78.08700 1.000 111.06000 103 GLU B CA 1
ATOM 2307 C C . GLU B 1 103 ? 68.45900 -19.21800 79.56200 1.000 109.78000 103 GLU B C 1
ATOM 2308 O O . GLU B 1 103 ? 67.54300 -18.45700 79.89100 1.000 110.89000 103 GLU B O 1
ATOM 2314 N N . HIS B 1 104 ? 69.16800 -19.90100 80.46700 1.000 103.47000 104 HIS B N 1
ATOM 2315 C CA . HIS B 1 104 ? 68.70200 -20.04600 81.84000 1.000 106.46000 104 HIS B CA 1
ATOM 2316 C C . HIS B 1 104 ? 69.55000 -19.34700 82.89200 1.000 104.51000 104 HIS B C 1
ATOM 2317 O O . HIS B 1 104 ? 69.06400 -19.14500 84.00700 1.000 107.07000 104 HIS B O 1
ATOM 2324 N N . ILE B 1 105 ? 70.78800 -18.98300 82.58500 1.000 97.03000 105 ILE B N 1
ATOM 2325 C CA . ILE B 1 105 ? 71.68700 -18.38900 83.56500 1.000 84.52000 105 ILE B CA 1
ATOM 2326 C C . ILE B 1 105 ? 71.79300 -16.90100 83.25200 1.000 87.31000 105 ILE B C 1
ATOM 2327 O O . ILE B 1 105 ? 72.31100 -16.50600 82.19800 1.000 90.70000 105 ILE B O 1
ATOM 2332 N N . LEU B 1 106 ? 71.30900 -16.07000 84.17100 1.000 83.45000 106 LEU B N 1
ATOM 2333 C CA . LEU B 1 106 ? 71.21800 -14.63200 83.96400 1.000 75.96000 106 LEU B CA 1
ATOM 2334 C C . LEU B 1 106 ? 72.42600 -13.87700 84.50600 1.000 77.76000 106 LEU B C 1
ATOM 2335 O O . LEU B 1 106 ? 72.52700 -12.66400 84.28300 1.000 77.01000 106 LEU B O 1
ATOM 2340 N N . ASP B 1 107 ? 73.35300 -14.55500 85.18900 1.000 73.48000 107 ASP B N 1
ATOM 2341 C CA . ASP B 1 107 ? 74.52100 -13.89600 85.76600 1.000 77.10000 107 ASP B CA 1
ATOM 2342 C C . ASP B 1 107 ? 75.83400 -14.33600 85.12200 1.000 72.20000 107 ASP B C 1
ATOM 2343 O O . ASP B 1 107 ? 76.89000 -14.22300 85.75400 1.000 78.05000 107 ASP B O 1
ATOM 2348 N N . ILE B 1 108 ? 75.80600 -14.81700 83.87700 1.000 75.00000 108 ILE B N 1
ATOM 2349 C CA . ILE B 1 108 ? 77.06600 -15.08800 83.18200 1.000 76.53000 108 ILE B CA 1
ATOM 2350 C C . ILE B 1 108 ? 77.91800 -13.82900 83.14600 1.000 73.53000 108 ILE B C 1
ATOM 2351 O O . ILE B 1 108 ? 79.11500 -13.85000 83.46400 1.000 78.96000 108 ILE B O 1
ATOM 2356 N N . ALA B 1 109 ? 77.30900 -12.70800 82.77700 1.000 69.20000 109 ALA B N 1
ATOM 2357 C CA . ALA B 1 109 ? 77.93600 -11.40000 82.90100 1.000 65.55000 109 ALA B CA 1
ATOM 2358 C C . ALA B 1 109 ? 77.44900 -10.75900 84.19100 1.000 63.60000 109 ALA B C 1
ATOM 2359 O O . ALA B 1 109 ? 76.23900 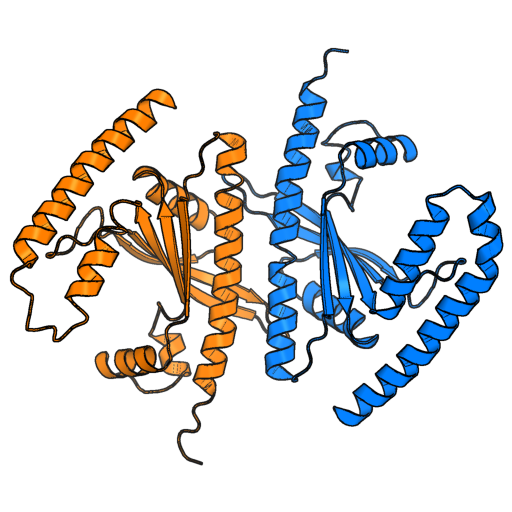-10.59100 84.38100 1.000 67.19000 109 ALA B O 1
ATOM 2361 N N . GLY B 1 110 ? 78.37400 -10.40600 85.06800 1.000 61.04000 110 GLY B N 1
ATOM 2362 C CA . GLY B 1 110 ? 78.02800 -9.68700 86.28900 1.000 62.42000 110 GLY B CA 1
ATOM 2363 C C . GLY B 1 110 ? 78.83400 -8.43000 86.43900 1.000 62.67000 110 GLY B C 1
ATOM 2364 O O . GLY B 1 110 ? 80.04200 -8.41700 86.21700 1.000 60.24000 110 GLY B O 1
ATOM 2365 N N . ILE B 1 111 ? 78.16000 -7.34100 86.82200 1.000 58.65000 111 ILE B N 1
ATOM 2366 C CA . ILE B 1 111 ? 78.83800 -6.11500 87.21600 1.000 62.37000 111 ILE B CA 1
ATOM 2367 C C . ILE B 1 111 ? 78.32200 -5.69500 88.58900 1.000 68.17000 111 ILE B C 1
ATOM 2368 O O . ILE B 1 111 ? 77.13200 -5.84100 88.89500 1.000 63.15000 111 ILE B O 1
ATOM 2373 N N . ARG B 1 112 ? 79.23700 -5.21500 89.42500 1.000 62.28000 112 ARG B N 1
ATOM 2374 C CA . ARG B 1 112 ? 78.94300 -4.74000 90.77000 1.000 60.29000 112 ARG B CA 1
ATOM 2375 C C . ARG B 1 112 ? 79.22700 -3.24400 90.81100 1.000 59.17000 112 ARG B C 1
ATOM 2376 O O . ARG B 1 112 ? 80.34500 -2.80600 90.51000 1.000 58.13000 112 ARG B O 1
ATOM 2384 N N . VAL B 1 113 ? 78.21700 -2.46900 91.15500 1.000 57.30000 113 VAL B N 1
ATOM 2385 C CA . VAL B 1 113 ? 78.30900 -1.01800 91.21300 1.000 57.20000 113 VAL B CA 1
ATOM 2386 C C . VAL B 1 113 ? 78.28900 -0.64300 92.68500 1.000 68.86000 113 VAL B C 1
ATOM 2387 O O . VAL B 1 113 ? 77.23900 -0.72600 93.34100 1.000 64.47000 113 VAL B O 1
ATOM 2391 N N . VAL B 1 114 ? 79.43500 -0.23800 93.21900 1.000 62.63000 114 VAL B N 1
ATOM 2392 C CA . VAL B 1 114 ? 79.50400 0.12800 94.62600 1.000 54.61000 114 VAL B CA 1
ATOM 2393 C C . VAL B 1 114 ? 79.30400 1.63500 94.72300 1.000 66.55000 114 VAL B C 1
ATOM 2394 O O . VAL B 1 114 ? 80.04600 2.40900 94.10900 1.000 65.50000 114 VAL B O 1
ATOM 2398 N N . CYS B 1 115 ? 78.29200 2.04900 95.48900 1.000 60.05000 115 CYS B N 1
ATOM 2399 C CA . CYS B 1 115 ? 77.88400 3.44500 95.56800 1.000 56.21000 115 CYS B CA 1
ATOM 2400 C C . CYS B 1 115 ? 78.35000 4.09900 96.86600 1.000 58.82000 115 CYS B C 1
ATOM 2401 O O . CYS B 1 115 ? 78.62700 3.43400 97.86900 1.000 66.79000 115 CYS B O 1
ATOM 2404 N N . ASN B 1 116 ? 78.44800 5.43400 96.83100 1.000 59.05000 116 ASN B N 1
ATOM 2405 C CA . ASN B 1 116 ? 78.93400 6.16900 97.99800 1.000 59.70000 116 ASN B CA 1
ATOM 2406 C C . ASN B 1 116 ? 77.88000 6.28300 99.09800 1.000 68.35000 116 ASN B C 1
ATOM 2407 O O . ASN B 1 116 ? 78.22600 6.23700 100.27800 1.000 68.59000 116 ASN B O 1
ATOM 2412 N N . TYR B 1 117 ? 76.60700 6.46600 98.73900 1.000 61.52000 117 TYR B N 1
ATOM 2413 C CA . TYR B 1 117 ? 75.52300 6.60600 99.70000 1.000 67.56000 117 TYR B CA 1
ATOM 2414 C C . TYR B 1 117 ? 74.33900 5.75900 99.26900 1.000 63.67000 117 TYR B C 1
ATOM 2415 O O . TYR B 1 117 ? 74.20600 5.38400 98.10300 1.000 64.94000 117 TYR B O 1
ATOM 2424 N N . LEU B 1 118 ? 73.48200 5.46000 100.24700 1.000 66.30000 118 LEU B N 1
ATOM 2425 C CA . LEU B 1 118 ? 72.35600 4.55800 100.02500 1.000 69.79000 118 LEU B CA 1
ATOM 2426 C C . LEU B 1 118 ? 71.48000 5.01800 98.86700 1.000 65.46000 118 LEU B C 1
ATOM 2427 O O . LEU B 1 118 ? 71.07000 4.20900 98.03000 1.000 69.44000 118 LEU B O 1
ATOM 2432 N N . ASP B 1 119 ? 71.13900 6.30600 98.82600 1.000 66.16000 119 ASP B N 1
ATOM 2433 C CA . ASP B 1 119 ? 70.25300 6.78400 97.76200 1.000 65.47000 119 ASP B CA 1
ATOM 2434 C C . ASP B 1 119 ? 70.91500 6.72800 96.38300 1.000 70.17000 119 ASP B C 1
ATOM 2435 O O . ASP B 1 119 ? 70.20400 6.69400 95.37200 1.000 65.95000 119 ASP B O 1
ATOM 2440 N N . ASP B 1 120 ? 72.25900 6.71600 96.32000 1.000 62.66000 120 ASP B N 1
ATOM 2441 C CA . ASP B 1 120 ? 72.92900 6.53800 95.03100 1.000 64.58000 120 ASP B CA 1
ATOM 2442 C C . ASP B 1 120 ? 72.50600 5.23700 94.36400 1.000 68.06000 120 ASP B C 1
ATOM 2443 O O . ASP B 1 120 ? 72.46500 5.15400 93.13200 1.000 66.51000 120 ASP B O 1
ATOM 2448 N N . ILE B 1 121 ? 72.21200 4.20800 95.16400 1.000 65.39000 121 ILE B N 1
ATOM 2449 C CA . ILE B 1 121 ? 71.82000 2.91500 94.61400 1.000 67.06000 121 ILE B CA 1
ATOM 2450 C C . ILE B 1 121 ? 70.61200 3.08200 93.69700 1.000 70.58000 121 ILE B C 1
ATOM 2451 O O . ILE B 1 121 ? 70.58100 2.57500 92.56900 1.000 61.10000 121 ILE B O 1
ATOM 2456 N N . TYR B 1 122 ? 69.58000 3.76300 94.19700 1.000 61.48000 122 TYR B N 1
ATOM 2457 C CA . TYR B 1 122 ? 68.32300 3.92100 93.47200 1.000 66.47000 122 TYR B CA 1
ATOM 2458 C C . TYR B 1 122 ? 68.42700 4.98700 92.39300 1.000 65.12000 122 TYR B C 1
ATOM 2459 O O . TYR B 1 122 ? 67.68800 4.94100 91.40700 1.000 69.37000 122 TYR B O 1
ATOM 2468 N N . LEU B 1 123 ? 69.31100 5.96400 92.59000 1.000 59.74000 123 LEU B N 1
ATOM 2469 C CA . LEU B 1 123 ? 69.60700 6.91600 91.53800 1.000 68.99000 123 LEU B CA 1
ATOM 2470 C C . LEU B 1 123 ? 70.19200 6.19900 90.32600 1.000 64.06000 123 LEU B C 1
ATOM 2471 O O . LEU B 1 123 ? 69.73500 6.39400 89.19000 1.000 61.94000 123 LEU B O 1
ATOM 2476 N N . ILE B 1 124 ? 71.18600 5.33600 90.55800 1.000 65.03000 124 ILE B N 1
ATOM 2477 C CA . ILE B 1 124 ? 71.81000 4.59500 89.46100 1.000 63.46000 124 ILE B CA 1
ATOM 2478 C C . ILE B 1 124 ? 70.77000 3.74500 88.73600 1.000 70.34000 124 ILE B C 1
ATOM 2479 O O . ILE B 1 124 ? 70.71200 3.72300 87.50000 1.000 61.14000 124 ILE B O 1
ATOM 2484 N N . GLU B 1 125 ? 69.94800 3.01200 89.49900 1.000 61.87000 125 GLU B N 1
ATOM 2485 C CA . GLU B 1 125 ? 68.90600 2.18900 88.89200 1.000 66.71000 125 GLU B CA 1
ATOM 2486 C C . GLU B 1 125 ? 67.98300 3.02000 88.00500 1.000 66.23000 125 GLU B C 1
ATOM 2487 O O . GLU B 1 125 ? 67.77200 2.69400 86.83100 1.000 69.06000 125 GLU B O 1
ATOM 2493 N N . GLU B 1 126 ? 67.43100 4.10600 88.54900 1.000 64.27000 126 GLU B N 1
ATOM 2494 C CA . GLU B 1 126 ? 66.53500 4.95800 87.77100 1.000 67.50000 126 GLU B CA 1
ATOM 2495 C C . GLU B 1 126 ? 67.19800 5.43900 86.47300 1.000 69.95000 126 GLU B C 1
ATOM 2496 O O . GLU B 1 126 ? 66.58200 5.40200 85.39900 1.000 62.89000 126 GLU B O 1
ATOM 2502 N N . MET B 1 127 ? 68.44900 5.91900 86.56400 1.000 68.40000 127 MET B N 1
ATOM 2503 C CA . MET B 1 127 ? 69.12800 6.48700 85.39600 1.000 71.33000 127 MET B CA 1
ATOM 2504 C C . MET B 1 127 ? 69.36200 5.43900 84.32400 1.000 68.47000 127 MET B C 1
ATOM 2505 O O . MET B 1 127 ? 69.26700 5.73100 83.12700 1.000 73.62000 127 MET B O 1
ATOM 2510 N N . LEU B 1 128 ? 69.68600 4.21300 84.73200 1.000 65.94000 128 LEU B N 1
ATOM 2511 C CA . LEU B 1 128 ? 69.97600 3.18200 83.74600 1.000 64.14000 128 LEU B CA 1
ATOM 2512 C C . LEU B 1 128 ? 68.70100 2.73300 83.04400 1.000 70.65000 128 LEU B C 1
ATOM 2513 O O . LEU B 1 128 ? 68.68200 2.59400 81.81600 1.000 70.41000 128 LEU B O 1
ATOM 2518 N N . LEU B 1 129 ? 67.61700 2.52800 83.81000 1.000 59.98000 129 LEU B N 1
ATOM 2519 C CA . LEU B 1 129 ? 66.36800 2.03900 83.25000 1.000 63.35000 129 LEU B CA 1
ATOM 2520 C C . LEU B 1 129 ? 65.67800 3.07400 82.36600 1.000 68.20000 129 LEU B C 1
ATOM 2521 O O . LEU B 1 129 ? 64.80900 2.70400 81.58100 1.000 66.95000 129 LEU B O 1
ATOM 2526 N N . LYS B 1 130 ? 65.99200 4.36300 82.51900 1.000 63.82000 130 LYS B N 1
ATOM 2527 C CA . LYS B 1 130 ? 65.46200 5.35600 81.59300 1.000 66.92000 130 LYS B CA 1
ATOM 2528 C C . LYS B 1 130 ? 66.00000 5.17300 80.17300 1.000 62.74000 130 LYS B C 1
ATOM 2529 O O . LYS B 1 130 ? 65.33900 5.58500 79.22500 1.000 71.96000 130 LYS B O 1
ATOM 2535 N N . GLN B 1 131 ? 67.15300 4.53000 79.99300 1.000 64.58000 131 GLN B N 1
ATOM 2536 C CA . GLN B 1 131 ? 67.76300 4.47500 78.66500 1.000 61.61000 131 GLN B CA 1
ATOM 2537 C C . GLN B 1 131 ? 66.97300 3.55100 77.74600 1.000 67.29000 131 GLN B C 1
ATOM 2538 O O . GLN B 1 131 ? 66.52400 2.47700 78.16100 1.000 66.58000 131 GLN B O 1
ATOM 2544 N N . GLU B 1 132 ? 66.82300 3.96700 76.47400 1.000 63.65000 132 GLU B N 1
ATOM 2545 C CA . GLU B 1 132 ? 65.87800 3.29100 75.59300 1.000 72.18000 132 GLU B CA 1
ATOM 2546 C C . GLU B 1 132 ? 66.36900 1.92800 75.12200 1.000 70.77000 132 GLU B C 1
ATOM 2547 O O . GLU B 1 132 ? 65.54000 1.08200 74.78400 1.000 78.72000 132 GLU B O 1
ATOM 2553 N N . ASP B 1 133 ? 67.67700 1.66800 75.10600 1.000 66.41000 133 ASP B N 1
ATOM 2554 C CA . ASP B 1 133 ? 68.13700 0.35300 74.67700 1.000 67.87000 133 ASP B CA 1
ATOM 2555 C C . ASP B 1 133 ? 68.44900 -0.56900 75.86400 1.000 69.58000 133 ASP B C 1
ATOM 2556 O O . ASP B 1 133 ? 69.08600 -1.60900 75.68200 1.000 69.00000 133 ASP B O 1
ATOM 2561 N N . VAL B 1 134 ? 67.95200 -0.23900 77.06000 1.000 70.35000 134 VAL B N 1
ATOM 2562 C CA . VAL B 1 134 ? 68.11300 -1.05900 78.26200 1.000 63.65000 134 VAL B CA 1
ATOM 2563 C C . VAL B 1 134 ? 66.74700 -1.59700 78.66400 1.000 65.80000 134 VAL B C 1
ATOM 2564 O O . VAL B 1 134 ? 65.81300 -0.81900 78.90700 1.000 69.90000 134 VAL B O 1
ATOM 2568 N N . GLN B 1 135 ? 66.63000 -2.92000 78.75000 1.000 68.35000 135 GLN B N 1
ATOM 2569 C CA . GLN B 1 135 ? 65.39800 -3.57400 79.18600 1.000 70.92000 135 GLN B CA 1
ATOM 2570 C C . GLN B 1 135 ? 65.60600 -4.31700 80.50200 1.000 68.57000 135 GLN B C 1
ATOM 2571 O O . GLN B 1 135 ? 66.55200 -5.10000 80.63700 1.000 70.92000 135 GLN B O 1
ATOM 2577 N N . LEU B 1 136 ? 64.68700 -4.09300 81.44500 1.000 71.77000 136 LEU B N 1
ATOM 2578 C CA . LEU B 1 136 ? 64.67400 -4.79000 82.72200 1.000 72.56000 136 LEU B CA 1
ATOM 2579 C C . LEU B 1 136 ? 64.16900 -6.20800 82.51300 1.000 71.32000 136 LEU B C 1
ATOM 2580 O O . LEU B 1 136 ? 63.17900 -6.42000 81.80900 1.000 75.12000 136 LEU B O 1
ATOM 2585 N N . ILE B 1 137 ? 64.86600 -7.17700 83.10100 1.000 70.92000 137 ILE B N 1
ATOM 2586 C CA . ILE B 1 137 ? 64.47300 -8.57400 83.03200 1.000 76.32000 137 ILE B CA 1
ATOM 2587 C C . ILE B 1 137 ? 64.04600 -9.10900 84.39900 1.000 70.81000 137 ILE B C 1
ATOM 2588 O O . ILE B 1 137 ? 63.10800 -9.89900 84.48900 1.000 76.52000 137 ILE B O 1
ATOM 2593 N N . LYS B 1 138 ? 64.71400 -8.68700 85.47300 1.000 76.51000 138 LYS B N 1
ATOM 2594 C CA . LYS B 1 138 ? 64.49600 -9.24800 86.80100 1.000 78.53000 138 LYS B CA 1
ATOM 2595 C C . LYS B 1 138 ? 65.01000 -8.27000 87.85500 1.000 77.31000 138 LYS B C 1
ATOM 2596 O O . LYS B 1 138 ? 66.03200 -7.60900 87.64500 1.000 70.37000 138 LYS B O 1
ATOM 2602 N N . ARG B 1 139 ? 64.31600 -8.19800 88.99100 1.000 78.62000 139 ARG B N 1
ATOM 2603 C CA . ARG B 1 139 ? 64.68200 -7.27900 90.06700 1.000 77.53000 139 ARG B CA 1
ATOM 2604 C C . ARG B 1 139 ? 64.48700 -7.97700 91.40900 1.000 78.71000 139 ARG B C 1
ATOM 2605 O O . ARG B 1 139 ? 63.41500 -8.52600 91.66200 1.000 79.75000 139 ARG B O 1
ATOM 2613 N N . LYS B 1 140 ? 65.53700 -8.01400 92.23600 1.000 75.77000 140 LYS B N 1
ATOM 2614 C CA . LYS B 1 140 ? 65.45700 -8.47200 93.62600 1.000 76.69000 140 LYS B CA 1
ATOM 2615 C C . LYS B 1 140 ? 66.16100 -7.46100 94.51800 1.000 74.43000 140 LYS B C 1
ATOM 2616 O O . LYS B 1 140 ? 67.35700 -7.21600 94.35300 1.000 72.21000 140 LYS B O 1
ATOM 2622 N N . ASP B 1 141 ? 65.43600 -6.88900 95.46400 1.000 76.53000 141 ASP B N 1
ATOM 2623 C CA . ASP B 1 141 ? 65.96600 -5.84000 96.32900 1.000 79.99000 141 ASP B CA 1
ATOM 2624 C C . ASP B 1 141 ? 66.18700 -6.42700 97.72000 1.000 80.84000 141 ASP B C 1
ATOM 2625 O O . ASP B 1 141 ? 65.26300 -6.46700 98.53700 1.000 82.58000 141 ASP B O 1
ATOM 2630 N N . TYR B 1 142 ? 67.42200 -6.85600 98.00000 1.000 75.40000 142 TYR B N 1
ATOM 2631 C CA . TYR B 1 142 ? 67.77500 -7.33900 99.33600 1.000 77.43000 142 TYR B CA 1
ATOM 2632 C C . TYR B 1 142 ? 68.11600 -6.20800 100.29400 1.000 78.57000 142 TYR B C 1
ATOM 2633 O O . TYR B 1 142 ? 68.54400 -6.47300 101.41800 1.000 87.19000 142 TYR B O 1
ATOM 2642 N N . ILE B 1 143 ? 67.94700 -4.95500 99.87200 1.000 84.03000 143 ILE B N 1
ATOM 2643 C CA . ILE B 1 143 ? 68.02500 -3.83500 100.80200 1.000 83.83000 143 ILE B CA 1
ATOM 2644 C C . ILE B 1 143 ? 66.70300 -3.66100 101.53400 1.000 91.63000 143 ILE B C 1
ATOM 2645 O O . ILE B 1 143 ? 66.66500 -3.58200 102.76600 1.000 92.71000 143 ILE B O 1
ATOM 2650 N N . GLN B 1 144 ? 65.59400 -3.58800 100.78800 1.000 92.16000 144 GLN B N 1
ATOM 2651 C CA . GLN B 1 144 ? 64.30400 -3.51100 101.45800 1.000 95.83000 144 GLN B CA 1
ATOM 2652 C C . GLN B 1 144 ? 63.97400 -4.81900 102.16600 1.000 92.63000 144 GLN B C 1
ATOM 2653 O O . GLN B 1 144 ? 63.26800 -4.79800 103.17700 1.000 96.95000 144 GLN B O 1
ATOM 2659 N N . HIS B 1 145 ? 64.51100 -5.95300 101.69800 1.000 95.23000 145 HIS B N 1
ATOM 2660 C CA . HIS B 1 145 ? 64.24400 -7.26500 102.30200 1.000 102.97000 145 HIS B CA 1
ATOM 2661 C C . HIS B 1 145 ? 65.53500 -8.06100 102.45800 1.000 92.19000 145 HIS B C 1
ATOM 2662 O O . HIS B 1 145 ? 65.79400 -9.01400 101.71000 1.000 99.52000 145 HIS B O 1
ATOM 2669 N N . PRO B 1 146 ? 66.33900 -7.72800 103.46600 1.000 83.52000 146 PRO B N 1
ATOM 2670 C CA . PRO B 1 146 ? 67.64900 -8.38200 103.64600 1.000 86.31000 146 PRO B CA 1
ATOM 2671 C C . PRO B 1 146 ? 67.53200 -9.88900 103.84200 1.000 86.27000 146 PRO B C 1
ATOM 2672 O O . PRO B 1 146 ? 66.56800 -10.38500 104.41400 1.000 85.88000 146 PRO B O 1
ATOM 2676 N N . LYS B 1 147 ? 68.53600 -10.62300 103.36200 1.000 90.25000 147 LYS B N 1
ATOM 2677 C CA . LYS B 1 147 ? 68.53800 -12.06200 103.59000 1.000 90.53000 147 LYS B CA 1
ATOM 2678 C C . LYS B 1 147 ? 68.72300 -12.37200 105.07200 1.000 98.73000 147 LYS B C 1
ATOM 2679 O O . LYS B 1 147 ? 69.10700 -11.51800 105.87700 1.000 97.22000 147 LYS B O 1
ATOM 2685 N N . GLU B 1 148 ? 68.42800 -13.62900 105.42200 1.000 107.84000 148 GLU B N 1
ATOM 2686 C CA . GLU B 1 148 ? 68.52100 -14.08300 106.80800 1.000 115.42000 148 GLU B CA 1
ATOM 2687 C C . GLU B 1 148 ? 69.87600 -13.76600 107.43500 1.000 106.29000 148 GLU B C 1
ATOM 2688 O O . GLU B 1 148 ? 69.94500 -13.29800 108.57800 1.000 106.01000 148 GLU B O 1
ATOM 2694 N N . ASN B 1 149 ? 70.96300 -13.99600 106.70100 1.000 90.60000 149 ASN B N 1
ATOM 2695 C CA . ASN B 1 149 ? 72.29700 -13.76300 107.23800 1.000 86.51000 149 ASN B CA 1
ATOM 2696 C C . ASN B 1 149 ? 72.65200 -12.28700 107.34100 1.000 91.81000 149 ASN B C 1
ATOM 2697 O O . ASN B 1 149 ? 73.71400 -11.96600 107.88300 1.000 89.86000 149 ASN B O 1
ATOM 2702 N N . GLY B 1 150 ? 71.83300 -11.39200 106.78700 1.000 92.68000 150 GLY B N 1
ATOM 2703 C CA . GLY B 1 150 ? 72.11500 -9.97100 106.80200 1.000 87.49000 150 GLY B CA 1
ATOM 2704 C C . GLY B 1 150 ? 72.55200 -9.39200 105.47100 1.000 87.63000 150 GLY B C 1
ATOM 2705 O O . GLY B 1 150 ? 72.84500 -8.19000 105.40700 1.000 81.56000 150 GLY B O 1
ATOM 2706 N N . TYR B 1 151 ? 72.60000 -10.19300 104.40700 1.000 83.88000 151 TYR B N 1
ATOM 2707 C CA . TYR B 1 151 ? 73.02700 -9.68200 103.11100 1.000 78.87000 151 TYR B CA 1
ATOM 2708 C C . TYR B 1 151 ? 72.07200 -8.60600 102.60600 1.000 78.05000 151 TYR B C 1
ATOM 2709 O O . TYR B 1 151 ? 70.85200 -8.71600 102.75400 1.000 84.21000 151 TYR B O 1
ATOM 2718 N N A ARG B 1 152 ? 72.64300 -7.54900 102.02500 0.530 76.13000 152 ARG B N 1
ATOM 2719 N N B ARG B 1 152 ? 72.63500 -7.55900 102.00600 0.470 76.13000 152 ARG B N 1
ATOM 2720 C CA A ARG B 1 152 ? 71.88500 -6.44800 101.44300 0.530 76.27000 152 ARG B CA 1
ATOM 2721 C CA B ARG B 1 152 ? 71.84300 -6.48100 101.43200 0.470 76.24000 152 ARG B CA 1
ATOM 2722 C C A ARG B 1 152 ? 72.52600 -6.03900 100.12300 0.530 72.83000 152 ARG B C 1
ATOM 2723 C C B ARG B 1 152 ? 72.50500 -5.99100 100.15000 0.470 72.92000 152 ARG B C 1
ATOM 2724 O O A ARG B 1 152 ? 73.75300 -5.96300 100.01400 0.530 69.96000 152 ARG B O 1
ATOM 2725 O O B ARG B 1 152 ? 73.72600 -5.81600 100.09400 0.470 69.93000 152 ARG B O 1
ATOM 2740 N N . SER B 1 153 ? 71.68200 -5.77700 99.12400 1.000 71.36000 153 SER B N 1
ATOM 2741 C CA . SER B 1 153 ? 72.11500 -5.31300 97.81000 1.000 67.88000 153 SER B CA 1
ATOM 2742 C C . SER B 1 153 ? 70.87300 -5.20800 96.93400 1.000 74.03000 153 SER B C 1
ATOM 2743 O O . SER B 1 153 ? 69.88300 -5.90100 97.19000 1.000 69.65000 153 SER B O 1
ATOM 2746 N N . LEU B 1 154 ? 70.90400 -4.36000 95.90600 1.000 66.76000 154 LEU B N 1
ATOM 2747 C CA . LEU B 1 154 ? 69.87700 -4.36500 94.87500 1.000 64.02000 154 LEU B CA 1
ATOM 2748 C C . LEU B 1 154 ? 70.41200 -5.10600 93.65600 1.000 70.95000 154 LEU B C 1
ATOM 2749 O O . LEU B 1 154 ? 71.50300 -4.79800 93.15500 1.000 68.24000 154 LEU B O 1
ATOM 2754 N N . HIS B 1 155 ? 69.67000 -6.11500 93.21900 1.000 73.15000 155 HIS B N 1
ATOM 2755 C CA . HIS B 1 155 ? 70.02400 -6.91600 92.05600 1.000 71.68000 155 HIS B CA 1
ATOM 2756 C C . HIS B 1 155 ? 69.01700 -6.63500 90.95200 1.000 76.26000 155 HIS B C 1
ATOM 2757 O O . HIS B 1 155 ? 67.81800 -6.87100 91.13900 1.000 78.15000 155 HIS B O 1
ATOM 2764 N N . ILE B 1 156 ? 69.50200 -6.15300 89.80600 1.000 71.44000 156 ILE B N 1
ATOM 2765 C CA . ILE B 1 156 ? 68.68200 -6.03200 88.60400 1.000 74.75000 156 ILE B CA 1
ATOM 2766 C C . ILE B 1 156 ? 69.42000 -6.70000 87.45100 1.000 68.44000 156 ILE B C 1
ATOM 2767 O O . ILE B 1 156 ? 70.61800 -6.46900 87.25100 1.000 67.10000 156 ILE B O 1
ATOM 2772 N N . VAL B 1 157 ? 68.71900 -7.56000 86.73000 1.000 71.89000 157 VAL B N 1
ATOM 2773 C CA . VAL B 1 157 ? 69.20700 -8.12700 85.48100 1.000 75.14000 157 VAL B CA 1
ATOM 2774 C C . VAL B 1 157 ? 68.60200 -7.30600 84.35600 1.000 67.84000 157 VAL B C 1
ATOM 2775 O O . VAL B 1 157 ? 67.37800 -7.12100 84.30400 1.000 78.49000 157 VAL B O 1
ATOM 2779 N N . VAL B 1 158 ? 69.46000 -6.78200 83.48100 1.000 69.72000 158 VAL B N 1
ATOM 2780 C CA . VAL B 1 158 ? 69.03000 -6.03000 82.31000 1.000 75.48000 158 VAL B CA 1
ATOM 2781 C C . VAL B 1 158 ? 69.66100 -6.65400 81.07000 1.000 76.41000 158 VAL B C 1
ATOM 2782 O O . VAL B 1 158 ? 70.71400 -7.28900 81.12900 1.000 76.28000 158 VAL B O 1
ATOM 2786 N N . SER B 1 159 ? 69.01200 -6.45700 79.93600 1.000 67.00000 159 SER B N 1
ATOM 2787 C CA . SER B 1 159 ? 69.59900 -6.82600 78.65700 1.000 71.93000 159 SER B CA 1
ATOM 2788 C C . SER B 1 159 ? 70.09600 -5.58000 77.93200 1.000 68.51000 159 SER B C 1
ATOM 2789 O O . SER B 1 159 ? 69.56900 -4.47900 78.11200 1.000 75.63000 159 SER B O 1
ATOM 2792 N N . ILE B 1 160 ? 71.13600 -5.76400 77.12400 1.000 66.13000 160 ILE B N 1
ATOM 2793 C CA . ILE B 1 160 ? 71.62700 -4.70700 76.23400 1.000 71.77000 160 ILE B CA 1
ATOM 2794 C C . ILE B 1 160 ? 72.05600 -5.33100 74.91900 1.000 71.20000 160 ILE B C 1
ATOM 2795 O O . ILE B 1 160 ? 72.47100 -6.49000 74.86300 1.000 70.02000 160 ILE B O 1
ATOM 2800 N N . PRO B 1 161 ? 71.94200 -4.56400 73.83200 1.000 69.46000 161 PRO B N 1
ATOM 2801 C CA . PRO B 1 161 ? 72.41100 -5.07200 72.53500 1.000 66.79000 161 PRO B CA 1
ATOM 2802 C C . PRO B 1 161 ? 73.92600 -4.99600 72.45000 1.000 68.73000 161 PRO B C 1
ATOM 2803 O O . PRO B 1 161 ? 74.55300 -4.05800 72.95100 1.000 72.56000 161 PRO B O 1
ATOM 2807 N N . VAL B 1 162 ? 74.51500 -6.02900 71.85800 1.000 61.85000 162 VAL B N 1
ATOM 2808 C CA . VAL B 1 162 ? 75.95600 -6.10900 71.62400 1.000 60.46000 162 VAL B CA 1
ATOM 2809 C C . VAL B 1 162 ? 76.16100 -6.27000 70.12900 1.000 66.33000 162 VAL B C 1
ATOM 2810 O O . VAL B 1 162 ? 75.67800 -7.24800 69.53600 1.000 62.36000 162 VAL B O 1
ATOM 2814 N N . PHE B 1 163 ? 76.84700 -5.31200 69.51100 1.000 60.09000 163 PHE B N 1
ATOM 2815 C CA . PHE B 1 163 ? 77.02100 -5.33300 68.05700 1.000 61.78000 163 PHE B CA 1
ATOM 2816 C C . PHE B 1 163 ? 78.32400 -6.04100 67.71100 1.000 63.57000 163 PHE B C 1
ATOM 2817 O O . PHE B 1 163 ? 79.41700 -5.50000 67.91300 1.000 62.52000 163 PHE B O 1
ATOM 2825 N N . LEU B 1 164 ? 78.20700 -7.24900 67.18200 1.000 67.68000 164 LEU B N 1
ATOM 2826 C CA . LEU B 1 164 ? 79.38000 -8.02900 66.84700 1.000 70.03000 164 LEU B CA 1
ATOM 2827 C C . LEU B 1 164 ? 79.74700 -7.83000 65.37800 1.000 68.36000 164 LEU B C 1
ATOM 2828 O O . LEU B 1 164 ? 79.13500 -7.04200 64.64800 1.000 64.91000 164 LEU B O 1
ATOM 2833 N N . ALA B 1 165 ? 80.76200 -8.56700 64.93700 1.000 60.77000 165 ALA B N 1
ATOM 2834 C CA . ALA B 1 165 ? 81.25900 -8.40000 63.57600 1.000 69.97000 165 ALA B CA 1
ATOM 2835 C C . ALA B 1 165 ? 80.17100 -8.67000 62.53800 1.000 80.83000 165 ALA B C 1
ATOM 2836 O O . ALA B 1 165 ? 80.09900 -7.98400 61.51100 1.000 80.21000 165 ALA B O 1
ATOM 2838 N N . GLU B 1 166 ? 79.31300 -9.66300 62.78400 1.000 76.16000 166 GLU B N 1
ATOM 2839 C CA . GLU B 1 166 ? 78.36100 -10.10100 61.77400 1.000 71.50000 166 GLU B CA 1
ATOM 2840 C C . GLU B 1 166 ? 76.94700 -10.28000 62.29000 1.000 78.25000 166 GLU B C 1
ATOM 2841 O O . GLU B 1 166 ? 76.09300 -10.75500 61.53800 1.000 80.24000 166 GLU B O 1
ATOM 2847 N N . ARG B 1 167 ? 76.67300 -9.93800 63.54200 1.000 76.20000 167 ARG B N 1
ATOM 2848 C CA . ARG B 1 167 ? 75.32500 -10.07600 64.07300 1.000 65.61000 167 ARG B CA 1
ATOM 2849 C C . ARG B 1 167 ? 75.19700 -9.19100 65.30600 1.000 70.83000 167 ARG B C 1
ATOM 2850 O O . ARG B 1 167 ? 76.17200 -8.59700 65.78800 1.000 69.29000 167 ARG B O 1
ATOM 2858 N N . VAL B 1 168 ? 73.96900 -9.11200 65.80200 1.000 68.02000 168 VAL B N 1
ATOM 2859 C CA . VAL B 1 168 ? 73.63200 -8.44500 67.04800 1.000 75.51000 168 VAL B CA 1
ATOM 2860 C C . VAL B 1 168 ? 73.20500 -9.50900 68.05000 1.000 79.93000 168 VAL B C 1
ATOM 2861 O O . VAL B 1 168 ? 72.44700 -10.42100 67.70800 1.000 76.15000 168 VAL B O 1
ATOM 2865 N N . GLU B 1 169 ? 73.69100 -9.39400 69.28200 1.000 81.81000 169 GLU B N 1
ATOM 2866 C CA . GLU B 1 169 ? 73.22000 -10.20100 70.40100 1.000 67.16000 169 GLU B CA 1
ATOM 2867 C C . GLU B 1 169 ? 72.63300 -9.28500 71.46500 1.000 72.75000 169 GLU B C 1
ATOM 2868 O O . GLU B 1 169 ? 73.25500 -8.28200 71.84200 1.000 78.30000 169 GLU B O 1
ATOM 2874 N N . VAL B 1 170 ? 71.46800 -9.66500 71.99300 1.000 69.96000 170 VAL B N 1
ATOM 2875 C CA . VAL B 1 170 ? 70.83700 -8.97700 73.11400 1.000 72.45000 170 VAL B CA 1
ATOM 2876 C C . VAL B 1 170 ? 71.04400 -9.85300 74.34700 1.000 74.24000 170 VAL B C 1
ATOM 2877 O O . VAL B 1 170 ? 70.46000 -10.93600 74.46300 1.000 77.65000 170 VAL B O 1
ATOM 2881 N N . LEU B 1 171 ? 71.88200 -9.39000 75.27000 1.000 68.34000 171 LEU B N 1
ATOM 2882 C CA . LEU B 1 171 ? 72.36900 -10.26100 76.31800 1.000 73.12000 171 LEU B CA 1
ATOM 2883 C C . LEU B 1 171 ? 72.01100 -9.72600 77.69500 1.000 73.06000 171 LEU B C 1
ATOM 2884 O O . LEU B 1 171 ? 72.08400 -8.51500 77.93500 1.000 70.26000 171 LEU B O 1
ATOM 2889 N N . PRO B 1 172 ? 71.66500 -10.60700 78.62500 1.000 64.42000 172 PRO B N 1
ATOM 2890 C CA . PRO B 1 172 ? 71.43500 -10.18000 80.00800 1.000 67.73000 172 PRO B CA 1
ATOM 2891 C C . PRO B 1 172 ? 72.74000 -9.95100 80.76700 1.000 69.23000 172 PRO B C 1
ATOM 2892 O O . PRO B 1 172 ? 73.76700 -10.59000 80.52000 1.000 71.17000 172 PRO B O 1
ATOM 2896 N N . VAL B 1 173 ? 72.68900 -8.98000 81.67600 1.000 64.53000 173 VAL B N 1
ATOM 2897 C CA . VAL B 1 173 ? 73.80300 -8.61900 82.55000 1.000 62.89000 173 VAL B CA 1
ATOM 2898 C C . VAL B 1 173 ? 73.23400 -8.43800 83.94900 1.000 69.61000 173 VAL B C 1
ATOM 2899 O O . VAL B 1 173 ? 72.27400 -7.68000 84.13400 1.000 71.50000 173 VAL B O 1
ATOM 2903 N N . GLU B 1 174 ? 73.80400 -9.14300 84.92900 1.000 68.63000 174 GLU B N 1
ATOM 2904 C CA . GLU B 1 174 ? 73.36500 -9.03100 86.32100 1.000 67.99000 174 GLU B CA 1
ATOM 2905 C C . GLU B 1 174 ? 74.11700 -7.89300 86.99100 1.000 64.88000 174 GLU B C 1
ATOM 2906 O O . GLU B 1 174 ? 75.34700 -7.93400 87.09200 1.000 63.01000 174 GLU B O 1
ATOM 2912 N N . ILE B 1 175 ? 73.38200 -6.88300 87.44700 1.000 70.08000 175 ILE B N 1
ATOM 2913 C CA . ILE B 1 175 ? 73.96700 -5.72900 88.11500 1.000 62.18000 175 ILE B CA 1
ATOM 2914 C C . ILE B 1 175 ? 73.63000 -5.81500 89.59700 1.000 67.23000 175 ILE B C 1
ATOM 2915 O O . ILE B 1 175 ? 72.45400 -5.77700 89.97800 1.000 67.12000 175 ILE B O 1
ATOM 2920 N N . GLN B 1 176 ? 74.65800 -5.94300 90.42500 1.000 65.49000 176 GLN B N 1
ATOM 2921 C CA . GLN B 1 176 ? 74.53000 -5.84700 91.87000 1.000 66.55000 176 GLN B CA 1
ATOM 2922 C C . GLN B 1 176 ? 74.89400 -4.42600 92.27400 1.000 64.70000 176 GLN B C 1
ATOM 2923 O O . GLN B 1 176 ? 76.02800 -3.98800 92.04800 1.000 63.97000 176 GLN B O 1
ATOM 2929 N N . ILE B 1 177 ? 73.92900 -3.69900 92.83500 1.000 61.97000 177 ILE B N 1
ATOM 2930 C CA . ILE B 1 177 ? 74.12600 -2.31500 93.25400 1.000 58.57000 177 ILE B CA 1
ATOM 2931 C C . ILE B 1 177 ? 74.04700 -2.26300 94.77800 1.000 71.71000 177 ILE B C 1
ATOM 2932 O O . ILE B 1 177 ? 73.04300 -2.69100 95.36700 1.000 68.94000 177 ILE B O 1
ATOM 2937 N N . ARG B 1 178 ? 75.08800 -1.70700 95.41000 1.000 59.84000 178 ARG B N 1
ATOM 2938 C CA . ARG B 1 178 ? 75.23300 -1.73700 96.86100 1.000 66.09000 178 ARG B CA 1
ATOM 2939 C C . ARG B 1 178 ? 76.06700 -0.54600 97.31200 1.000 65.51000 178 ARG B C 1
ATOM 2940 O O . ARG B 1 178 ? 76.77900 0.07200 96.51700 1.000 65.18000 178 ARG B O 1
ATOM 2948 N N . THR B 1 179 ? 75.98500 -0.23400 98.60700 1.000 65.43000 179 THR B N 1
ATOM 2949 C CA . THR B 1 179 ? 76.86600 0.78900 99.14900 1.000 59.98000 179 THR B CA 1
ATOM 2950 C C . THR B 1 179 ? 78.23500 0.20000 99.47200 1.000 53.70000 179 THR B C 1
ATOM 2951 O O . THR B 1 179 ? 78.41600 -1.02000 99.59400 1.000 62.23000 179 THR B O 1
ATOM 2955 N N . ILE B 1 180 ? 79.19000 1.10100 99.71800 1.000 62.88000 180 ILE B N 1
ATOM 2956 C CA . ILE B 1 180 ? 80.50000 0.70100 100.23600 1.000 62.23000 180 ILE B CA 1
ATOM 2957 C C . ILE B 1 180 ? 80.35200 -0.17200 101.48500 1.000 64.34000 180 ILE B C 1
ATOM 2958 O O . ILE B 1 180 ? 81.07400 -1.16700 101.66900 1.000 66.82000 180 ILE B O 1
ATOM 2963 N N . GLY B 1 181 ? 79.45800 0.21600 102.39300 1.000 70.25000 181 GLY B N 1
ATOM 2964 C CA . GLY B 1 181 ? 79.30600 -0.55000 103.62400 1.000 75.07000 181 GLY B CA 1
ATOM 2965 C C . GLY B 1 181 ? 78.77800 -1.94900 103.37100 1.000 67.47000 181 GLY B C 1
ATOM 2966 O O . GLY B 1 181 ? 79.29700 -2.92800 103.90900 1.000 66.57000 181 GLY B O 1
ATOM 2967 N N . MET B 1 182 ? 77.74400 -2.06100 102.53000 1.000 70.01000 182 MET B N 1
ATOM 2968 C CA . MET B 1 182 ? 77.24500 -3.37600 102.13900 1.000 72.86000 182 MET B CA 1
ATOM 2969 C C . MET B 1 182 ? 78.35000 -4.21900 101.50200 1.000 71.87000 182 MET B C 1
ATOM 2970 O O . MET B 1 182 ? 78.42900 -5.43400 101.72500 1.000 69.33000 182 MET B O 1
ATOM 2975 N N . ASP B 1 183 ? 79.20400 -3.58800 100.69400 1.000 64.17000 183 ASP B N 1
ATOM 2976 C CA . ASP B 1 183 ? 80.27900 -4.30700 100.01600 1.000 64.38000 183 ASP B CA 1
ATOM 2977 C C . ASP B 1 183 ? 81.32300 -4.84300 100.99200 1.000 66.72000 183 ASP B C 1
ATOM 2978 O O . ASP B 1 183 ? 81.74900 -6.00400 100.88400 1.000 70.31000 183 ASP B O 1
ATOM 2983 N N A MET B 1 184 ? 81.75400 -4.01300 101.94600 0.000 68.63000 184 MET B N 1
ATOM 2984 N N B MET B 1 184 ? 81.78500 -4.01000 101.93500 1.000 67.95000 184 MET B N 1
ATOM 2985 C CA A MET B 1 184 ? 82.68000 -4.49000 102.96800 0.000 71.44000 184 MET B CA 1
ATOM 2986 C CA B MET B 1 184 ? 82.69500 -4.52300 102.96900 1.000 71.48000 184 MET B CA 1
ATOM 2987 C C A MET B 1 184 ? 82.10700 -5.69000 103.70900 0.000 72.35000 184 MET B C 1
ATOM 2988 C C B MET B 1 184 ? 82.09100 -5.73900 103.65800 1.000 74.42000 184 MET B C 1
ATOM 2989 O O A MET B 1 184 ? 82.82500 -6.65500 103.99700 0.000 72.47000 184 MET B O 1
ATOM 2990 O O B MET B 1 184 ? 82.76600 -6.75300 103.87700 1.000 70.52000 184 MET B O 1
ATOM 2999 N N . TRP B 1 185 ? 80.81200 -5.65000 104.02400 1.000 75.50000 185 TRP B N 1
ATOM 3000 C CA . TRP B 1 185 ? 80.18400 -6.76100 104.72500 1.000 71.73000 185 TRP B CA 1
ATOM 3001 C C . TRP B 1 185 ? 80.18400 -8.01900 103.86000 1.000 73.90000 185 TRP B C 1
ATOM 3002 O O . TRP B 1 185 ? 80.58600 -9.09900 104.31100 1.000 75.88000 185 TRP B O 1
ATOM 3013 N N . ALA B 1 186 ? 79.75200 -7.88800 102.60000 1.000 73.18000 186 ALA B N 1
ATOM 3014 C CA . ALA B 1 186 ? 79.65800 -9.04500 101.71300 1.000 69.52000 186 ALA B CA 1
ATOM 3015 C C . ALA B 1 186 ? 81.02000 -9.69500 101.47800 1.000 69.82000 186 ALA B C 1
ATOM 3016 O O . ALA B 1 186 ? 81.13300 -10.92700 101.47200 1.000 69.97000 186 ALA B O 1
ATOM 3018 N N . SER B 1 187 ? 82.07000 -8.88900 101.29000 1.000 64.34000 187 SER B N 1
ATOM 3019 C CA . SER B 1 187 ? 83.40300 -9.46800 101.12100 1.000 65.98000 187 SER B CA 1
ATOM 3020 C C . SER B 1 187 ? 83.78900 -10.32400 102.31800 1.000 67.01000 187 SER B C 1
ATOM 3021 O O . SER B 1 187 ? 84.34900 -11.41400 102.15600 1.000 77.69000 187 SER B O 1
ATOM 3024 N N . LEU B 1 188 ? 83.51900 -9.84600 103.53000 1.000 76.94000 188 LEU B N 1
ATOM 3025 C CA . LEU B 1 188 ? 83.87700 -10.63600 104.70600 1.000 75.34000 188 LEU B CA 1
ATOM 3026 C C . LEU B 1 188 ? 83.03000 -11.90100 104.81000 1.000 83.66000 188 LEU B C 1
ATOM 3027 O O . LEU B 1 188 ? 83.55700 -12.98400 105.09700 1.000 81.17000 188 LEU B O 1
ATOM 3032 N N . GLU B 1 189 ? 81.71400 -11.78700 104.59100 1.000 82.96000 189 GLU B N 1
ATOM 3033 C CA . GLU B 1 189 ? 80.85500 -12.96600 104.68700 1.000 83.57000 189 GLU B CA 1
ATOM 3034 C C . GLU B 1 189 ? 81.23100 -13.99900 103.63400 1.000 82.44000 189 GLU B C 1
ATOM 3035 O O . GLU B 1 189 ? 81.25700 -15.20600 103.91100 1.000 87.34000 189 GLU B O 1
ATOM 3041 N N . HIS B 1 190 ? 81.53000 -13.54100 102.42000 1.000 79.22000 190 HIS B N 1
ATOM 3042 C CA . HIS B 1 190 ? 81.96100 -14.44800 101.36500 1.000 91.80000 190 HIS B CA 1
ATOM 3043 C C . HIS B 1 190 ? 83.19500 -15.22900 101.79000 1.000 95.72000 190 HIS B C 1
ATOM 3044 O O . HIS B 1 190 ? 83.29300 -16.43600 101.54600 1.000 99.39000 190 HIS B O 1
ATOM 3051 N N . LYS B 1 191 ? 84.15100 -14.55400 102.42800 1.000 100.55000 191 LYS B N 1
ATOM 3052 C CA . LYS B 1 191 ? 85.38100 -15.23000 102.82100 1.000 108.10000 191 LYS B CA 1
ATOM 3053 C C . LYS B 1 191 ? 85.10900 -16.32200 103.84700 1.000 104.31000 191 LYS B C 1
ATOM 3054 O O . LYS B 1 191 ? 85.78600 -17.35500 103.84000 1.000 109.31000 191 LYS B O 1
ATOM 3060 N N . ILE B 1 192 ? 84.11200 -16.12500 104.71200 1.000 104.38000 192 ILE B N 1
ATOM 3061 C CA . ILE B 1 192 ? 83.73000 -17.15700 105.67600 1.000 109.58000 192 ILE B CA 1
ATOM 3062 C C . ILE B 1 192 ? 83.14700 -18.36800 104.95500 1.000 120.80000 192 ILE B C 1
ATOM 3063 O O . ILE B 1 192 ? 83.62200 -19.49800 105.11000 1.000 126.06000 192 ILE B O 1
ATOM 3068 N N . ARG B 1 193 ? 82.09500 -18.14100 104.16300 1.000 121.98000 193 ARG B N 1
ATOM 3069 C CA . ARG B 1 193 ? 81.36400 -19.23300 103.52700 1.000 127.29000 193 ARG B CA 1
ATOM 3070 C C . ARG B 1 193 ? 82.27200 -20.11800 102.67800 1.000 137.14000 193 ARG B C 1
ATOM 3071 O O . ARG B 1 193 ? 82.05900 -21.3340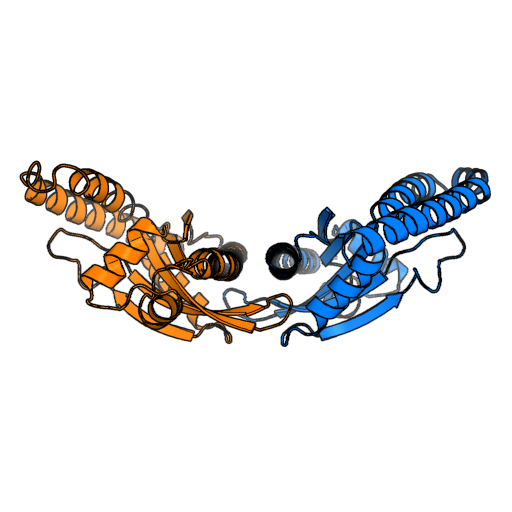0 102.60500 1.000 145.25000 193 ARG B O 1
ATOM 3079 N N . TYR B 1 194 ? 83.29100 -19.53300 102.05000 1.000 146.73000 194 TYR B N 1
ATOM 3080 C CA . TYR B 1 194 ? 84.19200 -20.22000 101.11700 1.000 152.90000 194 TYR B CA 1
ATOM 3081 C C . TYR B 1 194 ? 85.39200 -20.88400 101.79100 1.000 154.11000 194 TYR B C 1
ATOM 3082 O O . TYR B 1 194 ? 86.54500 -20.68600 101.40800 1.000 153.02000 194 TYR B O 1
ATOM 3091 N N . LYS B 1 195 ? 85.11200 -21.67800 102.81800 1.000 155.48000 195 LYS B N 1
ATOM 3092 C CA . LYS B 1 195 ? 86.07800 -22.62400 103.36600 1.000 154.51000 195 LYS B CA 1
ATOM 3093 C C . LYS B 1 195 ? 85.29300 -23.92000 103.54200 1.000 164.01000 195 LYS B C 1
ATOM 3094 O O . LYS B 1 195 ? 84.23000 -24.11500 102.93700 1.000 160.69000 195 LYS B O 1
ATOM 3100 N N . ASN B 1 196 ? 85.82200 -24.84800 104.33900 1.000 179.17000 196 ASN B N 1
ATOM 3101 C CA . ASN B 1 196 ? 84.97500 -25.96500 104.73100 1.000 191.93000 196 ASN B CA 1
ATOM 3102 C C . ASN B 1 196 ? 83.73600 -25.28200 105.29000 1.000 205.47000 196 ASN B C 1
ATOM 3103 O O . ASN B 1 196 ? 83.76200 -24.76800 106.41300 1.000 210.37000 196 ASN B O 1
ATOM 3108 N N . ASN B 1 197 ? 82.64800 -25.25900 104.51500 1.000 209.67000 197 ASN B N 1
ATOM 3109 C CA . ASN B 1 197 ? 81.56000 -24.34300 104.83900 1.000 205.74000 197 ASN B CA 1
ATOM 3110 C C . ASN B 1 197 ? 80.83000 -24.74800 106.11100 1.000 208.40000 197 ASN B C 1
ATOM 3111 O O . ASN B 1 197 ? 80.24800 -23.88900 106.78400 1.000 207.03000 197 ASN B O 1
ATOM 3116 N N . ALA B 1 198 ? 80.84300 -26.03400 106.46000 1.000 210.38000 198 ALA B N 1
ATOM 3117 C CA . ALA B 1 198 ? 80.30600 -26.44000 107.75300 1.000 207.77000 198 ALA B CA 1
ATOM 3118 C C . ALA B 1 198 ? 81.00700 -25.69600 108.88500 1.000 199.84000 198 ALA B C 1
ATOM 3119 O O . ALA B 1 198 ? 80.35800 -25.09600 109.75000 1.000 196.07000 198 ALA B O 1
ATOM 3121 N N . GLU B 1 199 ? 82.33900 -25.70900 108.87800 1.000 195.86000 199 GLU B N 1
ATOM 3122 C CA . GLU B 1 199 ? 83.12500 -25.08500 109.93400 1.000 189.11000 199 GLU B CA 1
ATOM 3123 C C . GLU B 1 199 ? 83.15300 -23.57100 109.76900 1.000 177.65000 199 GLU B C 1
ATOM 3124 O O . GLU B 1 199 ? 83.36800 -23.05900 108.66400 1.000 174.32000 199 GLU B O 1
ATOM 3130 N N . THR B 1 200 ? 82.93300 -22.86400 110.87900 1.000 170.58000 200 THR B N 1
ATOM 3131 C CA . THR B 1 200 ? 82.94800 -21.40500 110.94000 1.000 162.29000 200 THR B CA 1
ATOM 3132 C C . THR B 1 200 ? 81.56700 -20.82400 110.64500 1.000 154.26000 200 THR B C 1
ATOM 3133 O O . THR B 1 200 ? 81.43600 -19.83400 109.91800 1.000 137.89000 200 THR B O 1
ATOM 3137 N N . GLU B 1 201 ? 80.52900 -21.45000 111.19900 1.000 159.97000 201 GLU B N 1
ATOM 3138 C CA . GLU B 1 201 ? 79.17500 -20.90900 111.19100 1.000 153.53000 201 GLU B CA 1
ATOM 3139 C C . GLU B 1 201 ? 78.78400 -20.40400 112.57300 1.000 136.01000 201 GLU B C 1
ATOM 3140 O O . GLU B 1 201 ? 77.60100 -20.17300 112.84400 1.000 126.10000 201 GLU B O 1
ATOM 3146 N N . LYS B 1 202 ? 79.76400 -20.29400 113.46800 1.000 126.62000 202 LYS B N 1
ATOM 3147 C CA . LYS B 1 202 ? 79.58300 -19.61700 114.74400 1.000 134.17000 202 LYS B CA 1
ATOM 3148 C C . LYS B 1 202 ? 79.41600 -18.11000 114.56400 1.000 135.23000 202 LYS B C 1
ATOM 3149 O O . LYS B 1 202 ? 78.72000 -17.46900 115.36100 1.000 138.53000 202 LYS B O 1
ATOM 3155 N N . TYR B 1 203 ? 80.03100 -17.53100 113.52200 1.000 127.22000 203 TYR B N 1
ATOM 3156 C CA . TYR B 1 203 ? 80.04100 -16.08500 113.32100 1.000 115.92000 203 TYR B CA 1
ATOM 3157 C C . TYR B 1 203 ? 78.74300 -15.54300 112.74700 1.000 109.97000 203 TYR B C 1
ATOM 3158 O O . TYR B 1 203 ? 78.61200 -14.32000 112.62700 1.000 108.92000 203 TYR B O 1
ATOM 3167 N N . ARG B 1 204 ? 77.80600 -16.41100 112.36200 1.000 110.91000 204 ARG B N 1
ATOM 3168 C CA . ARG B 1 204 ? 76.51000 -15.95200 111.87000 1.000 115.18000 204 ARG B CA 1
ATOM 3169 C C . ARG B 1 204 ? 75.95400 -14.81700 112.72300 1.000 108.99000 204 ARG B C 1
ATOM 3170 O O . ARG B 1 204 ? 75.53300 -13.78000 112.20400 1.000 106.27000 204 ARG B O 1
ATOM 3178 N N . ASP B 1 205 ? 75.91600 -15.01300 114.04000 1.000 106.65000 205 ASP B N 1
ATOM 3179 C CA . ASP B 1 205 ? 75.34300 -14.00400 114.92500 1.000 108.26000 205 ASP B CA 1
ATOM 3180 C C . ASP B 1 205 ? 76.11500 -12.69200 114.83900 1.000 99.54000 205 ASP B C 1
ATOM 3181 O O . ASP B 1 205 ? 75.52500 -11.61500 114.69100 1.000 102.83000 205 ASP B O 1
ATOM 3186 N N . LEU B 1 206 ? 77.44000 -12.76700 114.94000 1.000 94.94000 206 LEU B N 1
ATOM 3187 C CA . LEU B 1 206 ? 78.27400 -11.56900 114.94700 1.000 104.12000 206 LEU B CA 1
ATOM 3188 C C . LEU B 1 206 ? 78.28600 -10.85300 113.59300 1.000 99.20000 206 LEU B C 1
ATOM 3189 O O . LEU B 1 206 ? 78.42800 -9.62400 113.54600 1.000 91.19000 206 LEU B O 1
ATOM 3194 N N . LEU B 1 207 ? 78.17600 -11.59400 112.48600 1.000 91.99000 207 LEU B N 1
ATOM 3195 C CA . LEU B 1 207 ? 78.06200 -10.94600 111.18400 1.000 94.25000 207 LEU B CA 1
ATOM 3196 C C . LEU B 1 207 ? 76.76300 -10.15900 111.08000 1.000 97.19000 207 LEU B C 1
ATOM 3197 O O . LEU B 1 207 ? 76.74100 -9.04900 110.53500 1.000 92.51000 207 LEU B O 1
ATOM 3202 N N . LYS B 1 208 ? 75.66400 -10.73700 111.57600 1.000 98.01000 208 LYS B N 1
ATOM 3203 C CA . LYS B 1 208 ? 74.38100 -10.04100 111.58200 1.000 95.12000 208 LYS B CA 1
ATOM 3204 C C . LYS B 1 208 ? 74.46800 -8.73000 112.35500 1.000 100.46000 208 LYS B C 1
ATOM 3205 O O . LYS B 1 208 ? 73.89100 -7.71600 111.94300 1.000 99.28000 208 LYS B O 1
ATOM 3211 N N . GLU B 1 209 ? 75.15800 -8.73800 113.50000 1.000 95.12000 209 GLU B N 1
ATOM 3212 C CA . GLU B 1 209 ? 75.36300 -7.49800 114.24000 1.000 95.88000 209 GLU B CA 1
ATOM 3213 C C . GLU B 1 209 ? 76.04100 -6.45400 113.37000 1.000 90.60000 209 GLU B C 1
ATOM 3214 O O . GLU B 1 209 ? 75.62800 -5.28800 113.34100 1.000 93.21000 209 GLU B O 1
ATOM 3220 N N . CYS B 1 210 ? 77.11400 -6.85500 112.68400 1.000 81.18000 210 CYS B N 1
ATOM 3221 C CA . CYS B 1 210 ? 77.86000 -5.93300 111.83800 1.000 84.24000 210 CYS B CA 1
ATOM 3222 C C . CYS B 1 210 ? 76.97300 -5.34400 110.75000 1.000 88.32000 210 CYS B C 1
ATOM 3223 O O . CYS B 1 210 ? 77.01300 -4.13400 110.49900 1.000 94.45000 210 CYS B O 1
ATOM 3226 N N . ALA B 1 211 ? 76.18100 -6.18600 110.07400 1.000 90.91000 211 ALA B N 1
ATOM 3227 C CA . ALA B 1 211 ? 75.29500 -5.68000 109.02300 1.000 89.51000 211 ALA B CA 1
ATOM 3228 C C . ALA B 1 211 ? 74.35200 -4.62100 109.57400 1.000 88.69000 211 ALA B C 1
ATOM 3229 O O . ALA B 1 211 ? 74.10100 -3.59500 108.93300 1.000 88.56000 211 ALA B O 1
ATOM 3231 N N . THR B 1 212 ? 73.82800 -4.84800 110.77000 1.000 90.83000 212 THR B N 1
ATOM 3232 C CA . THR B 1 212 ? 72.92400 -3.87700 111.37100 1.000 86.66000 212 THR B CA 1
ATOM 3233 C C . THR B 1 212 ? 73.66700 -2.59500 111.71900 1.000 86.47000 212 THR B C 1
ATOM 3234 O O . THR B 1 212 ? 73.15400 -1.49100 111.49400 1.000 85.70000 212 THR B O 1
ATOM 3238 N N . GLU B 1 213 ? 74.88800 -2.73000 112.25200 1.000 83.85000 213 GLU B N 1
ATOM 3239 C CA . GLU B 1 213 ? 75.69600 -1.57100 112.61800 1.000 82.03000 213 GLU B CA 1
ATOM 3240 C C . GLU B 1 213 ? 76.12300 -0.78400 111.39100 1.000 80.32000 213 GLU B C 1
ATOM 3241 O O . GLU B 1 213 ? 76.14700 0.45100 111.41400 1.000 82.19000 213 GLU B O 1
ATOM 3247 N N . ILE B 1 214 ? 76.47000 -1.48000 110.31000 1.000 80.24000 214 ILE B N 1
ATOM 3248 C CA . ILE B 1 214 ? 76.80100 -0.79100 109.06800 1.000 75.18000 214 ILE B CA 1
ATOM 3249 C C . ILE B 1 214 ? 75.58100 -0.05000 108.53800 1.000 76.44000 214 ILE B C 1
ATOM 3250 O O . ILE B 1 214 ? 75.66600 1.11800 108.14100 1.000 80.30000 214 ILE B O 1
ATOM 3255 N N . THR B 1 215 ? 74.42000 -0.71300 108.54800 1.000 81.97000 215 THR B N 1
ATOM 3256 C CA . THR B 1 215 ? 73.18400 -0.06300 108.12500 1.000 83.58000 215 THR B CA 1
ATOM 3257 C C . THR B 1 215 ? 72.97100 1.24300 108.87700 1.000 93.21000 215 THR B C 1
ATOM 3258 O O . THR B 1 215 ? 72.66500 2.28100 108.27700 1.000 89.10000 215 THR B O 1
ATOM 3262 N N . GLU B 1 216 ? 73.15500 1.21200 110.20100 1.000 87.18000 216 GLU B N 1
ATOM 3263 C CA . GLU B 1 216 ? 72.82300 2.37300 111.02000 1.000 81.71000 216 GLU B CA 1
ATOM 3264 C C . GLU B 1 216 ? 73.79400 3.52200 110.76500 1.000 77.69000 216 GLU B C 1
ATOM 3265 O O . GLU B 1 216 ? 73.38300 4.68500 110.69600 1.000 85.23000 216 GLU B O 1
ATOM 3271 N N . VAL B 1 217 ? 75.08200 3.22400 110.60100 1.000 73.66000 217 VAL B N 1
ATOM 3272 C CA . VAL B 1 217 ? 76.02200 4.30300 110.33800 1.000 82.37000 217 VAL B CA 1
ATOM 3273 C C . VAL B 1 217 ? 75.77800 4.88800 108.95100 1.000 80.92000 217 VAL B C 1
ATOM 3274 O O . VAL B 1 217 ? 75.78800 6.11100 108.76900 1.000 82.64000 217 VAL B O 1
ATOM 3278 N N . GLU B 1 218 ? 75.51600 4.03100 107.96000 1.000 71.92000 218 GLU B N 1
ATOM 3279 C CA . GLU B 1 218 ? 75.29300 4.53300 106.61000 1.000 75.75000 218 GLU B CA 1
ATOM 3280 C C . GLU B 1 218 ? 74.00800 5.34600 106.52500 1.000 79.35000 218 GLU B C 1
ATOM 3281 O O . GLU B 1 218 ? 73.95700 6.33600 105.78600 1.000 72.30000 218 GLU B O 1
ATOM 3287 N N . ASP B 1 219 ? 72.97700 4.97100 107.29400 1.000 75.19000 219 ASP B N 1
ATOM 3288 C CA . ASP B 1 219 ? 71.78000 5.80200 107.37000 1.000 78.36000 219 ASP B CA 1
ATOM 3289 C C . ASP B 1 219 ? 72.13000 7.20300 107.84400 1.000 84.97000 219 ASP B C 1
ATOM 3290 O O . ASP B 1 219 ? 71.63200 8.19900 107.30900 1.000 86.29000 219 ASP B O 1
ATOM 3295 N N . LYS B 1 220 ? 73.00400 7.29400 108.84200 1.000 87.96000 220 LYS B N 1
ATOM 3296 C CA . LYS B 1 220 ? 73.35800 8.58600 109.41000 1.000 90.32000 220 LYS B CA 1
ATOM 3297 C C . LYS B 1 220 ? 74.21800 9.39600 108.44300 1.000 79.55000 220 LYS B C 1
ATOM 3298 O O . LYS B 1 220 ? 74.01700 10.60700 108.29200 1.000 81.61000 220 LYS B O 1
ATOM 3304 N N . LEU B 1 221 ? 75.19200 8.75200 107.79400 1.000 75.17000 221 LEU B N 1
ATOM 3305 C CA . LEU B 1 221 ? 75.94900 9.42100 106.73600 1.000 74.35000 221 LEU B CA 1
ATOM 3306 C C . LEU B 1 221 ? 75.01400 9.93300 105.64600 1.000 75.07000 221 LEU B C 1
ATOM 3307 O O . LEU B 1 221 ? 75.10800 11.09100 105.22000 1.000 75.21000 221 LEU B O 1
ATOM 3312 N N . GLN B 1 222 ? 74.09100 9.08100 105.18900 1.000 78.42000 222 GLN B N 1
ATOM 3313 C CA . GLN B 1 222 ? 73.12600 9.49600 104.17600 1.000 71.78000 222 GLN B CA 1
ATOM 3314 C C . GLN B 1 222 ? 72.31400 10.70000 104.63500 1.000 80.97000 222 GLN B C 1
ATOM 3315 O O . GLN B 1 222 ? 72.07400 11.63100 103.85800 1.000 79.86000 222 GLN B O 1
ATOM 3321 N N . GLN B 1 223 ? 71.85200 10.69200 105.88500 1.000 84.52000 223 GLN B N 1
ATOM 3322 C CA . GLN B 1 223 ? 71.03000 11.80600 106.33600 1.000 91.21000 223 GLN B CA 1
ATOM 3323 C C . GLN B 1 223 ? 71.83400 13.10300 106.34100 1.000 80.51000 223 GLN B C 1
ATOM 3324 O O . GLN B 1 223 ? 71.33100 14.16000 105.94000 1.000 83.90000 223 GLN B O 1
ATOM 3330 N N . ILE B 1 224 ? 73.09400 13.04400 106.76200 1.000 78.17000 224 ILE B N 1
ATOM 3331 C CA . ILE B 1 224 ? 73.93300 14.23700 106.71200 1.000 82.22000 224 ILE B CA 1
ATOM 3332 C C . ILE B 1 224 ? 74.13700 14.68400 105.27000 1.000 77.62000 224 ILE B C 1
ATOM 3333 O O . ILE B 1 224 ? 73.99500 15.86700 104.94400 1.000 81.80000 224 ILE B O 1
ATOM 3338 N N . HIS B 1 225 ? 74.48500 13.74500 104.38500 1.000 72.56000 225 HIS B N 1
ATOM 3339 C CA . HIS B 1 225 ? 74.78500 14.11800 103.00300 1.000 74.60000 225 HIS B CA 1
ATOM 3340 C C . HIS B 1 225 ? 73.57200 14.74900 102.32500 1.000 80.90000 225 HIS B C 1
ATOM 3341 O O . HIS B 1 225 ? 73.71500 15.71400 101.56600 1.000 79.60000 225 HIS B O 1
ATOM 3348 N N . SER B 1 226 ? 72.36900 14.23300 102.60800 1.000 75.69000 226 SER B N 1
ATOM 3349 C CA . SER B 1 226 ? 71.15200 14.81400 102.04400 1.000 86.98000 226 SER B CA 1
ATOM 3350 C C . SER B 1 226 ? 70.96700 16.25900 102.48400 1.000 91.87000 226 SER B C 1
ATOM 3351 O O . SER B 1 226 ? 70.52600 17.10300 101.69600 1.000 92.49000 226 SER B O 1
ATOM 3354 N N . GLU B 1 227 ? 71.28800 16.56300 103.74600 1.000 92.93000 227 GLU B N 1
ATOM 3355 C CA . GLU B 1 227 ? 71.01700 17.90100 104.26300 1.000 98.44000 227 GLU B CA 1
ATOM 3356 C C . GLU B 1 227 ? 71.95000 18.94000 103.65800 1.000 94.47000 227 GLU B C 1
ATOM 3357 O O . GLU B 1 227 ? 71.52200 20.05800 103.35100 1.000 100.11000 227 GLU B O 1
ATOM 3363 N N . ILE B 1 228 ? 73.22500 18.59300 103.46600 1.000 82.75000 228 ILE B N 1
ATOM 3364 C CA . ILE B 1 228 ? 74.18300 19.57000 102.95500 1.000 94.13000 228 ILE B CA 1
ATOM 3365 C C . ILE B 1 228 ? 74.13700 19.71200 101.44700 1.000 93.60000 228 ILE B C 1
ATOM 3366 O O . ILE B 1 228 ? 74.89900 20.51100 100.89000 1.000 102.71000 228 ILE B O 1
ATOM 3371 N N . THR B 1 229 ? 73.26900 18.96900 100.76700 1.000 94.28000 229 THR B N 1
ATOM 3372 C CA . THR B 1 229 ? 73.11700 19.09500 99.32500 1.000 101.02000 229 THR B CA 1
ATOM 3373 C C . THR B 1 229 ? 71.68600 19.43600 98.93600 1.000 109.94000 229 THR B C 1
ATOM 3374 O O . THR B 1 229 ? 71.37600 19.47900 97.74300 1.000 117.61000 229 THR B O 1
ATOM 3378 N N . GLU B 1 230 ? 70.81600 19.69300 99.91000 1.000 124.08000 230 GLU B N 1
ATOM 3379 C CA . GLU B 1 230 ? 69.42900 20.08000 99.65300 1.000 142.18000 230 GLU B CA 1
ATOM 3380 C C . GLU B 1 230 ? 68.67300 18.98200 98.91100 1.000 148.28000 230 GLU B C 1
ATOM 3381 O O . GLU B 1 230 ? 67.81400 19.26400 98.07100 1.000 154.20000 230 GLU B O 1
#

B-factor: mean 83.38, std 29.13, range [45.92, 212.75]

CATH classification: 3.30.460.10

Organism: Staphylococcus aureus (NCBI:txid1280)

Secondary structure (DSSP, 8-state):
----HHHHHHHHHHHHHHHHHHHHHHHHHHHHHHHHHHHS--SEEEEEEEEPPHHHHHHHHHHTT--SSHHHHHHH-TTSEEEEEEESSHHHHHHHHHHHHTSTT-EEEEEEETTTS--TT----EEEEEEEEEE-SS-EEEEEEEEEEEEHHHHHHHHHHHHHHTSHHHHHTTSHHHHHHHHHHHHHHHHHHHHHHHHTT-/-----THHHHHHHHHHHHHHHHHHHHHHHHHHHHHHHS--SEEEEEEEEPPHHHHHHHHHHTT--SSHHHHHHH-TTSEEEEEEESSHHHHHHHHHHHHTSTT-EEEEEEETTTS--TT----EEEEEEEEEE-SS-EEEEEEEEEEEEHHHHHHHHHHHHHHSSSSSS--STHHHHHHHHHHHHHHHHHHHHHHHHHT-

Radius of gyration: 25.81 Å; Cα contacts (8 Å, |Δi|>4): 635; chains: 2; bounding box: 48×78×69 Å

=== Feature glossary ===
Legend for the data blocks above and below:

— What the protein is —

The amino-acid sequence is the protein's primary structure: the linear order of residues from the N-terminus to the C-terminus, written in one-letter code. Everything else here — the 3D coordinates, the secondary structure, the domain annotations — is ultimately a consequence of this string.

Functional annotations link the protein to curated databases. InterPro entries identify conserved domains and families by matching the sequence against member-database signatures (Pfam, PROSITE, CDD, …). Gene Ontology (GO) terms describe molecular function, biological process, and cellular component in a controlled vocabulary. CATH places the structure in a hierarchical fold classification (Class/Architecture/Topology/Homologous-superfamily). The organism is the source species.

— Where its atoms are —

Atomic coordinates in PDBx/mmCIF format — the same representation the Protein Data Bank distributes. Each line of the _atom_site loop places one backbone atom in Cartesian space (units: ångströms, origin: arbitrary).

The six renders are orthographic views along the three Cartesian axes in both directions. Representation (cartoon, sticks, or surface) and color scheme (sequence-rainbow or by-chain) vary across proteins so the training set covers all the common visualization conventions.

— Local backbone conformation —

Eight-state secondary structure (DSSP): H is the canonical α-helix, G the tighter 3₁₀-helix, I the wider π-helix; E/B are β-structure, T and S are turns and bends, and '-' is everything else. DSSP derives these from the pattern of main-chain N–H···O=C hydrogen bonds, not from the sequence.

Three-state secondary structure (P-SEA) collapses the eight DSSP classes into helix (a), strand (b), and coil (c). P-SEA assigns these from Cα geometry alone — distances and angles — without requiring backbone oxygens, so it works on any Cα trace.

φ (phi) and ψ (psi) are the two rotatable backbone dihedrals per residue: φ is the C(i-1)–N–Cα–C torsion, ψ is the N–Cα–C–N(i+1) torsion, both in degrees on (−180°, 180°]. α-helical residues cluster near (−60°, −45°); β-strand residues near (−120°, +130°). A Ramachandran plot is simply a scatter of (φ, ψ) for every residue.

— Global shape and packing —

The geometric summary reports three shape descriptors. Rg (radius of gyration) measures how spread out the Cα atoms are about their centre of mass; compact globular proteins have small Rg, elongated or unfolded ones large. Cα contacts (<8 Å, |i−j|>4) count long-range residue pairs in spatial proximity — high for tightly packed folds, near zero for rods or random coil. The bounding-box extents give the protein's footprint along x, y, z in Å.

SASA measures how much of the protein is reachable by solvent. It is computed by rolling a water-sized probe over the atomic surface and summing the exposed area (Å²). Per-residue SASA distinguishes core (buried, low SASA) from surface (exposed, high SASA) residues; total SASA is a whole-molecule size measure.

Plot images: a contact map (which residues are close in 3D, as an N×N binary image), a Ramachandran scatter (backbone torsion angles, revealing secondary-structure composition at a glance), and — for AlphaFold structures — a PAE heatmap (pairwise prediction confidence).

— Structural neighborhood —

A 3Di character summarizes, for each residue, the relative orientation of the Cα frame of its nearest spatial neighbor. Because it encodes fold topology rather than chemistry, 3Di alignments detect remote structural similarity that sequence alignment misses.

The Foldseek neighbor list gives the closest experimentally determined structures in the PDB, ranked by structural alignment. TM-score near 1 means near-identical fold; near 0.3 means only rough topology match. This is how one finds what a novel AlphaFold prediction most resembles in the solved-structure universe.

— Confidence and disorder —

For AlphaFold models, the B-factor field carries pLDDT — the model's own estimate of local accuracy on a 0–100 scale. Regions with pLDDT<50 should be treated as essentially unmodeled; they often correspond to intrinsically disordered segments.

Crystallographic B-factors measure how much each atom's electron density is smeared out, in Å². They rise in mobile loops and surface residues and fall in the buried interior. In AlphaFold models this column is repurposed to hold pLDDT instead.

Predicted Aligned Error (PAE) is an AlphaFold confidence matrix: entry (i, j) is the expected error in the position of residue j, in ångströms, when the prediction is superimposed on the true structure at residue i. Low PAE within a block of residues means that block is internally rigid and well-predicted; high PAE between two blocks means their relative placement is uncertain even if each block individually is confident.